Protein 1CJC (pdb70)

Foldseek 3Di:
DAEEEEEAQALLRLLLLVLQVVPPVDYAYEYEEQAQFGHPCLQQPDFLVPVVSSVVVVVSLVSQPDPRYKYFYNAAELPLHDPVNQQQFGLFYAYAHFFPFFDQLPAAACPFQQHEALSLVSNCQSQVQVSVPVPRDQAKAEAEEEAQELSLLSSVCLLAAQLVVSLATQGAPVVSVVSNPGNHFEYEYEYQAAPLPGHYFPVSVVCSCPGQLEHEDEALVRCPCVLVVCPPPDVRSSVNNVVSNCSNDPDDDPVVVVSNVRRRHYYYYHYNWRFHYFDADPVSNFTFWTKTFGWDWDDDDPPIDTDGPRDIDIGTIGHYHYHDFGAHDDRHPVFDADPVLRAGDDDLFHGPPDQSYGYAACNHPNPPDDSVVRSVSSSSNSVVNVVCVVVCVTDDDDRNHVVSVVVSSVVVVRDTQIVVLNVQQVVQQCVVSVVSNYNGNHDNDPVVSVVSSVD

Nearest PDB structures (foldseek):
  1e1n-assembly1_A  TM=9.981E-01  e=1.033E-91  Bos taurus
  1lqu-assembly2_B  TM=9.297E-01  e=1.640E-51  Mycobacterium tuberculosis
  2c7g-assembly1_A-2  TM=9.327E-01  e=2.194E-50  Mycobacterium tuberculosis
  1lqt-assembly1_A  TM=9.290E-01  e=4.916E-50  Mycobacterium tuberculosis
  1lqu-assembly1_A  TM=9.297E-01  e=8.748E-50  Mycobacterium tuberculosis

Sequence (455 aa):
TPQICVVGSGPAGFYTAQHLLKHHSRAHVDIYEKQLVPFGLVRFGVAPDHPEVKNVINTFTQTARSDRCAFYGNVEVGRDVTVQELQDAYHAVVLSYGAEDHQALDIPGEELPGVFSARAFVGWYNGLPENRELAPDLSCDTAVILGQGNVALDVARILLTPPDHLEKTDITEAALGALRQSRVKTVWIVGRRGPLQVAFTIKELREMIQLPGTRPMLDPADFLGLQDRIKEAARPRKRLMELLLRTATEKPGVEEAARRASASRAWGLRFFRSPQQVLPSPDGRRAAGIRLAVTRLEGIGEATRAVPTGDVEDLPCGLVLSSIGYKSRPIDPSVPFDPKLGVVPNMEGRVVDVPGLYCSGWVKRGPTGVITTTMTDSFLTGQILLQDLKAGHLPSGPRPGSAFIKALLDSRGVWPVSFSDWEKLDAEEVSRGQASGKPREKLLDPQEMLRLLGH

Organism: Bos taurus (NCBI:txid9913)

Structure (mmCIF, N/CA/C/O backbone):
data_1CJC
#
_entry.id   1CJC
#
_cell.length_a   60.810
_cell.length_b   62.530
_cell.length_c   78.370
_cell.angle_alpha   90.00
_cell.angle_beta   106.76
_cell.angle_gamma   90.00
#
_symmetry.space_group_name_H-M   'P 1 21 1'
#
loop_
_entity.id
_entity.type
_entity.pdbx_description
1 polymer 'PROTEIN (ADRENODOXIN REDUCTASE)'
2 non-polymer 'FLAVIN-ADENINE DINUCLEOTIDE'
3 water water
#
loop_
_atom_site.group_PDB
_atom_site.id
_atom_site.type_symbol
_atom_site.label_atom_id
_atom_site.label_alt_id
_atom_site.label_comp_id
_atom_site.label_asym_id
_atom_site.label_entity_id
_atom_site.label_seq_id
_atom_site.pdbx_PDB_ins_code
_atom_site.Cartn_x
_atom_site.Cartn_y
_atom_site.Cartn_z
_atom_site.occupancy
_atom_site.B_iso_or_equiv
_atom_site.auth_seq_id
_atom_site.auth_comp_id
_atom_site.auth_asym_id
_atom_site.auth_atom_id
_atom_site.pdbx_PDB_model_num
ATOM 1 N N . THR A 1 6 ? -0.684 14.408 -13.144 1.00 44.27 6 THR A N 1
ATOM 2 C CA . THR A 1 6 ? 0.645 14.236 -12.482 1.00 41.63 6 THR A CA 1
ATOM 3 C C . THR A 1 6 ? 0.498 14.137 -10.968 1.00 38.12 6 THR A C 1
ATOM 4 O O . THR A 1 6 ? 0.488 15.117 -10.219 1.00 37.72 6 THR A O 1
ATOM 8 N N . PRO A 1 7 ? 0.344 12.904 -10.520 1.00 34.72 7 PRO A N 1
ATOM 9 C CA . PRO A 1 7 ? 0.212 12.593 -9.110 1.00 31.89 7 PRO A CA 1
ATOM 10 C C . PRO A 1 7 ? 1.482 13.049 -8.368 1.00 28.05 7 PRO A C 1
ATOM 11 O O . PRO A 1 7 ? 2.593 12.828 -8.838 1.00 25.62 7 PRO A O 1
ATOM 15 N N . GLN A 1 8 ? 1.288 13.719 -7.240 1.00 26.60 8 GLN A N 1
ATOM 16 C CA . GLN A 1 8 ? 2.351 14.224 -6.386 1.00 23.10 8 GLN A CA 1
ATOM 17 C C . GLN A 1 8 ? 2.345 13.446 -5.058 1.00 23.20 8 GLN A C 1
ATOM 18 O O . GLN A 1 8 ? 1.397 13.500 -4.300 1.00 22.53 8 GLN A O 1
ATOM 24 N N . ILE A 1 9 ? 3.420 12.695 -4.840 1.00 20.24 9 ILE A N 1
ATOM 25 C CA . ILE A 1 9 ? 3.544 11.906 -3.641 1.00 20.91 9 ILE A CA 1
ATOM 26 C C . ILE A 1 9 ? 4.801 12.313 -2.871 1.00 18.45 9 ILE A C 1
ATOM 27 O O . ILE A 1 9 ? 5.863 12.603 -3.413 1.00 17.86 9 ILE A O 1
ATOM 32 N N . CYS A 1 10 ? 4.634 12.321 -1.566 1.00 19.14 10 CYS A N 1
ATOM 33 C CA . CYS A 1 10 ? 5.771 12.647 -0.705 1.00 20.75 10 CYS A CA 1
ATOM 34 C C . CYS A 1 10 ? 6.059 11.513 0.255 1.00 18.30 10 CYS A C 1
ATOM 35 O O . CYS A 1 10 ? 5.160 10.789 0.690 1.00 18.23 10 CYS A O 1
ATOM 38 N N . VAL A 1 11 ? 7.332 11.284 0.537 1.00 17.10 11 VAL A N 1
ATOM 39 C CA . VAL A 1 11 ? 7.805 10.258 1.448 1.00 18.44 11 VAL A CA 1
ATOM 40 C C . VAL A 1 11 ? 8.646 10.909 2.534 1.00 16.07 11 VAL A C 1
ATOM 41 O O . VAL A 1 11 ? 9.496 11.775 2.241 1.00 16.60 11 VAL A O 1
ATOM 45 N N . VAL A 1 12 ? 8.373 10.596 3.803 1.00 17.09 12 VAL A N 1
ATOM 46 C CA . VAL A 1 12 ? 9.058 11.173 4.954 1.00 17.81 12 VAL A CA 1
ATOM 47 C C . VAL A 1 12 ? 10.048 10.162 5.564 1.00 17.65 12 VAL A C 1
ATOM 48 O O . VAL A 1 12 ? 9.652 9.276 6.322 1.00 17.23 12 VAL A O 1
ATOM 52 N N . GLY A 1 13 ? 11.308 10.310 5.189 1.00 14.98 13 GLY A N 1
ATOM 53 C CA . GLY A 1 13 ? 12.392 9.424 5.638 1.00 15.27 13 GLY A CA 1
ATOM 54 C C . GLY A 1 13 ? 13.026 8.753 4.428 1.00 15.66 13 GLY A C 1
ATOM 55 O O . GLY A 1 13 ? 12.287 8.226 3.596 1.00 16.40 13 GLY A O 1
ATOM 56 N N . SER A 1 14 ? 14.351 8.755 4.302 1.00 15.48 14 SER A N 1
ATOM 57 C CA . SER A 1 14 ? 15.057 8.186 3.188 1.00 14.82 14 SER A CA 1
ATOM 58 C C . SER A 1 14 ? 15.806 6.901 3.498 1.00 16.00 14 SER A C 1
ATOM 59 O O . SER A 1 14 ? 16.846 6.601 2.902 1.00 14.32 14 SER A O 1
ATOM 62 N N . GLY A 1 15 ? 15.295 6.124 4.465 1.00 15.98 15 GLY A N 1
ATOM 63 C CA . GLY A 1 15 ? 15.865 4.811 4.793 1.00 14.55 15 GLY A CA 1
ATOM 64 C C . GLY A 1 15 ? 15.299 3.818 3.739 1.00 16.91 15 GLY A C 1
ATOM 65 O O . GLY A 1 15 ? 14.617 4.222 2.771 1.00 15.40 15 GLY A O 1
ATOM 66 N N . PRO A 1 16 ? 15.459 2.522 3.972 1.00 14.91 16 PRO A N 1
ATOM 67 C CA . PRO A 1 16 ? 14.932 1.511 3.084 1.00 14.35 16 PRO A CA 1
ATOM 68 C C . PRO A 1 16 ? 13.430 1.661 2.869 1.00 15.80 16 PRO A C 1
ATOM 69 O O . PRO A 1 16 ? 12.966 1.448 1.739 1.00 15.43 16 PRO A O 1
ATOM 73 N N . ALA A 1 17 ? 12.650 1.981 3.890 1.00 15.43 17 ALA A N 1
ATOM 74 C CA . ALA A 1 17 ? 11.207 2.085 3.722 1.00 17.18 17 ALA A CA 1
ATOM 75 C C . ALA A 1 17 ? 10.839 3.221 2.746 1.00 16.04 17 ALA A C 1
ATOM 76 O O . ALA A 1 17 ? 9.994 3.007 1.875 1.00 15.58 17 ALA A O 1
ATOM 78 N N . GLY A 1 18 ? 11.477 4.370 2.890 1.00 16.04 18 GLY A N 1
ATOM 79 C CA . GLY A 1 18 ? 11.173 5.499 1.998 1.00 15.83 18 GLY A CA 1
ATOM 80 C C . GLY A 1 18 ? 11.538 5.199 0.551 1.00 15.69 18 GLY A C 1
ATOM 81 O O . GLY A 1 18 ? 10.774 5.384 -0.410 1.00 16.86 18 GLY A O 1
ATOM 82 N N . PHE A 1 19 ? 12.762 4.679 0.381 1.00 15.76 19 PHE A N 1
ATOM 83 C CA . PHE A 1 19 ? 13.249 4.336 -0.948 1.00 16.03 19 PHE A CA 1
ATOM 84 C C . PHE A 1 19 ? 12.481 3.205 -1.612 1.00 14.59 19 PHE A C 1
ATOM 85 O O . PHE A 1 19 ? 12.247 3.311 -2.848 1.00 16.19 19 PHE A O 1
ATOM 93 N N . TYR A 1 20 ? 12.133 2.126 -0.915 1.00 15.29 20 TYR A N 1
ATOM 94 C CA . TYR A 1 20 ? 11.429 1.037 -1.546 1.00 17.46 20 TYR A CA 1
ATOM 95 C C . TYR A 1 20 ? 9.994 1.470 -1.854 1.00 17.76 20 TYR A C 1
ATOM 96 O O . TYR A 1 20 ? 9.453 1.074 -2.876 1.00 18.46 20 TYR A O 1
ATOM 105 N N . THR A 1 21 ? 9.443 2.317 -1.001 1.00 17.01 21 THR A N 1
ATOM 106 C CA . THR A 1 21 ? 8.079 2.841 -1.287 1.00 18.82 21 THR A CA 1
ATOM 107 C C . THR A 1 21 ? 8.171 3.715 -2.551 1.00 18.52 21 THR A C 1
ATOM 108 O O . THR A 1 21 ? 7.336 3.503 -3.461 1.00 20.19 21 THR A O 1
ATOM 112 N N . ALA A 1 22 ? 9.173 4.555 -2.644 1.00 18.19 22 ALA A N 1
ATOM 113 C CA . ALA A 1 22 ? 9.389 5.393 -3.847 1.00 19.19 22 ALA A CA 1
ATOM 114 C C . ALA A 1 22 ? 9.614 4.532 -5.081 1.00 19.71 22 ALA A C 1
ATOM 115 O O . ALA A 1 22 ? 9.025 4.750 -6.184 1.00 19.34 22 ALA A O 1
ATOM 117 N N . GLN A 1 23 ? 10.437 3.507 -4.957 1.00 18.85 23 GLN A N 1
ATOM 118 C CA . GLN A 1 23 ? 10.708 2.635 -6.108 1.00 20.77 23 GLN A CA 1
ATOM 119 C C . GLN A 1 23 ? 9.414 1.991 -6.579 1.00 19.48 23 GLN A C 1
ATOM 120 O O . GLN A 1 23 ? 9.193 1.892 -7.800 1.00 21.11 23 GLN A O 1
ATOM 126 N N . HIS A 1 24 ? 8.595 1.540 -5.651 1.00 19.61 24 HIS A N 1
ATOM 127 C CA . HIS A 1 24 ? 7.351 0.849 -6.076 1.00 21.52 24 HIS A CA 1
ATOM 128 C C . HIS A 1 24 ? 6.419 1.795 -6.818 1.00 22.74 24 HIS A C 1
ATOM 129 O O . HIS A 1 24 ? 5.939 1.533 -7.917 1.00 23.15 24 HIS A O 1
ATOM 136 N N . LEU A 1 25 ? 6.300 3.007 -6.259 1.00 21.81 25 LEU A N 1
ATOM 137 C CA . LEU A 1 25 ? 5.440 4.016 -6.877 1.00 24.08 25 LEU A CA 1
ATOM 138 C C . LEU A 1 25 ? 5.914 4.416 -8.253 1.00 23.19 25 LEU A C 1
ATOM 139 O O . LEU A 1 25 ? 5.078 4.554 -9.179 1.00 25.36 25 LEU A O 1
ATOM 144 N N . LEU A 1 26 ? 7.218 4.573 -8.447 1.00 22.58 26 LEU A N 1
ATOM 145 C CA . LEU A 1 26 ? 7.716 4.982 -9.765 1.00 24.56 26 LEU A CA 1
ATOM 146 C C . LEU A 1 26 ? 7.641 3.851 -10.762 1.00 26.20 26 LEU A C 1
ATOM 147 O O . LEU A 1 26 ? 7.460 4.078 -11.966 1.00 27.51 26 LEU A O 1
ATOM 152 N N . LYS A 1 27 ? 7.827 2.620 -10.284 1.00 26.14 27 LYS A N 1
ATOM 153 C CA . LYS A 1 27 ? 7.790 1.468 -11.193 1.00 26.96 27 LYS A CA 1
ATOM 154 C C . LYS A 1 27 ? 6.371 1.215 -11.710 1.00 28.30 27 LYS A C 1
ATOM 155 O O . LYS A 1 27 ? 6.216 0.881 -12.901 1.00 30.43 27 LYS A O 1
ATOM 161 N N . HIS A 1 28 ? 5.385 1.337 -10.852 1.00 28.26 28 HIS A N 1
ATOM 162 C CA . HIS A 1 28 ? 4.011 1.050 -11.175 1.00 31.38 28 HIS A CA 1
ATOM 163 C C . HIS A 1 28 ? 3.137 2.197 -11.606 1.00 31.78 28 HIS A C 1
ATOM 164 O O . HIS A 1 28 ? 1.972 1.969 -11.967 1.00 31.37 28 HIS A O 1
ATOM 171 N N . HIS A 1 29 ? 3.641 3.421 -11.523 1.00 31.01 29 HIS A N 1
ATOM 172 C CA . HIS A 1 29 ? 2.832 4.567 -11.973 1.00 31.03 29 HIS A CA 1
ATOM 173 C C . HIS A 1 29 ? 3.769 5.374 -12.874 1.00 31.74 29 HIS A C 1
ATOM 174 O O . HIS A 1 29 ? 4.813 5.870 -12.434 1.00 31.26 29 HIS A O 1
ATOM 181 N N . SER A 1 30 ? 3.435 5.451 -14.164 1.00 30.59 30 SER A N 1
ATOM 182 C CA . SER A 1 30 ? 4.283 6.098 -15.117 1.00 30.44 30 SER A CA 1
ATOM 183 C C . SER A 1 30 ? 4.391 7.617 -15.040 1.00 29.78 30 SER A C 1
ATOM 184 O O . SER A 1 30 ? 5.337 8.129 -15.644 1.00 30.42 30 SER A O 1
ATOM 187 N N . ARG A 1 31 ? 3.517 8.299 -14.353 1.00 30.36 31 ARG A N 1
ATOM 188 C CA . ARG A 1 31 ? 3.551 9.745 -14.267 1.00 32.52 31 ARG A CA 1
ATOM 189 C C . ARG A 1 31 ? 3.844 10.302 -12.876 1.00 30.28 31 ARG A C 1
ATOM 190 O O . ARG A 1 31 ? 4.290 11.445 -12.789 1.00 28.07 31 ARG A O 1
ATOM 198 N N . ALA A 1 32 ? 3.495 9.572 -11.842 1.00 26.75 32 ALA A N 1
ATOM 199 C CA . ALA A 1 32 ? 3.708 10.054 -10.478 1.00 25.90 32 ALA A CA 1
ATOM 200 C C . ALA A 1 32 ? 5.107 10.590 -10.238 1.00 24.46 32 ALA A C 1
ATOM 201 O O . ALA A 1 32 ? 6.128 10.092 -10.693 1.00 23.70 32 ALA A O 1
ATOM 203 N N . HIS A 1 33 ? 5.143 11.655 -9.419 1.00 23.56 33 HIS A N 1
ATOM 204 C CA . HIS A 1 33 ? 6.389 12.256 -9.002 1.00 22.96 33 HIS A CA 1
ATOM 205 C C . HIS A 1 33 ? 6.523 11.939 -7.488 1.00 20.67 33 HIS A C 1
ATOM 206 O O . HIS A 1 33 ? 5.528 11.933 -6.793 1.00 19.98 33 HIS A O 1
ATOM 213 N N . VAL A 1 34 ? 7.720 11.583 -7.072 1.00 19.49 34 VAL A N 1
ATOM 214 C CA . VAL A 1 34 ? 7.894 11.286 -5.647 1.00 18.54 34 VAL A CA 1
ATOM 215 C C . VAL A 1 34 ? 8.998 12.128 -5.082 1.00 16.02 34 VAL A C 1
ATOM 216 O O . VAL A 1 34 ? 10.151 12.130 -5.553 1.00 18.02 34 VAL A O 1
ATOM 220 N N . ASP A 1 35 ? 8.695 12.817 -3.973 1.00 18.66 35 ASP A N 1
ATOM 221 C CA . ASP A 1 35 ? 9.685 13.622 -3.275 1.00 17.65 35 ASP A CA 1
ATOM 222 C C . ASP A 1 35 ? 10.035 12.930 -1.943 1.00 17.04 35 ASP A C 1
ATOM 223 O O . ASP A 1 35 ? 9.093 12.603 -1.228 1.00 18.38 35 ASP A O 1
ATOM 228 N N . ILE A 1 36 ? 11.324 12.802 -1.671 1.00 17.76 36 ILE A N 1
ATOM 229 C CA . ILE A 1 36 ? 11.739 12.139 -0.417 1.00 16.90 36 ILE A CA 1
ATOM 230 C C . ILE A 1 36 ? 12.376 13.124 0.537 1.00 16.98 36 ILE A C 1
ATOM 231 O O . ILE A 1 36 ? 13.391 13.758 0.196 1.00 17.45 36 ILE A O 1
ATOM 236 N N . TYR A 1 37 ? 11.789 13.349 1.700 1.00 16.55 37 TYR A N 1
ATOM 237 C CA . TYR A 1 37 ? 12.271 14.283 2.708 1.00 15.81 37 TYR A CA 1
ATOM 238 C C . TYR A 1 37 ? 13.082 13.538 3.764 1.00 17.72 37 TYR A C 1
ATOM 239 O O . TYR A 1 37 ? 12.727 12.390 4.067 1.00 19.83 37 TYR A O 1
ATOM 248 N N . GLU A 1 38 ? 14.136 14.147 4.254 1.00 15.01 38 GLU A N 1
ATOM 249 C CA . GLU A 1 38 ? 15.002 13.478 5.214 1.00 13.51 38 GLU A CA 1
ATOM 250 C C . GLU A 1 38 ? 15.613 14.491 6.187 1.00 16.42 38 GLU A C 1
ATOM 251 O O . GLU A 1 38 ? 16.102 15.529 5.712 1.00 16.88 38 GLU A O 1
ATOM 257 N N . LYS A 1 39 ? 15.626 14.156 7.450 1.00 14.86 39 LYS A N 1
ATOM 258 C CA . LYS A 1 39 ? 16.132 15.089 8.449 1.00 17.18 39 LYS A CA 1
ATOM 259 C C . LYS A 1 39 ? 17.655 15.172 8.493 1.00 17.21 39 LYS A C 1
ATOM 260 O O . LYS A 1 39 ? 18.151 16.261 8.769 1.00 17.23 39 LYS A O 1
ATOM 266 N N . GLN A 1 40 ? 18.321 14.068 8.232 1.00 15.34 40 GLN A N 1
ATOM 267 C CA . GLN A 1 40 ? 19.782 14.048 8.230 1.00 17.10 40 GLN A CA 1
ATOM 268 C C . GLN A 1 40 ? 20.212 14.792 6.948 1.00 15.88 40 GLN A C 1
ATOM 269 O O . GLN A 1 40 ? 19.391 14.981 6.052 1.00 15.85 40 GLN A O 1
ATOM 275 N N . LEU A 1 41 ? 21.466 15.135 6.892 1.00 17.00 41 LEU A N 1
ATOM 276 C CA . LEU A 1 41 ? 22.004 15.797 5.706 1.00 18.58 41 LEU A CA 1
ATOM 277 C C . LEU A 1 41 ? 22.221 14.796 4.586 1.00 19.39 41 LEU A C 1
ATOM 278 O O . LEU A 1 41 ? 22.404 15.160 3.408 1.00 21.71 41 LEU A O 1
ATOM 283 N N . VAL A 1 42 ? 22.267 13.515 4.877 1.00 15.06 42 VAL A N 1
ATOM 284 C CA . VAL A 1 42 ? 22.529 12.457 3.931 1.00 15.91 42 VAL A CA 1
ATOM 285 C C . VAL A 1 42 ? 21.411 11.433 3.907 1.00 15.13 42 VAL A C 1
ATOM 286 O O . VAL A 1 42 ? 20.730 11.209 4.934 1.00 15.32 42 VAL A O 1
ATOM 290 N N . PRO A 1 43 ? 21.207 10.741 2.808 1.00 14.88 43 PRO A N 1
ATOM 291 C CA . PRO A 1 43 ? 20.181 9.729 2.674 1.00 13.95 43 PRO A CA 1
ATOM 292 C C . PRO A 1 43 ? 20.579 8.366 3.214 1.00 13.60 43 PRO A C 1
ATOM 293 O O . PRO A 1 43 ? 21.728 8.106 3.595 1.00 13.38 43 PRO A O 1
ATOM 297 N N . PHE A 1 44 ? 19.684 7.405 3.241 1.00 14.51 44 PHE A N 1
ATOM 298 C CA . PHE A 1 44 ? 19.849 5.994 3.458 1.00 13.56 44 PHE A CA 1
ATOM 299 C C . PHE A 1 44 ? 19.580 5.435 4.829 1.00 14.87 44 PHE A C 1
ATOM 300 O O . PHE A 1 44 ? 19.537 4.206 4.995 1.00 13.56 44 PHE A O 1
ATOM 308 N N . GLY A 1 45 ? 19.349 6.286 5.817 1.00 15.89 45 GLY A N 1
ATOM 309 C CA . GLY A 1 45 ? 19.021 5.789 7.136 1.00 16.38 45 GLY A CA 1
ATOM 310 C C . GLY A 1 45 ? 19.947 4.736 7.700 1.00 14.16 45 GLY A C 1
ATOM 311 O O . GLY A 1 45 ? 21.183 4.903 7.712 1.00 14.57 45 GLY A O 1
ATOM 312 N N . LEU A 1 46 ? 19.323 3.720 8.302 1.00 14.24 46 LEU A N 1
ATOM 313 C CA . LEU A 1 46 ? 20.073 2.653 8.944 1.00 14.87 46 LEU A CA 1
ATOM 314 C C . LEU A 1 46 ? 20.940 1.855 8.010 1.00 14.59 46 LEU A C 1
ATOM 315 O O . LEU A 1 46 ? 21.825 1.126 8.473 1.00 16.48 46 LEU A O 1
ATOM 320 N N . VAL A 1 47 ? 20.758 1.974 6.678 1.00 13.63 47 VAL A N 1
ATOM 321 C CA . VAL A 1 47 ? 21.703 1.257 5.806 1.00 14.45 47 VAL A CA 1
ATOM 322 C C . VAL A 1 47 ? 23.112 1.852 6.016 1.00 15.92 47 VAL A C 1
ATOM 323 O O . VAL A 1 47 ? 24.076 1.078 6.010 1.00 15.93 47 VAL A O 1
ATOM 327 N N . ARG A 1 48 ? 23.207 3.162 6.205 1.00 15.98 48 ARG A N 1
ATOM 328 C CA . ARG A 1 48 ? 24.461 3.851 6.439 1.00 15.57 48 ARG A CA 1
ATOM 329 C C . ARG A 1 48 ? 24.831 3.799 7.928 1.00 16.91 48 ARG A C 1
ATOM 330 O O . ARG A 1 48 ? 25.963 3.538 8.275 1.00 14.36 48 ARG A O 1
ATOM 338 N N . PHE A 1 49 ? 23.829 4.070 8.765 1.00 16.43 49 PHE A N 1
ATOM 339 C CA . PHE A 1 49 ? 24.136 4.244 10.204 1.00 13.65 49 PHE A CA 1
ATOM 340 C C . PHE A 1 49 ? 23.919 3.037 11.085 1.00 16.07 49 PHE A C 1
ATOM 341 O O . PHE A 1 49 ? 24.292 3.132 12.261 1.00 16.10 49 PHE A O 1
ATOM 349 N N . GLY A 1 50 ? 23.276 2.000 10.622 1.00 14.00 50 GLY A N 1
ATOM 350 C CA . GLY A 1 50 ? 22.979 0.811 11.389 1.00 14.58 50 GLY A CA 1
ATOM 351 C C . GLY A 1 50 ? 23.810 -0.386 10.984 1.00 14.88 50 GLY A C 1
ATOM 352 O O . GLY A 1 50 ? 24.538 -0.995 11.746 1.00 14.69 50 GLY A O 1
ATOM 353 N N . VAL A 1 51 ? 23.665 -0.787 9.700 1.00 13.36 51 VAL A N 1
ATOM 354 C CA . VAL A 1 51 ? 24.392 -1.949 9.170 1.00 14.43 51 VAL A CA 1
ATOM 355 C C . VAL A 1 51 ? 25.878 -1.822 9.448 1.00 13.55 51 VAL A C 1
ATOM 356 O O . VAL A 1 51 ? 26.506 -0.794 9.298 1.00 14.57 51 VAL A O 1
ATOM 360 N N . ALA A 1 52 ? 26.489 -2.876 9.982 1.00 15.25 52 ALA A N 1
ATOM 361 C CA . ALA A 1 52 ? 27.876 -2.870 10.347 1.00 15.46 52 ALA A CA 1
ATOM 362 C C . ALA A 1 52 ? 28.860 -2.638 9.191 1.00 14.59 52 ALA A C 1
ATOM 363 O O . ALA A 1 52 ? 28.578 -3.071 8.081 1.00 15.00 52 ALA A O 1
ATOM 365 N N . PRO A 1 53 ? 29.981 -2.033 9.501 1.00 16.14 53 PRO A N 1
ATOM 366 C CA . PRO A 1 53 ? 31.003 -1.737 8.492 1.00 15.01 53 PRO A CA 1
ATOM 367 C C . PRO A 1 53 ? 31.611 -2.965 7.868 1.00 18.31 53 PRO A C 1
ATOM 368 O O . PRO A 1 53 ? 32.080 -2.887 6.704 1.00 17.38 53 PRO A O 1
ATOM 372 N N . ASP A 1 54 ? 31.583 -4.080 8.573 1.00 16.65 54 ASP A N 1
ATOM 373 C CA . ASP A 1 54 ? 32.099 -5.353 8.105 1.00 19.97 54 ASP A CA 1
ATOM 374 C C . ASP A 1 54 ? 31.036 -6.190 7.415 1.00 19.16 54 ASP A C 1
ATOM 375 O O . ASP A 1 54 ? 31.205 -7.371 7.115 1.00 17.59 54 ASP A O 1
ATOM 380 N N . HIS A 1 55 ? 29.875 -5.568 7.147 1.00 17.06 55 HIS A N 1
ATOM 381 C CA . HIS A 1 55 ? 28.793 -6.163 6.388 1.00 17.21 55 HIS A CA 1
ATOM 382 C C . HIS A 1 55 ? 28.495 -5.275 5.168 1.00 17.62 55 HIS A C 1
ATOM 383 O O . HIS A 1 55 ? 27.359 -4.874 4.902 1.00 16.65 55 HIS A O 1
ATOM 390 N N . PRO A 1 56 ? 29.503 -4.926 4.392 1.00 18.49 56 PRO A N 1
ATOM 391 C CA . PRO A 1 56 ? 29.322 -4.052 3.244 1.00 15.55 56 PRO A CA 1
ATOM 392 C C . PRO A 1 56 ? 28.330 -4.573 2.230 1.00 16.23 56 PRO A C 1
ATOM 393 O O . PRO A 1 56 ? 27.653 -3.739 1.605 1.00 18.51 56 PRO A O 1
ATOM 397 N N . GLU A 1 57 ? 28.306 -5.874 2.098 1.00 16.97 57 GLU A N 1
ATOM 398 C CA . GLU A 1 57 ? 27.416 -6.541 1.163 1.00 19.80 57 GLU A CA 1
ATOM 399 C C . GLU A 1 57 ? 25.978 -6.104 1.438 1.00 20.02 57 GLU A C 1
ATOM 400 O O . GLU A 1 57 ? 25.196 -5.920 0.511 1.00 20.31 57 GLU A O 1
ATOM 406 N N . VAL A 1 58 ? 25.622 -5.969 2.707 1.00 16.89 58 VAL A N 1
ATOM 407 C CA . VAL A 1 58 ? 24.249 -5.618 3.069 1.00 17.26 58 VAL A CA 1
ATOM 408 C C . VAL A 1 58 ? 23.871 -4.254 2.586 1.00 18.62 58 VAL A C 1
ATOM 409 O O . VAL A 1 58 ? 22.721 -3.958 2.244 1.00 18.78 58 VAL A O 1
ATOM 413 N N . LYS A 1 59 ? 24.844 -3.339 2.539 1.00 17.31 59 LYS A N 1
ATOM 414 C CA . LYS A 1 59 ? 24.674 -1.958 2.130 1.00 17.92 59 LYS A CA 1
ATOM 415 C C . LYS A 1 59 ? 24.491 -1.795 0.627 1.00 18.27 59 LYS A C 1
ATOM 416 O O . LYS A 1 59 ? 24.179 -0.649 0.216 1.00 17.94 59 LYS A O 1
ATOM 422 N N . ASN A 1 60 ? 24.707 -2.850 -0.140 1.00 18.58 60 ASN A N 1
ATOM 423 C CA . ASN A 1 60 ? 24.577 -2.717 -1.602 1.00 21.30 60 ASN A CA 1
ATOM 424 C C . ASN A 1 60 ? 23.229 -2.280 -2.095 1.00 21.11 60 ASN A C 1
ATOM 425 O O . ASN A 1 60 ? 23.121 -1.784 -3.250 1.00 19.80 60 ASN A O 1
ATOM 430 N N . VAL A 1 61 ? 22.162 -2.319 -1.285 1.00 20.54 61 VAL A N 1
ATOM 431 C CA . VAL A 1 61 ? 20.854 -1.805 -1.687 1.00 18.74 61 VAL A CA 1
ATOM 432 C C . VAL A 1 61 ? 20.949 -0.317 -2.015 1.00 17.26 61 VAL A C 1
ATOM 433 O O . VAL A 1 61 ? 20.125 0.212 -2.782 1.00 18.45 61 VAL A O 1
ATOM 437 N N . ILE A 1 62 ? 21.991 0.370 -1.567 1.00 17.90 62 ILE A N 1
ATOM 438 C CA . ILE A 1 62 ? 22.204 1.791 -1.835 1.00 17.99 62 ILE A CA 1
ATOM 439 C C . ILE A 1 62 ? 22.356 2.004 -3.336 1.00 16.73 62 ILE A C 1
ATOM 440 O O . ILE A 1 62 ? 21.973 3.040 -3.865 1.00 18.27 62 ILE A O 1
ATOM 445 N N . ASN A 1 63 ? 22.890 1.014 -4.041 1.00 17.01 63 ASN A N 1
ATOM 446 C CA . ASN A 1 63 ? 22.997 1.222 -5.517 1.00 19.75 63 ASN A CA 1
ATOM 447 C C . ASN A 1 63 ? 21.644 1.338 -6.166 1.00 20.57 63 ASN A C 1
ATOM 448 O O . ASN A 1 63 ? 21.424 2.230 -7.046 1.00 20.63 63 ASN A O 1
ATOM 453 N N . THR A 1 64 ? 20.646 0.539 -5.802 1.00 19.92 64 THR A N 1
ATOM 454 C CA . THR A 1 64 ? 19.337 0.689 -6.437 1.00 21.01 64 THR A CA 1
ATOM 455 C C . THR A 1 64 ? 18.623 1.935 -5.952 1.00 20.03 64 THR A C 1
ATOM 456 O O . THR A 1 64 ? 17.927 2.635 -6.690 1.00 19.87 64 THR A O 1
ATOM 460 N N . PHE A 1 65 ? 18.836 2.292 -4.681 1.00 17.70 65 PHE A N 1
ATOM 461 C CA . PHE A 1 65 ? 18.295 3.526 -4.145 1.00 18.46 65 PHE A CA 1
ATOM 462 C C . PHE A 1 65 ? 18.821 4.746 -4.932 1.00 17.39 65 PHE A C 1
ATOM 463 O O . PHE A 1 65 ? 18.093 5.678 -5.212 1.00 19.08 65 PHE A O 1
ATOM 471 N N . THR A 1 66 ? 20.118 4.718 -5.247 1.00 18.27 66 THR A N 1
ATOM 472 C CA . THR A 1 66 ? 20.789 5.773 -5.983 1.00 19.18 66 THR A CA 1
ATOM 473 C C . THR A 1 66 ? 20.226 5.868 -7.403 1.00 19.82 66 THR A C 1
ATOM 474 O O . THR A 1 66 ? 19.979 6.997 -7.897 1.00 20.35 66 THR A O 1
ATOM 478 N N . GLN A 1 67 ? 19.865 4.745 -8.023 1.00 21.43 67 GLN A N 1
ATOM 479 C CA . GLN A 1 67 ? 19.257 4.814 -9.353 1.00 22.28 67 GLN A CA 1
ATOM 480 C C . GLN A 1 67 ? 17.883 5.483 -9.272 1.00 22.51 67 GLN A C 1
ATOM 481 O O . GLN A 1 67 ? 17.546 6.273 -10.136 1.00 22.83 67 GLN A O 1
ATOM 487 N N . THR A 1 68 ? 17.105 5.155 -8.249 1.00 21.95 68 THR A N 1
ATOM 488 C CA . THR A 1 68 ? 15.778 5.781 -8.085 1.00 22.52 68 THR A CA 1
ATOM 489 C C . THR A 1 68 ? 15.935 7.268 -7.864 1.00 22.03 68 THR A C 1
ATOM 490 O O . THR A 1 68 ? 15.243 8.130 -8.446 1.00 20.80 68 THR A O 1
ATOM 494 N N . ALA A 1 69 ? 16.901 7.644 -7.004 1.00 19.80 69 ALA A N 1
ATOM 495 C CA . ALA A 1 69 ? 17.094 9.052 -6.704 1.00 20.23 69 ALA A CA 1
ATOM 496 C C . ALA A 1 69 ? 17.548 9.871 -7.911 1.00 20.89 69 ALA A C 1
ATOM 497 O O . ALA A 1 69 ? 17.242 11.071 -7.940 1.00 20.60 69 ALA A O 1
ATOM 499 N N . ARG A 1 70 ? 18.237 9.274 -8.850 1.00 19.71 70 ARG A N 1
ATOM 500 C CA . ARG A 1 70 ? 18.740 9.992 -10.030 1.00 22.61 70 ARG A CA 1
ATOM 501 C C . ARG A 1 70 ? 17.703 10.074 -11.131 1.00 23.82 70 ARG A C 1
ATOM 502 O O . ARG A 1 70 ? 17.917 10.765 -12.153 1.00 23.15 70 ARG A O 1
ATOM 510 N N . SER A 1 71 ? 16.562 9.444 -10.913 1.00 22.66 71 SER A N 1
ATOM 511 C CA . SER A 1 71 ? 15.533 9.451 -11.944 1.00 24.53 71 SER A CA 1
ATOM 512 C C . SER A 1 71 ? 14.822 10.778 -12.053 1.00 23.96 71 SER A C 1
ATOM 513 O O . SER A 1 71 ? 14.774 11.586 -11.134 1.00 19.13 71 SER A O 1
ATOM 516 N N . ASP A 1 72 ? 14.253 11.035 -13.247 1.00 23.38 72 ASP A N 1
ATOM 517 C CA . ASP A 1 72 ? 13.568 12.257 -13.546 1.00 25.67 72 ASP A CA 1
ATOM 518 C C . ASP A 1 72 ? 12.372 12.555 -12.659 1.00 25.58 72 ASP A C 1
ATOM 519 O O . ASP A 1 72 ? 12.082 13.718 -12.394 1.00 25.93 72 ASP A O 1
ATOM 524 N N . ARG A 1 73 ? 11.697 11.509 -12.198 1.00 23.96 73 ARG A N 1
ATOM 525 C CA . ARG A 1 73 ? 10.538 11.649 -11.362 1.00 22.57 73 ARG A CA 1
ATOM 526 C C . ARG A 1 73 ? 10.735 11.547 -9.855 1.00 22.09 73 ARG A C 1
ATOM 527 O O . ARG A 1 73 ? 9.723 11.508 -9.182 1.00 20.20 73 ARG A O 1
ATOM 535 N N . CYS A 1 74 ? 11.958 11.609 -9.372 1.00 21.29 74 CYS A N 1
ATOM 536 C CA . CYS A 1 74 ? 12.223 11.528 -7.946 1.00 20.77 74 CYS A CA 1
ATOM 537 C C . CYS A 1 74 ? 13.096 12.688 -7.514 1.00 20.59 74 CYS A C 1
ATOM 538 O O . CYS A 1 74 ? 13.973 13.132 -8.270 1.00 23.83 74 CYS A O 1
ATOM 541 N N . ALA A 1 75 ? 12.872 13.190 -6.320 1.00 19.09 75 ALA A N 1
ATOM 542 C CA . ALA A 1 75 ? 13.701 14.281 -5.812 1.00 18.77 75 ALA A CA 1
ATOM 543 C C . ALA A 1 75 ? 13.967 14.006 -4.328 1.00 18.83 75 ALA A C 1
ATOM 544 O O . ALA A 1 75 ? 13.096 13.421 -3.699 1.00 19.36 75 ALA A O 1
ATOM 546 N N . PHE A 1 76 ? 15.136 14.381 -3.864 1.00 18.75 76 PHE A N 1
ATOM 547 C CA . PHE A 1 76 ? 15.511 14.230 -2.459 1.00 17.27 76 PHE A CA 1
ATOM 548 C C . PHE A 1 76 ? 15.668 15.596 -1.820 1.00 18.12 76 PHE A C 1
ATOM 549 O O . PHE A 1 76 ? 16.203 16.576 -2.375 1.00 17.96 76 PHE A O 1
ATOM 557 N N . TYR A 1 77 ? 15.191 15.721 -0.587 1.00 15.71 77 TYR A N 1
ATOM 558 C CA . TYR A 1 77 ? 15.250 16.911 0.217 1.00 16.14 77 TYR A CA 1
ATOM 559 C C . TYR A 1 77 ? 15.810 16.584 1.601 1.00 16.27 77 TYR A C 1
ATOM 560 O O . TYR A 1 77 ? 15.035 16.454 2.546 1.00 14.84 77 TYR A O 1
ATOM 569 N N . GLY A 1 78 ? 17.128 16.427 1.693 1.00 16.87 78 GLY A N 1
ATOM 570 C CA . GLY A 1 78 ? 17.785 16.227 2.986 1.00 16.06 78 GLY A CA 1
ATOM 571 C C . GLY A 1 78 ? 17.805 17.519 3.775 1.00 16.33 78 GLY A C 1
ATOM 572 O O . GLY A 1 78 ? 17.532 18.622 3.275 1.00 15.87 78 GLY A O 1
ATOM 573 N N . ASN A 1 79 ? 18.186 17.493 5.051 1.00 16.07 79 ASN A N 1
ATOM 574 C CA . ASN A 1 79 ? 18.235 18.609 5.944 1.00 16.84 79 ASN A CA 1
ATOM 575 C C . ASN A 1 79 ? 16.855 19.271 6.117 1.00 16.94 79 ASN A C 1
ATOM 576 O O . ASN A 1 79 ? 16.750 20.463 6.318 1.00 15.88 79 ASN A O 1
ATOM 581 N N . VAL A 1 80 ? 15.808 18.450 6.060 1.00 15.87 80 VAL A N 1
ATOM 582 C CA . VAL A 1 80 ? 14.446 18.916 6.271 1.00 16.79 80 VAL A CA 1
ATOM 583 C C . VAL A 1 80 ? 13.795 17.990 7.310 1.00 17.82 80 VAL A C 1
ATOM 584 O O . VAL A 1 80 ? 13.465 16.836 7.049 1.00 17.44 80 VAL A O 1
ATOM 588 N N . GLU A 1 81 ? 13.677 18.488 8.552 1.00 18.14 81 GLU A N 1
ATOM 589 C CA . GLU A 1 81 ? 13.079 17.740 9.616 1.00 18.65 81 GLU A CA 1
ATOM 590 C C . GLU A 1 81 ? 11.554 17.876 9.610 1.00 16.26 81 GLU A C 1
ATOM 591 O O . GLU A 1 81 ? 11.028 18.941 9.935 1.00 18.56 81 GLU A O 1
ATOM 597 N N . VAL A 1 82 ? 10.884 16.839 9.142 1.00 16.00 82 VAL A N 1
ATOM 598 C CA . VAL A 1 82 ? 9.395 16.904 9.114 1.00 16.81 82 VAL A CA 1
ATOM 599 C C . VAL A 1 82 ? 8.895 16.976 10.541 1.00 19.54 82 VAL A C 1
ATOM 600 O O . VAL A 1 82 ? 9.374 16.272 11.406 1.00 17.32 82 VAL A O 1
ATOM 604 N N . GLY A 1 83 ? 7.942 17.890 10.773 1.00 20.57 83 GLY A N 1
ATOM 605 C CA . GLY A 1 83 ? 7.404 18.119 12.096 1.00 21.68 83 GLY A CA 1
ATOM 606 C C . GLY A 1 83 ? 8.048 19.359 12.711 1.00 23.51 83 GLY A C 1
ATOM 607 O O . GLY A 1 83 ? 7.556 19.864 13.724 1.00 24.87 83 GLY A O 1
ATOM 608 N N . ARG A 1 84 ? 9.137 19.854 12.123 1.00 23.83 84 ARG A N 1
ATOM 609 C CA . ARG A 1 84 ? 9.827 21.028 12.601 1.00 24.02 84 ARG A CA 1
ATOM 610 C C . ARG A 1 84 ? 9.981 22.091 11.520 1.00 24.79 84 ARG A C 1
ATOM 611 O O . ARG A 1 84 ? 9.508 23.233 11.641 1.00 25.41 84 ARG A O 1
ATOM 619 N N . ASP A 1 85 ? 10.654 21.757 10.431 1.00 21.84 85 ASP A N 1
ATOM 620 C CA . ASP A 1 85 ? 10.903 22.681 9.331 1.00 19.35 85 ASP A CA 1
ATOM 621 C C . ASP A 1 85 ? 9.736 22.815 8.365 1.00 20.32 85 ASP A C 1
ATOM 622 O O . ASP A 1 85 ? 9.556 23.794 7.658 1.00 20.53 85 ASP A O 1
ATOM 627 N N . VAL A 1 86 ? 8.960 21.737 8.312 1.00 19.96 86 VAL A N 1
ATOM 628 C CA . VAL A 1 86 ? 7.755 21.651 7.477 1.00 19.16 86 VAL A CA 1
ATOM 629 C C . VAL A 1 86 ? 6.783 20.781 8.251 1.00 19.64 86 VAL A C 1
ATOM 630 O O . VAL A 1 86 ? 7.231 19.804 8.867 1.00 20.13 86 VAL A O 1
ATOM 634 N N . THR A 1 87 ? 5.484 21.115 8.309 1.00 19.73 87 THR A N 1
ATOM 635 C CA . THR A 1 87 ? 4.571 20.295 9.082 1.00 19.03 87 THR A CA 1
ATOM 636 C C . THR A 1 87 ? 3.920 19.245 8.182 1.00 18.04 87 THR A C 1
ATOM 637 O O . THR A 1 87 ? 3.913 19.348 6.959 1.00 17.87 87 THR A O 1
ATOM 641 N N . VAL A 1 88 ? 3.353 18.226 8.813 1.00 18.76 88 VAL A N 1
ATOM 642 C CA . VAL A 1 88 ? 2.660 17.161 8.108 1.00 18.70 88 VAL A CA 1
ATOM 643 C C . VAL A 1 88 ? 1.450 17.721 7.384 1.00 18.50 88 VAL A C 1
ATOM 644 O O . VAL A 1 88 ? 1.190 17.360 6.236 1.00 20.30 88 VAL A O 1
ATOM 648 N N . GLN A 1 89 ? 0.764 18.684 7.987 1.00 20.74 89 GLN A N 1
ATOM 649 C CA . GLN A 1 89 ? -0.408 19.277 7.304 1.00 22.26 89 GLN A CA 1
ATOM 650 C C . GLN A 1 89 ? 0.025 20.016 6.059 1.00 21.42 89 GLN A C 1
ATOM 651 O O . GLN A 1 89 ? -0.654 19.958 5.039 1.00 20.95 89 GLN A O 1
ATOM 657 N N . GLU A 1 90 ? 1.180 20.713 6.119 1.00 20.63 90 GLU A N 1
ATOM 658 C CA . GLU A 1 90 ? 1.686 21.378 4.933 1.00 19.97 90 GLU A CA 1
ATOM 659 C C . GLU A 1 90 ? 1.945 20.383 3.828 1.00 19.19 90 GLU A C 1
ATOM 660 O O . GLU A 1 90 ? 1.696 20.610 2.657 1.00 19.11 90 GLU A O 1
ATOM 666 N N . LEU A 1 91 ? 2.532 19.225 4.198 1.00 19.84 91 LEU A N 1
ATOM 667 C CA . LEU A 1 91 ? 2.777 18.206 3.179 1.00 20.28 91 LEU A CA 1
ATOM 668 C C . LEU A 1 91 ? 1.441 17.646 2.665 1.00 17.45 91 LEU A C 1
ATOM 669 O O . LEU A 1 91 ? 1.289 17.466 1.456 1.00 19.72 91 LEU A O 1
ATOM 674 N N . GLN A 1 92 ? 0.486 17.435 3.550 1.00 19.00 92 GLN A N 1
ATOM 675 C CA . GLN A 1 92 ? -0.823 16.922 3.131 1.00 23.43 92 GLN A CA 1
ATOM 676 C C . GLN A 1 92 ? -1.511 17.891 2.202 1.00 22.91 92 GLN A C 1
ATOM 677 O O . GLN A 1 92 ? -2.217 17.539 1.268 1.00 23.64 92 GLN A O 1
ATOM 683 N N . ASP A 1 93 ? -1.310 19.224 2.453 1.00 21.51 93 ASP A N 1
ATOM 684 C CA . ASP A 1 93 ? -1.932 20.197 1.564 1.00 21.86 93 ASP A CA 1
ATOM 685 C C . ASP A 1 93 ? -1.257 20.272 0.201 1.00 21.91 93 ASP A C 1
ATOM 686 O O . ASP A 1 93 ? -1.841 20.689 -0.821 1.00 20.79 93 ASP A O 1
ATOM 691 N N . ALA A 1 94 ? 0.028 19.960 0.113 1.00 19.87 94 ALA A N 1
ATOM 692 C CA . ALA A 1 94 ? 0.790 20.049 -1.088 1.00 20.74 94 ALA A CA 1
ATOM 693 C C . ALA A 1 94 ? 0.779 18.821 -2.000 1.00 19.65 94 ALA A C 1
ATOM 694 O O . ALA A 1 94 ? 0.978 18.975 -3.181 1.00 22.26 94 ALA A O 1
ATOM 696 N N . TYR A 1 95 ? 0.582 17.656 -1.401 1.00 20.15 95 TYR A N 1
ATOM 697 C CA . TYR A 1 95 ? 0.639 16.413 -2.151 1.00 20.96 95 TYR A CA 1
ATOM 698 C C . TYR A 1 95 ? -0.658 15.607 -2.147 1.00 22.01 95 TYR A C 1
ATOM 699 O O . TYR A 1 95 ? -1.466 15.764 -1.255 1.00 24.50 95 TYR A O 1
ATOM 708 N N . HIS A 1 96 ? -0.802 14.740 -3.149 1.00 24.41 96 HIS A N 1
ATOM 709 C CA . HIS A 1 96 ? -1.972 13.851 -3.208 1.00 24.77 96 HIS A CA 1
ATOM 710 C C . HIS A 1 96 ? -1.887 12.784 -2.129 1.00 24.94 96 HIS A C 1
ATOM 711 O O . HIS A 1 96 ? -2.897 12.317 -1.589 1.00 27.07 96 HIS A O 1
ATOM 718 N N . ALA A 1 97 ? -0.662 12.382 -1.781 1.00 23.25 97 ALA A N 1
ATOM 719 C CA . ALA A 1 97 ? -0.516 11.375 -0.711 1.00 23.89 97 ALA A CA 1
ATOM 720 C C . ALA A 1 97 ? 0.830 11.617 -0.001 1.00 20.13 97 ALA A C 1
ATOM 721 O O . ALA A 1 97 ? 1.778 12.062 -0.653 1.00 18.87 97 ALA A O 1
ATOM 723 N N . VAL A 1 98 ? 0.879 11.279 1.269 1.00 20.24 98 VAL A N 1
ATOM 724 C CA . VAL A 1 98 ? 2.080 11.446 2.085 1.00 19.18 98 VAL A CA 1
ATOM 725 C C . VAL A 1 98 ? 2.355 10.105 2.792 1.00 17.96 98 VAL A C 1
ATOM 726 O O . VAL A 1 98 ? 1.448 9.565 3.425 1.00 18.72 98 VAL A O 1
ATOM 730 N N . VAL A 1 99 ? 3.592 9.642 2.690 1.00 15.95 99 VAL A N 1
ATOM 731 C CA . VAL A 1 99 ? 3.904 8.347 3.338 1.00 18.26 99 VAL A CA 1
ATOM 732 C C . VAL A 1 99 ? 4.924 8.575 4.449 1.00 16.76 99 VAL A C 1
ATOM 733 O O . VAL A 1 99 ? 5.998 9.111 4.149 1.00 19.51 99 VAL A O 1
ATOM 737 N N . LEU A 1 100 ? 4.632 8.207 5.670 1.00 15.51 100 LEU A N 1
ATOM 738 C CA . LEU A 1 100 ? 5.489 8.344 6.810 1.00 15.76 100 LEU A CA 1
ATOM 739 C C . LEU A 1 100 ? 6.401 7.094 6.827 1.00 15.23 100 LEU A C 1
ATOM 740 O O . LEU A 1 100 ? 5.843 5.995 6.846 1.00 14.86 100 LEU A O 1
ATOM 745 N N . SER A 1 101 ? 7.698 7.330 6.706 1.00 15.19 101 SER A N 1
ATOM 746 C CA . SER A 1 101 ? 8.619 6.174 6.675 1.00 16.00 101 SER A CA 1
ATOM 747 C C . SER A 1 101 ? 9.856 6.554 7.479 1.00 16.62 101 SER A C 1
ATOM 748 O O . SER A 1 101 ? 10.978 6.359 7.003 1.00 15.81 101 SER A O 1
ATOM 751 N N . TYR A 1 102 ? 9.642 7.138 8.648 1.00 15.59 102 TYR A N 1
ATOM 752 C CA . TYR A 1 102 ? 10.709 7.716 9.416 1.00 15.64 102 TYR A CA 1
ATOM 753 C C . TYR A 1 102 ? 11.330 6.918 10.533 1.00 15.14 102 TYR A C 1
ATOM 754 O O . TYR A 1 102 ? 12.104 7.465 11.310 1.00 17.16 102 TYR A O 1
ATOM 763 N N . GLY A 1 103 ? 11.128 5.615 10.477 1.00 15.23 103 GLY A N 1
ATOM 764 C CA . GLY A 1 103 ? 11.726 4.645 11.344 1.00 15.22 103 GLY A CA 1
ATOM 765 C C . GLY A 1 103 ? 11.268 4.690 12.793 1.00 19.91 103 GLY A C 1
ATOM 766 O O . GLY A 1 103 ? 10.251 5.290 13.166 1.00 18.09 103 GLY A O 1
ATOM 767 N N . ALA A 1 104 ? 12.081 4.059 13.617 1.00 19.31 104 ALA A N 1
ATOM 768 C CA . ALA A 1 104 ? 11.866 3.938 15.057 1.00 21.79 104 ALA A CA 1
ATOM 769 C C . ALA A 1 104 ? 13.091 4.493 15.771 1.00 23.46 104 ALA A C 1
ATOM 770 O O . ALA A 1 104 ? 14.037 3.792 16.104 1.00 25.29 104 ALA A O 1
ATOM 772 N N . GLU A 1 105 ? 13.113 5.798 15.961 1.00 26.47 105 GLU A N 1
ATOM 773 C CA . GLU A 1 105 ? 14.275 6.484 16.458 1.00 31.67 105 GLU A CA 1
ATOM 774 C C . GLU A 1 105 ? 14.597 6.405 17.920 1.00 34.60 105 GLU A C 1
ATOM 775 O O . GLU A 1 105 ? 15.769 6.589 18.295 1.00 34.07 105 GLU A O 1
ATOM 781 N N . ASP A 1 106 ? 13.625 6.140 18.777 1.00 34.12 106 ASP A N 1
ATOM 782 C CA . ASP A 1 106 ? 13.903 6.074 20.218 1.00 36.09 106 ASP A CA 1
ATOM 783 C C . ASP A 1 106 ? 14.347 4.690 20.661 1.00 36.11 106 ASP A C 1
ATOM 784 O O . ASP A 1 106 ? 13.758 3.668 20.320 1.00 37.44 106 ASP A O 1
ATOM 78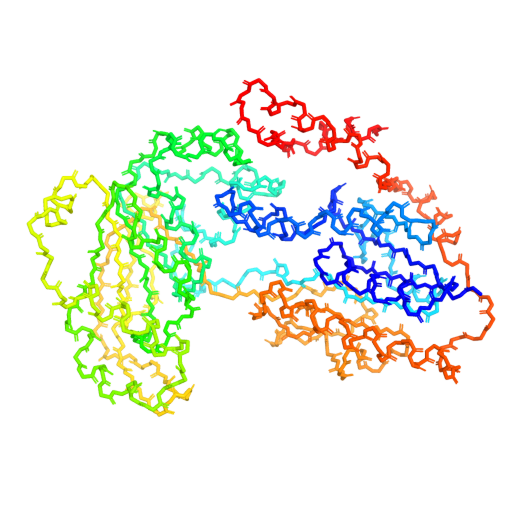9 N N . HIS A 1 107 ? 15.457 4.647 21.416 1.00 33.06 107 HIS A N 1
ATOM 790 C CA . HIS A 1 107 ? 15.965 3.373 21.920 1.00 31.27 107 HIS A CA 1
ATOM 791 C C . HIS A 1 107 ? 15.325 3.096 23.290 1.00 32.20 107 HIS A C 1
ATOM 792 O O . HIS A 1 107 ? 15.271 4.023 24.101 1.00 31.08 107 HIS A O 1
ATOM 799 N N . GLN A 1 108 ? 14.829 1.908 23.544 1.00 34.09 108 GLN A N 1
ATOM 800 C CA . GLN A 1 108 ? 14.194 1.639 24.839 1.00 36.29 108 GLN A CA 1
ATOM 801 C C . GLN A 1 108 ? 15.206 1.595 25.964 1.00 35.10 108 GLN A C 1
ATOM 802 O O . GLN A 1 108 ? 16.227 0.909 25.882 1.00 34.60 108 GLN A O 1
ATOM 808 N N . ALA A 1 109 ? 14.978 2.344 27.041 1.00 33.93 109 ALA A N 1
ATOM 809 C CA . ALA A 1 109 ? 15.909 2.364 28.166 1.00 32.89 109 ALA A CA 1
ATOM 810 C C . ALA A 1 109 ? 15.761 1.129 29.047 1.00 30.27 109 ALA A C 1
ATOM 811 O O . ALA A 1 109 ? 14.747 0.450 29.048 1.00 30.47 109 ALA A O 1
ATOM 813 N N . LEU A 1 110 ? 16.855 0.773 29.729 1.00 28.65 110 LEU A N 1
ATOM 814 C CA . LEU A 1 110 ? 16.804 -0.398 30.623 1.00 28.67 110 LEU A CA 1
ATOM 815 C C . LEU A 1 110 ? 15.836 -0.126 31.774 1.00 29.69 110 LEU A C 1
ATOM 816 O O . LEU A 1 110 ? 15.158 -1.039 32.256 1.00 31.39 110 LEU A O 1
ATOM 821 N N . ASP A 1 111 ? 15.778 1.124 32.207 1.00 29.97 111 ASP A N 1
ATOM 822 C CA . ASP A 1 111 ? 14.890 1.479 33.340 1.00 31.20 111 ASP A CA 1
ATOM 823 C C . ASP A 1 111 ? 15.322 0.713 34.587 1.00 30.19 111 ASP A C 1
ATOM 824 O O . ASP A 1 111 ? 14.514 0.086 35.282 1.00 31.01 111 ASP A O 1
ATOM 829 N N . ILE A 1 112 ? 16.628 0.701 34.842 1.00 26.33 112 ILE A N 1
ATOM 830 C CA . ILE A 1 112 ? 17.156 0.018 36.012 1.00 25.83 112 ILE A CA 1
ATOM 831 C C . ILE A 1 112 ? 18.137 0.948 36.721 1.00 25.20 112 ILE A C 1
ATOM 832 O O . ILE A 1 112 ? 18.704 1.837 36.076 1.00 23.35 112 IL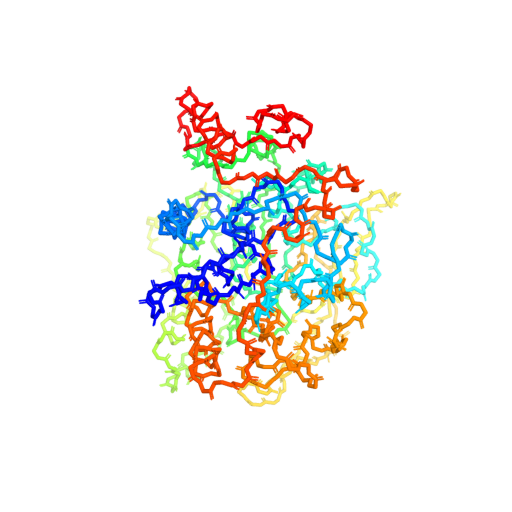E A O 1
ATOM 837 N N . PRO A 1 113 ? 18.315 0.744 38.011 1.00 26.11 113 PRO A N 1
ATOM 838 C CA . PRO A 1 113 ? 19.247 1.582 38.745 1.00 25.65 113 PRO A CA 1
ATOM 839 C C . PRO A 1 113 ? 20.664 1.410 38.239 1.00 25.84 113 PRO A C 1
ATOM 840 O O . PRO A 1 113 ? 21.075 0.294 37.920 1.00 24.36 113 PRO A O 1
ATOM 844 N N . GLY A 1 114 ? 21.424 2.527 38.169 1.00 24.21 114 GLY A N 1
ATOM 845 C CA . GLY A 1 114 ? 22.797 2.431 37.705 1.00 23.40 114 GLY A CA 1
ATOM 846 C C . GLY A 1 114 ? 22.917 2.691 36.211 1.00 21.65 114 GLY A C 1
ATOM 847 O O . GLY A 1 114 ? 24.032 2.775 35.690 1.00 23.85 114 GLY A O 1
ATOM 848 N N . GLU A 1 115 ? 21.788 2.788 35.514 1.00 22.26 115 GLU A N 1
ATOM 849 C CA . GLU A 1 115 ? 21.824 2.995 34.058 1.00 22.96 115 GLU A CA 1
ATOM 850 C C . GLU A 1 115 ? 22.529 4.273 33.692 1.00 24.04 115 GLU A C 1
ATOM 851 O O . GLU A 1 115 ? 23.005 4.441 32.561 1.00 25.38 115 GLU A O 1
ATOM 857 N N . GLU A 1 116 ? 22.617 5.221 34.646 1.00 22.47 116 GLU A N 1
ATOM 858 C CA . GLU A 1 116 ? 23.277 6.475 34.441 1.00 24.09 116 GLU A CA 1
ATOM 859 C C . GLU A 1 116 ? 24.798 6.405 34.530 1.00 23.03 116 GLU A C 1
ATOM 860 O O . GLU A 1 116 ? 25.442 7.382 34.188 1.00 23.41 116 GLU A O 1
ATOM 866 N N . LEU A 1 117 ? 25.401 5.321 34.992 1.00 21.80 117 LEU A N 1
ATOM 867 C CA . LEU A 1 117 ? 26.835 5.234 35.138 1.00 23.09 117 LEU A CA 1
ATOM 868 C C . LEU A 1 117 ? 27.587 5.260 33.821 1.00 24.95 117 LEU A C 1
ATOM 869 O O . LEU A 1 117 ? 27.144 4.538 32.895 1.00 24.76 117 LEU A O 1
ATOM 874 N N . PRO A 1 118 ? 28.618 6.049 33.718 1.00 24.14 118 PRO A N 1
ATOM 875 C CA . PRO A 1 118 ? 29.471 6.072 32.523 1.00 22.86 118 PRO A CA 1
ATOM 876 C C . PRO A 1 118 ? 29.865 4.629 32.205 1.00 22.30 118 PRO A C 1
ATOM 877 O O . PRO A 1 118 ? 30.341 3.861 33.044 1.00 22.44 118 PRO A O 1
ATOM 881 N N . GLY A 1 119 ? 29.699 4.232 30.936 1.00 22.89 119 GLY A N 1
ATOM 882 C CA . GLY A 1 119 ? 30.017 2.819 30.659 1.00 20.67 119 GLY A CA 1
ATOM 883 C C . GLY A 1 119 ? 28.752 2.106 30.231 1.00 20.51 119 GLY A C 1
ATOM 884 O O . GLY A 1 119 ? 28.795 1.006 29.665 1.00 21.88 119 GLY A O 1
ATOM 885 N N . VAL A 1 120 ? 27.593 2.685 30.473 1.00 18.76 120 VAL A N 1
ATOM 886 C CA . VAL A 1 120 ? 26.313 2.171 30.076 1.00 18.63 120 VAL A CA 1
ATOM 887 C C . VAL A 1 120 ? 25.833 2.903 28.815 1.00 20.93 120 VAL A C 1
ATOM 888 O O . VAL A 1 120 ? 25.757 4.145 28.821 1.00 20.90 120 VAL A O 1
ATOM 892 N N . PHE A 1 121 ? 25.443 2.139 27.796 1.00 19.58 121 PHE A N 1
ATOM 893 C CA . PHE A 1 121 ? 24.990 2.711 26.540 1.00 19.78 121 PHE A CA 1
ATOM 894 C C . PHE A 1 121 ? 23.981 1.815 25.831 1.00 19.82 121 PHE A C 1
ATOM 895 O O . PHE A 1 121 ? 23.878 0.622 26.115 1.00 19.04 121 PHE A O 1
ATOM 903 N N . SER A 1 122 ? 23.212 2.424 24.895 1.00 20.22 122 SER A N 1
ATOM 904 C CA . SER A 1 122 ? 22.358 1.558 24.106 1.00 20.29 122 SER A CA 1
ATOM 905 C C . SER A 1 122 ? 23.321 1.000 22.998 1.00 17.78 122 SER A C 1
ATOM 906 O O . SER A 1 122 ? 24.223 1.747 22.605 1.00 18.57 122 SER A O 1
ATOM 909 N N . ALA A 1 123 ? 23.016 -0.188 22.592 1.00 16.30 123 ALA A N 1
ATOM 910 C CA . ALA A 1 123 ? 23.856 -0.824 21.543 1.00 18.80 123 ALA A CA 1
ATOM 911 C C . ALA A 1 123 ? 23.747 0.001 20.269 1.00 18.22 123 ALA A C 1
ATOM 912 O O . ALA A 1 123 ? 24.736 0.245 19.578 1.00 18.04 123 ALA A O 1
ATOM 914 N N . ARG A 1 124 ? 22.536 0.462 19.986 1.00 18.57 124 ARG A N 1
ATOM 915 C CA . ARG A 1 124 ? 22.375 1.276 18.759 1.00 18.38 124 ARG A CA 1
ATOM 916 C C . ARG A 1 124 ? 23.178 2.538 18.799 1.00 18.91 124 ARG A C 1
ATOM 917 O O . ARG A 1 124 ? 23.649 3.024 17.733 1.00 18.76 124 ARG A O 1
ATOM 925 N N . ALA A 1 125 ? 23.358 3.240 19.931 1.00 17.47 125 ALA A N 1
ATOM 926 C CA . ALA A 1 125 ? 24.183 4.407 20.016 1.00 18.91 125 ALA A CA 1
ATOM 927 C C . ALA A 1 125 ? 25.669 4.055 19.770 1.00 17.60 125 ALA A C 1
ATOM 928 O O . ALA A 1 125 ? 26.414 4.830 19.184 1.00 19.04 125 ALA A O 1
ATOM 930 N N . PHE A 1 126 ? 26.094 2.891 20.260 1.00 17.86 126 PHE A N 1
ATOM 931 C CA . PHE A 1 126 ? 27.488 2.470 20.061 1.00 17.13 126 PHE A CA 1
ATOM 932 C C . PHE A 1 126 ? 27.697 2.220 18.557 1.00 17.82 126 PHE A C 1
ATOM 933 O O . PHE A 1 126 ? 28.705 2.620 17.980 1.00 16.48 126 PHE A O 1
ATOM 941 N N . VAL A 1 127 ? 26.675 1.649 17.933 1.00 18.21 127 VAL A N 1
ATOM 942 C CA . VAL A 1 127 ? 26.721 1.387 16.497 1.00 16.19 127 VAL A CA 1
ATOM 943 C C . VAL A 1 127 ? 26.775 2.721 15.746 1.00 17.44 127 VAL A C 1
ATOM 944 O O . VAL A 1 127 ? 27.546 2.901 14.812 1.00 16.92 127 VAL A O 1
ATOM 948 N N . GLY A 1 128 ? 25.923 3.685 16.134 1.00 16.34 128 GLY A N 1
ATOM 949 C CA . GLY A 1 128 ? 25.883 4.982 15.501 1.00 17.51 128 GLY A CA 1
ATOM 950 C C . GLY A 1 128 ? 27.258 5.660 15.600 1.00 18.58 128 GLY A C 1
ATOM 951 O O . GLY A 1 128 ? 27.648 6.421 14.712 1.00 18.94 128 GLY A O 1
ATOM 952 N N . TRP A 1 129 ? 27.947 5.420 16.697 1.00 18.02 129 TRP A N 1
ATOM 953 C CA . TRP A 1 129 ? 29.278 5.976 16.919 1.00 19.73 129 TRP A CA 1
ATOM 954 C C . TRP A 1 129 ? 30.242 5.447 15.848 1.00 18.64 129 TRP A C 1
ATOM 955 O O . TRP A 1 129 ? 30.830 6.260 15.119 1.00 18.45 129 TRP A O 1
ATOM 966 N N . TYR A 1 130 ? 30.348 4.128 15.738 1.00 19.04 130 TYR A N 1
ATOM 967 C CA . TYR A 1 130 ? 31.259 3.545 14.751 1.00 17.76 130 TYR A CA 1
ATOM 968 C C . TYR A 1 130 ? 30.773 3.714 13.305 1.00 17.84 130 TYR A C 1
ATOM 969 O O . TYR A 1 130 ? 31.635 3.614 12.416 1.00 17.44 130 TYR A O 1
ATOM 978 N N . ASN A 1 131 ? 29.532 4.020 13.070 1.00 16.38 131 ASN A N 1
ATOM 979 C CA . ASN A 1 131 ? 28.935 4.219 11.765 1.00 17.36 131 ASN A CA 1
ATOM 980 C C . ASN A 1 131 ? 28.795 5.680 11.380 1.00 15.86 131 ASN A C 1
ATOM 981 O O . ASN A 1 131 ? 28.232 5.994 10.297 1.00 17.96 131 ASN A O 1
ATOM 986 N N . GLY A 1 132 ? 29.337 6.591 12.153 1.00 16.90 132 GLY A N 1
ATOM 987 C CA . GLY A 1 132 ? 29.332 7.989 11.769 1.00 19.36 132 GLY A CA 1
ATOM 988 C C . GLY A 1 132 ? 28.044 8.752 11.920 1.00 19.43 132 GLY A C 1
ATOM 989 O O . GLY A 1 132 ? 27.861 9.815 11.289 1.00 20.07 132 GLY A O 1
ATOM 990 N N . LEU A 1 133 ? 27.089 8.293 12.730 1.00 20.53 133 LEU A N 1
ATOM 991 C CA . LEU A 1 133 ? 25.838 9.046 12.916 1.00 20.83 133 LEU A CA 1
ATOM 992 C C . LEU A 1 133 ? 26.223 10.306 13.710 1.00 23.26 133 LEU A C 1
ATOM 993 O O . LEU A 1 133 ? 26.817 10.193 14.758 1.00 21.21 133 LEU A O 1
ATOM 998 N N . PRO A 1 134 ? 25.983 11.483 13.159 1.00 24.51 134 PRO A N 1
ATOM 999 C CA . PRO A 1 134 ? 26.443 12.712 13.795 1.00 25.70 134 PRO A CA 1
ATOM 1000 C C . PRO A 1 134 ? 26.149 12.826 15.261 1.00 25.10 134 PRO A C 1
ATOM 1001 O O . PRO A 1 134 ? 27.052 13.227 16.022 1.00 26.23 134 PRO A O 1
ATOM 1005 N N . GLU A 1 135 ? 24.965 12.487 15.717 1.00 25.98 135 GLU A N 1
ATOM 1006 C CA . GLU A 1 135 ? 24.573 12.574 17.109 1.00 29.32 135 GLU A CA 1
ATOM 1007 C C . GLU A 1 135 ? 25.370 11.676 18.049 1.00 28.30 135 GLU A C 1
ATOM 1008 O O . GLU A 1 135 ? 25.389 11.918 19.261 1.00 27.20 135 GLU A O 1
ATOM 1014 N N . ASN A 1 136 ? 25.993 10.618 17.529 1.00 25.81 136 ASN A N 1
ATOM 1015 C CA . ASN A 1 136 ? 26.782 9.749 18.418 1.00 24.58 136 ASN A CA 1
ATOM 1016 C C . ASN A 1 136 ? 28.270 9.981 18.222 1.00 23.75 136 ASN A C 1
ATOM 1017 O O . ASN A 1 136 ? 29.093 9.221 18.769 1.00 20.47 136 ASN A O 1
ATOM 1022 N N . ARG A 1 137 ? 28.664 11.019 17.476 1.00 24.38 137 ARG A N 1
ATOM 1023 C CA . ARG A 1 137 ? 30.082 11.213 17.229 1.00 25.31 137 ARG A CA 1
ATOM 1024 C C . ARG A 1 137 ? 30.911 11.355 18.486 1.00 26.92 137 ARG A C 1
ATOM 1025 O O . ARG A 1 137 ? 32.080 10.933 18.514 1.00 26.54 137 ARG A O 1
ATOM 1033 N N . GLU A 1 138 ? 30.372 11.981 19.517 1.00 26.39 138 GLU A N 1
ATOM 1034 C CA . GLU A 1 138 ? 31.140 12.196 20.744 1.00 28.82 138 GLU A CA 1
ATOM 1035 C C . GLU A 1 138 ? 30.771 11.199 21.818 1.00 26.49 138 GLU A C 1
ATOM 1036 O O . GLU A 1 138 ? 30.880 11.438 23.031 1.00 23.12 138 GLU A O 1
ATOM 1042 N N . LEU A 1 139 ? 30.275 10.022 21.410 1.00 24.30 139 LEU A N 1
ATOM 1043 C CA . LEU A 1 139 ? 29.907 9.019 22.414 1.00 23.44 139 LEU A CA 1
ATOM 1044 C C . LEU A 1 139 ? 31.091 8.681 23.321 1.00 24.10 139 LEU A C 1
ATOM 1045 O O . LEU A 1 139 ? 30.904 8.351 24.508 1.00 24.82 139 LEU A O 1
ATOM 1050 N N . ALA A 1 140 ? 32.282 8.644 22.769 1.00 24.68 140 ALA A N 1
ATOM 1051 C CA . ALA A 1 140 ? 33.504 8.370 23.522 1.00 25.40 140 ALA A CA 1
ATOM 1052 C C . ALA A 1 140 ? 33.389 7.231 24.505 1.00 26.13 140 ALA A C 1
ATOM 1053 O O . ALA A 1 140 ? 33.517 7.427 25.733 1.00 25.69 140 ALA A O 1
ATOM 1055 N N . PRO A 1 141 ? 33.101 6.029 24.029 1.00 23.03 141 PRO A N 1
ATOM 1056 C CA . PRO A 1 141 ? 32.977 4.890 24.920 1.00 23.52 141 PRO A CA 1
ATOM 1057 C C . PRO A 1 141 ? 34.347 4.593 25.522 1.00 24.89 141 PRO A C 1
ATOM 1058 O O . PRO A 1 141 ? 35.346 4.667 24.817 1.00 24.97 141 PRO A O 1
ATOM 1062 N N . ASP A 1 142 ? 34.390 4.308 26.819 1.00 24.09 142 ASP A N 1
ATOM 1063 C CA . ASP A 1 142 ? 35.647 3.997 27.488 1.00 25.88 142 ASP A CA 1
ATOM 1064 C C . ASP A 1 142 ? 35.953 2.509 27.338 1.00 23.85 142 ASP A C 1
ATOM 1065 O O . ASP A 1 142 ? 35.377 1.675 28.008 1.00 24.02 142 ASP A O 1
ATOM 1070 N N . LEU A 1 143 ? 36.853 2.176 26.424 1.00 24.25 143 LEU A N 1
ATOM 1071 C CA . LEU A 1 143 ? 37.186 0.762 26.182 1.00 24.42 143 LEU A CA 1
ATOM 1072 C C . LEU A 1 143 ? 38.403 0.296 26.957 1.00 26.38 143 LEU A C 1
ATOM 1073 O O . LEU A 1 143 ? 39.090 -0.662 26.552 1.00 25.90 143 LEU A O 1
ATOM 1078 N N . SER A 1 144 ? 38.659 0.945 28.093 1.00 27.05 144 SER A N 1
ATOM 1079 C CA . SER A 1 144 ? 39.817 0.555 28.920 1.00 28.12 144 SER A CA 1
ATOM 1080 C C . SER A 1 144 ? 39.511 -0.607 29.835 1.00 28.18 144 SER A C 1
ATOM 1081 O O . SER A 1 144 ? 40.415 -1.158 30.494 1.00 29.39 144 SER A O 1
ATOM 1084 N N . CYS A 1 145 ? 38.263 -1.061 29.898 1.00 27.06 145 CYS A N 1
ATOM 1085 C CA . CYS A 1 145 ? 37.871 -2.196 30.707 1.00 26.08 145 CYS A CA 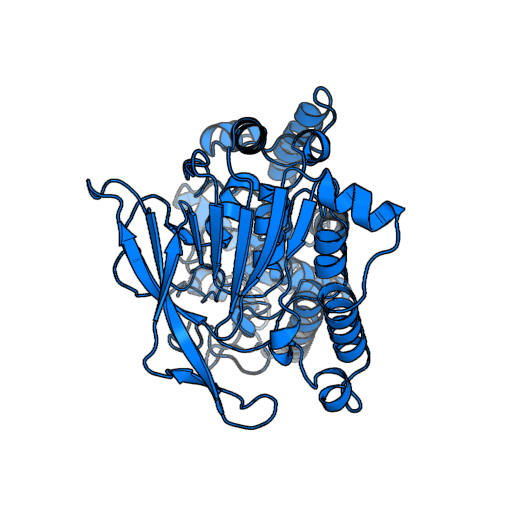1
ATOM 1086 C C . CYS A 1 145 ? 38.132 -3.499 29.946 1.00 26.49 145 CYS A C 1
ATOM 1087 O O . CYS A 1 145 ? 38.312 -3.517 28.736 1.00 25.06 145 CYS A O 1
ATOM 1090 N N . ASP A 1 146 ? 38.204 -4.616 30.673 1.00 26.16 146 ASP A N 1
ATOM 1091 C CA . ASP A 1 146 ? 38.505 -5.843 29.910 1.00 28.42 146 ASP A CA 1
ATOM 1092 C C . ASP A 1 146 ? 37.284 -6.621 29.501 1.00 25.87 146 ASP A C 1
ATOM 1093 O O . ASP A 1 146 ? 37.409 -7.543 28.683 1.00 25.05 146 ASP A O 1
ATOM 1098 N N . THR A 1 147 ? 36.113 -6.307 30.027 1.00 24.70 147 THR A N 1
ATOM 1099 C CA . THR A 1 147 ? 34.914 -7.070 29.718 1.00 22.86 147 THR A CA 1
ATOM 1100 C C . THR A 1 147 ? 33.692 -6.219 29.444 1.00 23.13 147 THR A C 1
ATOM 1101 O O . THR A 1 147 ? 33.444 -5.224 30.136 1.00 22.08 147 THR A O 1
ATOM 1105 N N . ALA A 1 148 ? 32.967 -6.593 28.399 1.00 20.37 148 ALA A N 1
ATOM 1106 C CA . ALA A 1 148 ? 31.737 -5.936 28.022 1.00 18.65 148 ALA A CA 1
ATOM 1107 C C . ALA A 1 148 ? 30.576 -6.926 28.132 1.00 18.79 148 ALA A C 1
ATOM 1108 O O . ALA A 1 148 ? 30.708 -8.139 27.892 1.00 19.52 148 ALA A O 1
ATOM 1110 N N . VAL A 1 149 ? 29.420 -6.434 28.540 1.00 18.52 149 VAL A N 1
ATOM 1111 C CA . VAL A 1 149 ? 28.206 -7.154 28.668 1.00 19.02 149 VAL A CA 1
ATOM 1112 C C . VAL A 1 149 ? 27.140 -6.488 27.789 1.00 19.20 149 VAL A C 1
ATOM 1113 O O . VAL A 1 149 ? 26.919 -5.278 27.825 1.00 19.10 149 VAL A O 1
ATOM 1117 N N . ILE A 1 150 ? 26.538 -7.304 26.931 1.00 18.02 150 ILE A N 1
ATOM 1118 C CA . ILE A 1 150 ? 25.462 -6.862 26.080 1.00 17.74 150 ILE A CA 1
ATOM 1119 C C . ILE A 1 150 ? 24.168 -7.540 26.493 1.00 17.53 150 ILE A C 1
ATOM 1120 O O . ILE A 1 150 ? 24.178 -8.781 26.672 1.00 17.78 150 ILE A O 1
ATOM 1125 N N . LEU A 1 151 ? 23.106 -6.799 26.693 1.00 16.33 151 LEU A N 1
ATOM 1126 C CA . LEU A 1 151 ? 21.824 -7.350 27.096 1.00 17.33 151 LEU A CA 1
ATOM 1127 C C . LEU A 1 151 ? 20.930 -7.502 25.876 1.00 20.12 151 LEU A C 1
ATOM 1128 O O . LEU A 1 151 ? 20.641 -6.530 25.152 1.00 21.70 151 LEU A O 1
ATOM 1133 N N . GLY A 1 152 ? 20.558 -8.732 25.571 1.00 16.39 152 GLY A N 1
ATOM 1134 C CA . GLY A 1 152 ? 19.638 -9.003 24.442 1.00 18.69 152 GLY A CA 1
ATOM 1135 C C . GLY A 1 152 ? 20.404 -9.886 23.449 1.00 20.25 152 GLY A C 1
ATOM 1136 O O . GLY A 1 152 ? 21.502 -9.478 23.076 1.00 25.18 152 GLY A O 1
ATOM 1137 N N . GLN A 1 153 ? 19.819 -10.981 23.031 1.00 19.40 153 GLN A N 1
ATOM 1138 C CA . GLN A 1 153 ? 20.498 -11.894 22.113 1.00 17.84 153 GLN A CA 1
ATOM 1139 C C . GLN A 1 153 ? 19.952 -11.851 20.701 1.00 18.62 153 GLN A C 1
ATOM 1140 O O . GLN A 1 153 ? 19.333 -12.786 20.194 1.00 18.44 153 GLN A O 1
ATOM 1146 N N . GLY A 1 154 ? 20.202 -10.735 20.059 1.00 16.05 154 GLY A N 1
ATOM 1147 C CA . GLY A 1 154 ? 19.780 -10.548 18.652 1.00 15.57 154 GLY A CA 1
ATOM 1148 C C . GLY A 1 154 ? 20.998 -10.198 17.834 1.00 14.84 154 GLY A C 1
ATOM 1149 O O . GLY A 1 154 ? 22.156 -10.181 18.233 1.00 14.91 154 GLY A O 1
ATOM 1150 N N . ASN A 1 155 ? 20.752 -9.944 16.523 1.00 15.35 155 ASN A N 1
ATOM 1151 C CA . ASN A 1 155 ? 21.872 -9.622 15.626 1.00 15.16 155 ASN A CA 1
ATOM 1152 C C . ASN A 1 155 ? 22.601 -8.320 15.912 1.00 14.85 155 ASN A C 1
ATOM 1153 O O . ASN A 1 155 ? 23.808 -8.232 15.636 1.00 14.22 155 ASN A O 1
ATOM 1158 N N . VAL A 1 156 ? 21.927 -7.310 16.473 1.00 13.19 156 VAL A N 1
ATOM 1159 C CA . VAL A 1 156 ? 22.592 -6.084 16.833 1.00 13.73 156 VAL A CA 1
ATOM 1160 C C . VAL A 1 156 ? 23.648 -6.400 17.902 1.00 14.59 156 VAL A C 1
ATOM 1161 O O . VAL A 1 156 ? 24.765 -5.884 17.871 1.00 15.74 156 VAL A O 1
ATOM 1165 N N . ALA A 1 157 ? 23.268 -7.238 18.853 1.00 15.33 157 ALA A N 1
ATOM 1166 C CA . ALA A 1 157 ? 24.201 -7.676 19.908 1.00 15.34 157 ALA A CA 1
ATOM 1167 C C . ALA A 1 157 ? 25.413 -8.325 19.286 1.00 16.13 157 ALA A C 1
ATOM 1168 O O . ALA A 1 157 ? 26.576 -8.056 19.583 1.00 16.12 157 ALA A O 1
ATOM 1170 N N . LEU A 1 158 ? 25.181 -9.206 18.290 1.00 16.57 158 LEU A N 1
ATOM 1171 C CA . LEU A 1 158 ? 26.318 -9.826 17.626 1.00 17.24 158 LEU A CA 1
ATOM 1172 C C . LEU A 1 158 ? 27.178 -8.833 16.911 1.00 14.19 158 LEU A C 1
ATOM 1173 O O . LEU A 1 158 ? 28.429 -8.971 16.897 1.00 15.66 158 LEU A O 1
ATOM 1178 N N . ASP A 1 159 ? 26.634 -7.803 16.263 1.00 16.72 159 ASP A N 1
ATOM 1179 C CA . ASP A 1 159 ? 27.390 -6.808 15.563 1.00 17.69 159 ASP A CA 1
ATOM 1180 C C . ASP A 1 159 ? 28.319 -6.069 16.545 1.00 16.86 159 ASP A C 1
ATOM 1181 O O . ASP A 1 159 ? 29.474 -5.859 16.289 1.00 17.30 159 ASP A O 1
ATOM 1186 N N . VAL A 1 160 ? 27.727 -5.672 17.699 1.00 16.54 160 VAL A N 1
ATOM 1187 C CA . VAL A 1 160 ? 28.602 -4.981 18.650 1.00 16.56 160 VAL A CA 1
ATOM 1188 C C . VAL A 1 160 ? 29.709 -5.882 19.181 1.00 16.57 160 VAL A C 1
ATOM 1189 O O . VAL A 1 160 ? 30.847 -5.396 19.301 1.00 17.50 160 VAL A O 1
ATOM 1193 N N . ALA A 1 161 ? 29.409 -7.101 19.527 1.00 16.41 161 ALA A N 1
ATOM 1194 C CA . ALA A 1 161 ? 30.380 -8.066 20.027 1.00 16.81 161 ALA A CA 1
ATOM 1195 C C . ALA A 1 161 ? 31.490 -8.295 19.013 1.00 18.51 161 ALA A C 1
ATOM 1196 O O . ALA A 1 161 ? 32.675 -8.273 19.336 1.00 18.64 161 ALA A O 1
ATOM 1198 N N . ARG A 1 162 ? 31.068 -8.456 17.750 1.00 18.12 162 ARG A N 1
ATOM 1199 C CA . ARG A 1 162 ? 31.998 -8.678 16.654 1.00 19.19 162 ARG A CA 1
ATOM 1200 C C . ARG A 1 162 ? 32.924 -7.524 16.466 1.00 18.65 162 ARG A C 1
ATOM 1201 O O . ARG A 1 162 ? 34.181 -7.613 16.370 1.00 19.37 162 ARG A O 1
ATOM 1209 N N . ILE A 1 163 ? 32.377 -6.289 16.467 1.00 18.93 163 ILE A N 1
ATOM 1210 C CA . ILE A 1 163 ? 33.220 -5.107 16.314 1.00 19.87 163 ILE A CA 1
ATOM 1211 C C . ILE A 1 163 ? 34.191 -4.949 17.475 1.00 19.34 163 ILE A C 1
ATOM 1212 O O . ILE A 1 163 ? 35.363 -4.588 17.318 1.00 20.90 163 ILE A O 1
ATOM 1217 N N . LEU A 1 164 ? 33.719 -5.211 18.698 1.00 19.91 164 LEU A N 1
ATOM 1218 C CA . LEU A 1 164 ? 34.605 -5.120 19.860 1.00 20.27 164 LEU A CA 1
ATOM 1219 C C . LEU A 1 164 ? 35.692 -6.203 19.863 1.00 21.20 164 LEU A C 1
ATOM 1220 O O . LEU A 1 164 ? 36.745 -5.957 20.454 1.00 23.73 164 LEU A O 1
ATOM 1225 N N . LEU A 1 165 ? 35.507 -7.362 19.261 1.00 19.42 165 LEU A N 1
ATOM 1226 C CA . LEU A 1 165 ? 36.496 -8.429 19.345 1.00 20.74 165 LEU A CA 1
ATOM 1227 C C . LEU A 1 165 ? 37.253 -8.699 18.073 1.00 20.72 165 LEU A C 1
ATOM 1228 O O . LEU A 1 165 ? 38.223 -9.484 18.058 1.00 21.76 165 LEU A O 1
ATOM 1233 N N . THR A 1 166 ? 36.860 -8.070 16.985 1.00 21.25 166 THR A N 1
ATOM 1234 C CA . THR A 1 166 ? 37.584 -8.299 15.725 1.00 21.67 166 THR A CA 1
ATOM 1235 C C . THR A 1 166 ? 38.978 -7.715 15.826 1.00 22.95 166 THR A C 1
ATOM 1236 O O . THR A 1 166 ? 39.195 -6.623 16.318 1.00 22.64 166 THR A O 1
ATOM 1240 N N . PRO A 1 167 ? 39.993 -8.440 15.349 1.00 26.04 167 PRO A N 1
ATOM 1241 C CA . PRO A 1 167 ? 41.348 -7.887 15.362 1.00 27.75 167 PRO A CA 1
ATOM 1242 C C . PRO A 1 167 ? 41.249 -6.589 14.541 1.00 26.38 167 PRO A C 1
ATOM 1243 O O . PRO A 1 167 ? 40.760 -6.642 13.423 1.00 24.24 167 PRO A O 1
ATOM 1247 N N . PRO A 1 168 ? 41.654 -5.479 15.087 1.00 26.85 168 PRO A N 1
ATOM 1248 C CA . PRO A 1 168 ? 41.502 -4.188 14.446 1.00 26.68 168 PRO A CA 1
ATOM 1249 C C . PRO A 1 168 ? 42.022 -4.118 13.037 1.00 26.77 168 PRO A C 1
ATOM 1250 O O . PRO A 1 168 ? 41.461 -3.420 12.198 1.00 25.21 168 PRO A O 1
ATOM 1254 N N . ASP A 1 169 ? 43.123 -4.839 12.742 1.00 28.69 169 ASP A N 1
ATOM 1255 C CA . ASP A 1 169 ? 43.643 -4.800 11.378 1.00 30.16 169 ASP A CA 1
ATOM 1256 C C . ASP A 1 169 ? 42.606 -5.326 10.391 1.00 28.77 169 ASP A C 1
ATOM 1257 O O . ASP A 1 169 ? 42.615 -4.925 9.215 1.00 27.67 169 ASP A O 1
ATOM 1262 N N . HIS A 1 170 ? 41.750 -6.226 10.852 1.00 25.66 170 HIS A N 1
ATOM 1263 C CA . HIS A 1 170 ? 40.731 -6.805 9.981 1.00 26.73 170 HIS A CA 1
ATOM 1264 C C . HIS A 1 170 ? 39.620 -5.806 9.638 1.00 25.25 170 HIS A C 1
ATOM 1265 O O . HIS A 1 170 ? 38.844 -6.088 8.723 1.00 27.07 170 HIS A O 1
ATOM 1272 N N . LEU A 1 171 ? 39.589 -4.654 10.257 1.00 23.44 171 LEU A N 1
ATOM 1273 C CA . LEU A 1 171 ? 38.551 -3.648 9.955 1.00 22.45 171 LEU A CA 1
ATOM 1274 C C . LEU A 1 171 ? 39.117 -2.488 9.144 1.00 22.38 171 LEU A C 1
ATOM 1275 O O . LEU A 1 171 ? 38.377 -1.547 8.793 1.00 20.23 171 LEU A O 1
ATOM 1280 N N . GLU A 1 172 ? 40.424 -2.498 8.877 1.00 23.27 172 GLU A N 1
ATOM 1281 C CA . GLU A 1 172 ? 41.080 -1.424 8.180 1.00 24.08 172 GLU A CA 1
ATOM 1282 C C . GLU A 1 172 ? 40.525 -1.056 6.813 1.00 21.84 172 GLU A C 1
ATOM 1283 O O . GLU A 1 172 ? 40.699 0.123 6.432 1.00 23.97 172 GLU A O 1
ATOM 1289 N N . LYS A 1 173 ? 40.037 -2.008 6.069 1.00 21.11 173 LYS A N 1
ATOM 1290 C CA . LYS A 1 173 ? 39.510 -1.758 4.742 1.00 21.26 173 LYS A CA 1
ATOM 1291 C C . LYS A 1 173 ? 37.975 -1.652 4.690 1.00 21.76 173 LYS A C 1
ATOM 1292 O O . LYS A 1 173 ? 37.353 -1.743 3.624 1.00 20.46 173 LYS A O 1
ATOM 1298 N N . THR A 1 174 ? 37.384 -1.495 5.868 1.00 21.77 174 THR A N 1
ATOM 1299 C CA . THR A 1 174 ? 35.944 -1.264 5.939 1.00 20.04 174 THR A CA 1
ATOM 1300 C C . THR A 1 174 ? 35.716 0.243 6.021 1.00 19.75 174 THR A C 1
ATOM 1301 O O . THR A 1 174 ? 36.634 1.042 6.150 1.00 19.54 174 THR A O 1
ATOM 1305 N N . ASP A 1 175 ? 34.443 0.669 6.005 1.00 16.98 175 ASP A N 1
ATOM 1306 C CA . ASP A 1 175 ? 34.137 2.086 6.089 1.00 17.89 175 ASP A CA 1
ATOM 1307 C C . ASP A 1 175 ? 33.897 2.557 7.519 1.00 19.04 175 ASP A C 1
ATOM 1308 O O . ASP A 1 175 ? 33.392 3.669 7.770 1.00 17.56 175 ASP A O 1
ATOM 1313 N N . ILE A 1 176 ? 34.352 1.739 8.454 1.00 18.92 176 ILE A N 1
ATOM 1314 C CA . ILE A 1 176 ? 34.277 2.133 9.869 1.00 20.83 176 ILE A CA 1
ATOM 1315 C C . ILE A 1 176 ? 34.913 3.494 10.037 1.00 21.07 176 ILE A C 1
ATOM 1316 O O . ILE A 1 176 ? 35.877 3.844 9.292 1.00 18.02 176 ILE A O 1
ATOM 1321 N N . THR A 1 177 ? 34.471 4.334 10.980 1.00 18.49 177 THR A N 1
ATOM 1322 C CA . THR A 1 177 ? 35.131 5.650 11.076 1.00 19.70 177 THR A CA 1
ATOM 1323 C C . THR A 1 177 ? 36.572 5.519 11.566 1.00 20.80 177 THR A C 1
ATOM 1324 O O . THR A 1 177 ? 36.858 4.676 12.413 1.00 22.10 177 THR A O 1
ATOM 1328 N N . GLU A 1 178 ? 37.435 6.406 11.084 1.00 21.98 178 GLU A N 1
ATOM 1329 C CA . GLU A 1 178 ? 38.830 6.407 11.520 1.00 24.55 178 GLU A CA 1
ATOM 1330 C C . GLU A 1 178 ? 38.860 6.654 13.016 1.00 24.16 178 GLU A C 1
ATOM 1331 O O . GLU A 1 178 ? 39.633 6.035 13.738 1.00 24.46 178 GLU A O 1
ATOM 1337 N N . ALA A 1 179 ? 37.945 7.488 13.505 1.00 24.23 179 ALA A N 1
ATOM 1338 C CA . ALA A 1 179 ? 37.894 7.772 14.939 1.00 25.08 179 ALA A CA 1
ATOM 1339 C C . ALA A 1 179 ? 37.554 6.530 15.746 1.00 25.11 179 ALA A C 1
ATOM 1340 O O . ALA A 1 179 ? 38.191 6.276 16.767 1.00 24.19 179 ALA A O 1
ATOM 1342 N N . ALA A 1 180 ? 36.567 5.733 15.301 1.00 23.25 180 ALA A N 1
ATOM 1343 C CA . ALA A 1 180 ? 36.240 4.528 16.081 1.00 23.21 180 ALA A CA 1
ATOM 1344 C C . ALA A 1 180 ? 37.342 3.485 15.954 1.00 24.59 180 ALA A C 1
ATOM 1345 O O . ALA A 1 180 ? 37.658 2.840 16.963 1.00 24.35 180 ALA A O 1
ATOM 1347 N N . LEU A 1 181 ? 37.893 3.311 14.762 1.00 22.50 181 LEU A N 1
ATOM 1348 C CA . LEU A 1 181 ? 38.957 2.338 14.564 1.00 24.97 181 LEU A CA 1
ATOM 1349 C C . LEU A 1 181 ? 40.131 2.700 15.471 1.00 26.16 181 LEU A C 1
ATOM 1350 O O . LEU A 1 181 ? 40.630 1.827 16.182 1.00 26.26 181 LEU A O 1
ATOM 1355 N N . GLY A 1 182 ? 40.474 3.986 15.530 1.00 25.87 182 GLY A N 1
ATOM 1356 C CA . GLY A 1 182 ? 41.538 4.455 16.418 1.00 27.89 182 GLY A CA 1
ATOM 1357 C C . GLY A 1 182 ? 41.281 4.009 17.855 1.00 27.68 182 GLY A C 1
ATOM 1358 O O . GLY A 1 182 ? 42.164 3.430 18.503 1.00 28.38 182 GLY A O 1
ATOM 1359 N N . ALA A 1 183 ? 40.073 4.248 18.352 1.00 27.76 183 ALA A N 1
ATOM 1360 C CA . ALA A 1 183 ? 39.674 3.837 19.685 1.00 27.38 183 ALA A CA 1
ATOM 1361 C C . ALA A 1 183 ? 39.725 2.330 19.842 1.00 27.67 183 ALA A C 1
ATOM 1362 O O . ALA A 1 183 ? 40.106 1.786 20.904 1.00 28.52 183 ALA A O 1
ATOM 1364 N N . LEU A 1 184 ? 39.329 1.588 18.808 1.00 23.79 184 LEU A N 1
ATOM 1365 C CA . LEU A 1 184 ? 39.354 0.137 18.887 1.00 25.85 184 LEU A CA 1
ATOM 1366 C C . LEU A 1 184 ? 40.778 -0.405 18.992 1.00 26.67 184 LEU A C 1
ATOM 1367 O O . LEU A 1 184 ? 41.047 -1.386 19.706 1.00 26.10 184 LEU A O 1
ATOM 1372 N N . ARG A 1 185 ? 41.708 0.242 18.294 1.00 28.85 185 ARG A N 1
ATOM 1373 C CA . ARG A 1 185 ? 43.094 -0.248 18.376 1.00 32.19 185 ARG A CA 1
ATOM 1374 C C . ARG A 1 185 ? 43.645 -0.191 19.794 1.00 32.98 185 ARG A C 1
ATOM 1375 O O . ARG A 1 185 ? 44.541 -0.990 20.104 1.00 33.85 185 ARG A O 1
ATOM 1383 N N . GLN A 1 186 ? 43.159 0.731 20.610 1.00 32.32 186 GLN A N 1
ATOM 1384 C CA . GLN A 1 186 ? 43.615 0.884 21.984 1.00 33.07 186 GLN A CA 1
ATOM 1385 C C . GLN A 1 186 ? 42.731 0.188 23.006 1.00 31.47 186 GLN A C 1
ATOM 1386 O O . GLN A 1 186 ? 42.992 0.219 24.217 1.00 29.58 186 GLN A O 1
ATOM 1392 N N . SER A 1 187 ? 41.655 -0.443 22.550 1.00 26.56 187 SER A N 1
ATOM 1393 C CA . SER A 1 187 ? 40.747 -1.106 23.474 1.00 26.22 187 SER A CA 1
ATOM 1394 C C . SER A 1 187 ? 41.402 -2.257 24.247 1.00 26.18 187 SER A C 1
ATOM 1395 O O . SER A 1 187 ? 42.203 -2.989 23.659 1.00 26.23 187 SER A O 1
ATOM 1398 N N . ARG A 1 188 ? 41.018 -2.429 25.481 1.00 26.05 188 ARG A N 1
ATOM 1399 C CA . ARG A 1 188 ? 41.492 -3.489 26.355 1.00 26.75 188 ARG A CA 1
ATOM 1400 C C . ARG A 1 188 ? 40.425 -4.550 26.533 1.00 25.65 188 ARG A C 1
ATOM 1401 O O . ARG A 1 188 ? 40.562 -5.533 27.261 1.00 23.34 188 ARG A O 1
ATOM 1409 N N . VAL A 1 189 ? 39.302 -4.371 25.810 1.00 23.34 189 VAL A N 1
ATOM 1410 C CA . VAL A 1 189 ? 38.216 -5.325 25.901 1.00 21.97 189 VAL A CA 1
ATOM 1411 C C . VAL A 1 189 ? 38.649 -6.660 25.286 1.00 22.26 189 VAL A C 1
ATOM 1412 O O . VAL A 1 189 ? 39.041 -6.737 24.121 1.00 23.38 189 VAL A O 1
ATOM 1416 N N . LYS A 1 190 ? 38.582 -7.710 26.086 1.00 22.16 190 LYS A N 1
ATOM 1417 C CA . LYS A 1 190 ? 38.994 -9.043 25.608 1.00 24.81 190 LYS A CA 1
ATOM 1418 C C . LYS A 1 190 ? 37.911 -10.063 25.758 1.00 22.84 190 LYS A C 1
ATOM 1419 O O . LYS A 1 190 ? 37.962 -11.176 25.233 1.00 24.03 190 LYS A O 1
ATOM 1425 N N . THR A 1 191 ? 36.856 -9.687 26.491 1.00 23.19 191 THR A N 1
ATOM 1426 C CA . THR A 1 191 ? 35.733 -10.586 26.715 1.00 22.83 191 THR A CA 1
ATOM 1427 C C . THR A 1 191 ? 34.380 -9.947 26.510 1.00 22.93 191 THR A C 1
ATOM 1428 O O . THR A 1 191 ? 34.113 -8.840 26.991 1.00 21.48 191 THR A O 1
ATOM 1432 N N . VAL A 1 192 ? 33.498 -10.638 25.762 1.00 21.20 192 VAL A N 1
ATOM 1433 C CA . VAL A 1 192 ? 32.159 -10.084 25.572 1.00 20.83 192 VAL A CA 1
ATOM 1434 C C . VAL A 1 192 ? 31.107 -11.139 25.886 1.00 20.81 192 VAL A C 1
ATOM 1435 O O . VAL A 1 192 ? 31.051 -12.242 25.307 1.00 20.13 192 VAL A O 1
ATOM 1439 N N . TRP A 1 193 ? 30.221 -10.819 26.838 1.00 18.94 193 TRP A N 1
ATOM 1440 C CA . TRP A 1 193 ? 29.125 -11.691 27.213 1.00 18.93 193 TRP A CA 1
ATOM 1441 C C . TRP A 1 193 ? 27.817 -11.175 26.630 1.00 19.60 193 TRP A C 1
ATOM 1442 O O . TRP A 1 193 ? 27.480 -9.973 26.814 1.00 19.76 193 TRP A O 1
ATOM 1453 N N . ILE A 1 194 ? 27.011 -11.967 25.960 1.00 17.18 194 ILE A N 1
ATOM 1454 C CA . ILE A 1 194 ? 25.712 -11.600 25.431 1.00 15.36 194 ILE A CA 1
ATOM 1455 C C . ILE A 1 194 ? 24.674 -12.357 26.232 1.00 17.68 194 ILE A C 1
ATOM 1456 O O . ILE A 1 194 ? 24.529 -13.587 26.219 1.00 16.88 194 ILE A O 1
ATOM 1461 N N . VAL A 1 195 ? 23.978 -11.594 27.053 1.00 17.31 195 VAL A N 1
ATOM 1462 C CA . VAL A 1 195 ? 23.022 -12.113 28.010 1.00 16.92 195 VAL A CA 1
ATOM 1463 C C . VAL A 1 195 ? 21.563 -11.981 27.718 1.00 16.82 195 VAL A C 1
ATOM 1464 O O . VAL A 1 195 ? 21.021 -10.902 27.409 1.00 19.93 195 VAL A O 1
ATOM 1468 N N . GLY A 1 196 ? 20.842 -13.102 27.824 1.00 17.02 196 GLY A N 1
ATOM 1469 C CA . GLY A 1 196 ? 19.418 -13.084 27.597 1.00 17.86 196 GLY A CA 1
ATOM 1470 C C . GLY A 1 196 ? 18.614 -13.558 28.817 1.00 22.26 196 GLY A C 1
ATOM 1471 O O . GLY A 1 196 ? 19.106 -14.384 29.573 1.00 21.26 196 GLY A O 1
ATOM 1472 N N . ARG A 1 197 ? 17.403 -13.040 28.940 1.00 23.42 197 ARG A N 1
ATOM 1473 C CA . ARG A 1 197 ? 16.588 -13.485 30.090 1.00 25.19 197 ARG A CA 1
ATOM 1474 C C . ARG A 1 197 ? 15.949 -14.835 29.836 1.00 25.02 197 ARG A C 1
ATOM 1475 O O . ARG A 1 197 ? 15.446 -15.433 30.804 1.00 22.68 197 ARG A O 1
ATOM 1483 N N . ARG A 1 198 ? 15.882 -15.308 28.598 1.00 21.48 198 ARG A N 1
ATOM 1484 C CA . ARG A 1 198 ? 15.283 -16.611 28.308 1.00 20.82 198 ARG A CA 1
ATOM 1485 C C . ARG A 1 198 ? 16.357 -17.599 27.971 1.00 19.54 198 ARG A C 1
ATOM 1486 O O . ARG A 1 198 ? 17.536 -17.395 28.384 1.00 20.30 198 ARG A O 1
ATOM 1494 N N . GLY A 1 199 ? 16.093 -18.670 27.229 1.00 19.11 199 GLY A N 1
ATOM 1495 C CA . GLY A 1 199 ? 17.086 -19.665 26.913 1.00 20.78 199 GLY A CA 1
ATOM 1496 C C . GLY A 1 199 ? 17.509 -19.726 25.452 1.00 22.74 199 GLY A C 1
ATOM 1497 O O . GLY A 1 199 ? 17.182 -18.859 24.644 1.00 22.48 199 GLY A O 1
ATOM 1498 N N . PRO A 1 200 ? 18.278 -20.745 25.130 1.00 22.92 200 PRO A N 1
ATOM 1499 C CA . PRO A 1 200 ? 18.807 -20.932 23.777 1.00 23.49 200 PRO A CA 1
ATOM 1500 C C . PRO A 1 200 ? 17.752 -20.904 22.714 1.00 23.93 200 PRO A C 1
ATOM 1501 O O . PRO A 1 200 ? 17.922 -20.304 21.638 1.00 23.52 200 PRO A O 1
ATOM 1505 N N . LEU A 1 201 ? 16.587 -21.513 22.970 1.00 24.36 201 LEU A N 1
ATOM 1506 C CA . LEU A 1 201 ? 15.520 -21.532 21.989 1.00 25.66 201 LEU A CA 1
ATOM 1507 C C . LEU A 1 201 ? 14.871 -20.195 21.715 1.00 25.44 201 LEU A C 1
ATOM 1508 O O . LEU A 1 201 ? 14.085 -20.108 20.761 1.00 28.31 201 LEU A O 1
ATOM 1513 N N . GLN A 1 202 ? 15.125 -19.177 22.508 1.00 22.17 202 GLN A N 1
ATOM 1514 C CA . GLN A 1 202 ? 14.553 -17.868 22.376 1.00 22.73 202 GLN A CA 1
ATOM 1515 C C . GLN A 1 202 ? 15.503 -16.840 21.764 1.00 21.75 202 GLN A C 1
ATOM 1516 O O . GLN A 1 202 ? 15.180 -15.662 21.672 1.00 22.52 202 GLN A O 1
ATOM 1522 N N . VAL A 1 203 ? 16.703 -17.299 21.340 1.00 21.13 203 VAL A N 1
ATOM 1523 C CA . VAL A 1 203 ? 17.624 -16.308 20.761 1.00 19.59 203 VAL A CA 1
ATOM 1524 C C . VAL A 1 203 ? 16.976 -15.718 19.487 1.00 19.94 203 VAL A C 1
ATOM 1525 O O . VAL A 1 203 ? 16.202 -16.416 18.812 1.00 18.79 203 VAL A O 1
ATOM 1529 N N . ALA A 1 204 ? 17.373 -14.495 19.187 1.00 17.71 204 ALA A N 1
ATOM 1530 C CA . ALA A 1 204 ? 16.822 -13.793 18.011 1.00 19.64 204 ALA A CA 1
ATOM 1531 C C . ALA A 1 204 ? 17.876 -13.669 16.917 1.00 18.98 204 ALA A C 1
ATOM 1532 O O . ALA A 1 204 ? 17.592 -13.118 15.846 1.00 20.64 204 ALA A O 1
ATOM 1534 N N . PHE A 1 205 ? 19.075 -14.133 17.141 1.00 18.74 205 PHE A N 1
ATOM 1535 C CA . PHE A 1 205 ? 20.075 -14.052 16.081 1.00 21.88 205 PHE A CA 1
ATOM 1536 C C . PHE A 1 205 ? 19.756 -15.003 14.928 1.00 20.55 205 PHE A C 1
ATOM 1537 O O . PHE A 1 205 ? 18.997 -15.951 15.069 1.00 19.15 205 PHE A O 1
ATOM 1545 N N . THR A 1 206 ? 20.369 -14.686 13.789 1.00 17.79 206 THR A N 1
ATOM 1546 C CA . THR A 1 206 ? 20.237 -15.525 12.570 1.00 19.04 206 THR A CA 1
ATOM 1547 C C . THR A 1 206 ? 21.578 -16.154 12.308 1.00 17.77 206 THR A C 1
ATOM 1548 O O . THR A 1 206 ? 22.618 -15.789 12.881 1.00 16.78 206 THR A O 1
ATOM 1552 N N . ILE A 1 207 ? 21.604 -17.208 11.490 1.00 18.82 207 ILE A N 1
ATOM 1553 C CA . ILE A 1 207 ? 22.766 -18.037 11.297 1.00 17.51 207 ILE A CA 1
ATOM 1554 C C . ILE A 1 207 ? 23.950 -17.414 10.657 1.00 18.57 207 ILE A C 1
ATOM 1555 O O . ILE A 1 207 ? 25.082 -17.714 11.019 1.00 20.51 207 ILE A O 1
ATOM 1560 N N . LYS A 1 208 ? 23.753 -16.504 9.679 1.00 20.36 208 LYS A N 1
ATOM 1561 C CA . LYS A 1 208 ? 24.956 -15.906 9.073 1.00 22.21 208 LYS A CA 1
ATOM 1562 C C . LYS A 1 208 ? 25.785 -15.222 10.136 1.00 20.98 208 LYS A C 1
ATOM 1563 O O . LYS A 1 208 ? 27.000 -15.393 10.243 1.00 19.30 208 LYS A O 1
ATOM 1569 N N . GLU A 1 209 ? 25.095 -14.399 10.933 1.00 18.57 209 GLU A N 1
ATOM 1570 C CA . GLU A 1 209 ? 25.719 -13.618 11.976 1.00 19.23 209 GLU A CA 1
ATOM 1571 C C . GLU A 1 209 ? 26.268 -14.482 13.081 1.00 18.27 209 GLU A C 1
ATOM 1572 O O . GLU A 1 209 ? 27.377 -14.255 13.590 1.00 19.36 209 GLU A O 1
ATOM 1578 N N . LEU A 1 210 ? 25.534 -15.527 13.432 1.00 17.73 210 LEU A N 1
ATOM 1579 C CA . LEU A 1 210 ? 26.028 -16.417 14.492 1.00 19.60 210 LEU A CA 1
ATOM 1580 C C . LEU A 1 210 ? 27.298 -17.106 14.038 1.00 18.85 210 LEU A C 1
ATOM 1581 O O . LEU A 1 210 ? 28.272 -17.214 14.746 1.00 18.50 210 LEU A O 1
ATOM 1586 N N . ARG A 1 211 ? 27.303 -17.618 12.784 1.00 19.04 211 ARG A N 1
ATOM 1587 C CA . ARG A 1 211 ? 28.499 -18.282 12.317 1.00 18.70 211 ARG A CA 1
ATOM 1588 C C . ARG A 1 211 ? 29.675 -17.331 12.241 1.00 19.67 211 ARG A C 1
ATOM 1589 O O . ARG A 1 211 ? 30.792 -17.675 12.574 1.00 19.08 211 ARG A O 1
ATOM 1597 N N . GLU A 1 212 ? 29.468 -16.076 11.815 1.00 18.58 212 GLU A N 1
ATOM 1598 C CA . GLU A 1 212 ? 30.548 -15.111 11.786 1.00 19.49 212 GLU A CA 1
ATOM 1599 C C . GLU A 1 212 ? 31.211 -14.962 13.142 1.00 20.51 212 GLU A C 1
ATOM 1600 O O . GLU A 1 212 ? 32.412 -14.787 13.251 1.00 22.03 212 GLU A O 1
ATOM 1606 N N . MET A 1 213 ? 30.345 -14.981 14.172 1.00 19.88 213 MET A N 1
ATOM 1607 C CA . MET A 1 213 ? 30.847 -14.831 15.521 1.00 20.40 213 MET A CA 1
ATOM 1608 C C . MET A 1 213 ? 31.660 -16.059 15.918 1.00 20.47 213 MET A C 1
ATOM 1609 O O . MET A 1 213 ? 32.763 -15.943 16.422 1.00 21.61 213 MET A O 1
ATOM 1614 N N . ILE A 1 214 ? 31.081 -17.242 15.689 1.00 20.05 214 ILE A N 1
ATOM 1615 C CA . ILE A 1 214 ? 31.760 -18.470 16.050 1.00 20.70 214 ILE A CA 1
ATOM 1616 C C . ILE A 1 214 ? 33.106 -18.552 15.364 1.00 21.20 214 ILE A C 1
ATOM 1617 O O . ILE A 1 214 ? 34.119 -18.943 15.906 1.00 22.88 214 ILE A O 1
ATOM 1622 N N . GLN A 1 215 ? 33.125 -18.186 14.068 1.00 20.77 215 GLN A N 1
ATOM 1623 C CA . GLN A 1 215 ? 34.368 -18.277 13.322 1.00 23.48 215 GLN A CA 1
ATOM 1624 C C . GLN A 1 215 ? 35.274 -17.094 13.350 1.00 23.16 215 GLN A C 1
ATOM 1625 O O . GLN A 1 215 ? 36.224 -17.006 12.553 1.00 23.51 215 GLN A O 1
ATOM 1631 N N . LEU A 1 216 ? 35.027 -16.088 14.211 1.00 19.10 216 LEU A N 1
ATOM 1632 C CA . LEU A 1 216 ? 35.831 -14.891 14.230 1.00 20.90 216 LEU A CA 1
ATOM 1633 C C . LEU A 1 216 ? 37.277 -15.105 14.626 1.00 21.34 216 LEU A C 1
ATOM 1634 O O . LEU A 1 216 ? 37.529 -15.558 15.735 1.00 21.37 216 LEU A O 1
ATOM 1639 N N . PRO A 1 217 ? 38.197 -14.805 13.730 1.00 21.45 217 PRO A N 1
ATOM 1640 C CA . PRO A 1 217 ? 39.622 -14.986 13.976 1.00 23.46 217 PRO A CA 1
ATOM 1641 C C . PRO A 1 217 ? 40.087 -14.293 15.230 1.00 24.70 217 PRO A C 1
ATOM 1642 O O . PRO A 1 217 ? 39.682 -13.157 15.501 1.00 24.09 217 PRO A O 1
ATOM 1646 N N . GLY A 1 218 ? 40.884 -14.980 16.035 1.00 23.80 218 GLY A N 1
ATOM 1647 C CA . GLY A 1 218 ? 41.427 -14.446 17.262 1.00 25.24 218 GLY A CA 1
ATOM 1648 C C . GLY A 1 218 ? 40.516 -14.623 18.470 1.00 24.86 218 GLY A C 1
ATOM 1649 O O . GLY A 1 218 ? 40.860 -14.212 19.578 1.00 27.17 218 GLY A O 1
ATOM 1650 N N . THR A 1 219 ? 39.364 -15.248 18.297 1.00 23.27 219 THR A N 1
ATOM 1651 C CA . THR A 1 219 ? 38.437 -15.467 19.394 1.00 23.09 219 THR A CA 1
ATOM 1652 C C . THR A 1 219 ? 38.075 -16.918 19.606 1.00 24.45 219 THR A C 1
ATOM 1653 O O . THR A 1 219 ? 38.283 -17.791 18.748 1.00 25.97 219 THR A O 1
ATOM 1657 N N . ARG A 1 220 ? 37.491 -17.218 20.749 1.00 25.41 220 ARG A N 1
ATOM 1658 C CA . ARG A 1 220 ? 36.990 -18.514 21.113 1.00 25.13 220 ARG A CA 1
ATOM 1659 C C . ARG A 1 220 ? 35.577 -18.319 21.687 1.00 24.46 220 ARG A C 1
ATOM 1660 O O . ARG A 1 220 ? 35.369 -17.291 22.342 1.00 24.49 220 ARG A O 1
ATOM 1668 N N . PRO A 1 221 ? 34.681 -19.237 21.439 1.00 24.84 221 PRO A N 1
ATOM 1669 C CA . PRO A 1 221 ? 33.318 -19.159 21.934 1.00 23.99 221 PRO A CA 1
ATOM 1670 C C . PRO A 1 221 ? 33.175 -19.805 23.315 1.00 24.91 221 PRO A C 1
ATOM 1671 O O . PRO A 1 221 ? 33.785 -20.844 23.595 1.00 24.41 221 PRO A O 1
ATOM 1675 N N . MET A 1 222 ? 32.365 -19.223 24.169 1.00 24.80 222 MET A N 1
ATOM 1676 C CA . MET A 1 222 ? 32.138 -19.762 25.513 1.00 24.72 222 MET A CA 1
ATOM 1677 C C . MET A 1 222 ? 30.650 -20.002 25.709 1.00 25.03 222 MET A C 1
ATOM 1678 O O . MET A 1 222 ? 29.869 -19.090 26.010 1.00 24.67 222 MET A O 1
ATOM 1683 N N . LEU A 1 223 ? 30.259 -21.241 25.527 1.00 24.03 223 LEU A N 1
ATOM 1684 C CA . LEU A 1 223 ? 28.909 -21.716 25.667 1.00 25.21 223 LEU A CA 1
ATOM 1685 C C . LEU A 1 223 ? 28.891 -22.812 26.749 1.00 27.10 223 LEU A C 1
ATOM 1686 O O . LEU A 1 223 ? 29.767 -23.667 26.719 1.00 29.56 223 LEU A O 1
ATOM 1691 N N . ASP A 1 224 ? 27.932 -22.718 27.643 1.00 25.10 224 ASP A N 1
ATOM 1692 C CA . ASP A 1 224 ? 27.816 -23.726 28.718 1.00 25.83 224 ASP A CA 1
ATOM 1693 C C . ASP A 1 224 ? 26.886 -24.843 28.268 1.00 25.18 224 ASP A C 1
ATOM 1694 O O . ASP A 1 224 ? 25.681 -24.641 28.082 1.00 25.32 224 ASP A O 1
ATOM 1699 N N . PRO A 1 225 ? 27.429 -26.045 28.128 1.00 27.15 225 PRO A N 1
ATOM 1700 C CA . PRO A 1 225 ? 26.684 -27.212 27.697 1.00 27.27 225 PRO A CA 1
ATOM 1701 C C . PRO A 1 225 ? 25.421 -27.425 28.480 1.00 27.58 225 PRO A C 1
ATOM 1702 O O . PRO A 1 225 ? 24.408 -27.899 27.971 1.00 26.21 225 PRO A O 1
ATOM 1706 N N . ALA A 1 226 ? 25.457 -27.051 29.779 1.00 26.54 226 ALA A N 1
ATOM 1707 C CA . ALA A 1 226 ? 24.285 -27.209 30.611 1.00 26.32 226 ALA A CA 1
ATOM 1708 C C . ALA A 1 226 ? 23.085 -26.454 30.110 1.00 26.45 226 ALA A C 1
ATOM 1709 O O . ALA A 1 226 ? 21.944 -26.877 30.343 1.00 28.26 226 ALA A O 1
ATOM 1711 N N . ASP A 1 227 ? 23.313 -25.332 29.403 1.00 25.11 227 ASP A N 1
ATOM 1712 C CA . ASP A 1 227 ? 22.190 -24.570 28.907 1.00 26.80 227 ASP A CA 1
ATOM 1713 C C . ASP A 1 227 ? 21.506 -25.238 27.722 1.00 28.20 227 ASP A C 1
ATOM 1714 O O . ASP A 1 227 ? 20.389 -24.849 27.361 1.00 27.90 227 ASP A O 1
ATOM 1719 N N . PHE A 1 228 ? 22.149 -26.241 27.156 1.00 29.15 228 PHE A N 1
ATOM 1720 C CA . PHE A 1 228 ? 21.646 -26.906 25.971 1.00 30.40 228 PHE A CA 1
ATOM 1721 C C . PHE A 1 228 ? 21.114 -28.301 26.208 1.00 33.57 228 PHE A C 1
ATOM 1722 O O . PHE A 1 228 ? 20.710 -29.015 25.287 1.00 31.98 228 PHE A O 1
ATOM 1730 N N . LEU A 1 229 ? 21.038 -28.695 27.484 1.00 35.93 229 LEU A N 1
ATOM 1731 C CA . LEU A 1 229 ? 20.526 -30.023 27.779 1.00 39.19 229 LEU A CA 1
ATOM 1732 C C . LEU A 1 229 ? 19.132 -30.233 27.201 1.00 39.71 229 LEU A C 1
ATOM 1733 O O . LEU A 1 229 ? 18.233 -29.437 27.456 1.00 39.93 229 LEU A O 1
ATOM 1738 N N . GLY A 1 230 ? 18.972 -31.322 26.454 1.00 41.67 230 GLY A N 1
ATOM 1739 C CA . GLY A 1 230 ? 17.709 -31.686 25.862 1.00 44.68 230 GLY A CA 1
ATOM 1740 C C . GLY A 1 230 ? 17.244 -30.851 24.692 1.00 46.15 230 GLY A C 1
ATOM 1741 O O . GLY A 1 230 ? 16.085 -30.963 24.274 1.00 46.01 230 GLY A O 1
ATOM 1742 N N . LEU A 1 231 ? 18.128 -30.043 24.124 1.00 47.48 231 LEU A N 1
ATOM 1743 C CA . LEU A 1 231 ? 17.756 -29.180 23.004 1.00 48.56 231 LEU A CA 1
ATOM 1744 C C . LEU A 1 231 ? 17.446 -29.941 21.728 1.00 48.26 231 LEU A C 1
ATOM 1745 O O . LEU A 1 231 ? 16.392 -29.674 21.125 1.00 46.22 231 LEU A O 1
ATOM 1750 N N . GLN A 1 232 ? 18.297 -30.857 21.280 1.00 50.01 232 GLN A N 1
ATOM 1751 C CA . GLN A 1 232 ? 18.044 -31.601 20.038 1.00 52.31 232 GLN A CA 1
ATOM 1752 C C . GLN A 1 232 ? 16.621 -32.154 20.016 1.00 53.50 232 GLN A C 1
ATOM 1753 O O . GLN A 1 232 ? 15.938 -32.203 18.997 1.00 52.02 232 GLN A O 1
ATOM 1759 N N . ASP A 1 233 ? 16.166 -32.574 21.197 1.00 55.32 233 ASP A N 1
ATOM 1760 C CA . ASP A 1 233 ? 14.828 -33.093 21.350 1.00 58.41 233 ASP A CA 1
ATOM 1761 C C . ASP A 1 233 ? 13.743 -32.066 21.111 1.00 59.20 233 ASP A C 1
ATOM 1762 O O . ASP A 1 233 ? 12.727 -32.392 20.483 1.00 58.79 233 ASP A O 1
ATOM 1767 N N . ARG A 1 234 ? 13.929 -30.834 21.588 1.00 60.39 234 ARG A N 1
ATOM 1768 C CA . ARG A 1 234 ? 12.896 -29.818 21.416 1.00 61.55 234 ARG A CA 1
ATOM 1769 C C . ARG A 1 234 ? 12.970 -29.130 20.064 1.00 60.72 234 ARG A C 1
ATOM 1770 O O . ARG A 1 234 ? 12.121 -28.282 19.770 1.00 61.48 234 ARG A O 1
ATOM 1778 N N . ILE A 1 235 ? 13.958 -29.465 19.239 1.00 59.69 235 ILE A N 1
ATOM 1779 C CA . ILE A 1 235 ? 14.053 -28.819 17.932 1.00 58.72 235 ILE A CA 1
ATOM 1780 C C . ILE A 1 235 ? 13.732 -29.767 16.788 1.00 59.18 235 ILE A C 1
ATOM 1781 O O . ILE A 1 235 ? 13.885 -29.395 15.627 1.00 58.60 235 ILE A O 1
ATOM 1786 N N . LYS A 1 236 ? 13.268 -30.975 17.095 1.00 60.01 236 LYS A N 1
ATOM 1787 C CA . LYS A 1 236 ? 12.966 -31.927 16.019 1.00 60.71 236 LYS A CA 1
ATOM 1788 C C . LYS A 1 236 ? 11.732 -31.530 15.237 1.00 59.78 236 LYS A C 1
ATOM 1789 O O . LYS A 1 236 ? 11.542 -32.003 14.107 1.00 60.60 236 LYS A O 1
ATOM 1795 N N . GLU A 1 237 ? 10.899 -30.648 15.782 1.00 58.45 237 GLU A N 1
ATOM 1796 C CA . GLU A 1 237 ? 9.703 -30.223 15.048 1.00 57.38 237 GLU A CA 1
ATOM 1797 C C . GLU A 1 237 ? 9.816 -28.747 14.694 1.00 53.86 237 GLU A C 1
ATOM 1798 O O . GLU A 1 237 ? 8.861 -28.068 14.328 1.00 54.17 237 GLU A O 1
ATOM 1804 N N . ALA A 1 238 ? 11.052 -28.260 14.797 1.00 48.84 238 ALA A N 1
ATOM 1805 C CA . ALA A 1 238 ? 11.355 -26.868 14.505 1.00 43.73 238 ALA A CA 1
ATOM 1806 C C . ALA A 1 238 ? 11.504 -26.632 13.003 1.00 41.04 238 ALA A C 1
ATOM 1807 O O . ALA A 1 238 ? 11.819 -27.549 12.238 1.00 39.59 238 ALA A O 1
ATOM 1809 N N . ALA A 1 239 ? 11.243 -25.401 12.596 1.00 37.80 239 ALA A N 1
ATOM 1810 C CA . ALA A 1 239 ? 11.370 -25.007 11.194 1.00 35.62 239 ALA A CA 1
ATOM 1811 C C . ALA A 1 239 ? 12.844 -25.139 10.817 1.00 34.31 239 ALA A C 1
ATOM 1812 O O . ALA A 1 239 ? 13.692 -24.935 11.682 1.00 33.61 239 ALA A O 1
ATOM 1814 N N . ARG A 1 240 ? 13.122 -25.504 9.569 1.00 32.71 240 ARG A N 1
ATOM 1815 C CA . ARG A 1 240 ? 14.470 -25.725 9.105 1.00 33.13 240 ARG A CA 1
ATOM 1816 C C . ARG A 1 240 ? 15.507 -24.694 9.495 1.00 30.95 240 ARG A C 1
ATOM 1817 O O . ARG A 1 240 ? 16.540 -25.047 10.080 1.00 27.46 240 ARG A O 1
ATOM 1825 N N . PRO A 1 241 ? 15.283 -23.433 9.184 1.00 30.77 241 PRO A N 1
ATOM 1826 C CA . PRO A 1 241 ? 16.243 -22.376 9.501 1.00 30.57 241 PRO A CA 1
ATOM 1827 C C . PRO A 1 241 ? 16.516 -22.366 11.001 1.00 28.71 241 PRO A C 1
ATOM 1828 O O . PRO A 1 241 ? 17.651 -22.380 11.473 1.00 27.52 241 PRO A O 1
ATOM 1832 N N . ARG A 1 242 ? 15.434 -22.377 11.764 1.00 29.02 242 ARG A N 1
ATOM 1833 C CA . ARG A 1 242 ? 15.528 -22.395 13.214 1.00 30.68 242 ARG A CA 1
ATOM 1834 C C . ARG A 1 242 ? 16.314 -23.597 13.722 1.00 28.94 242 ARG A C 1
ATOM 1835 O O . ARG A 1 242 ? 17.154 -23.514 14.611 1.00 25.70 242 ARG A O 1
ATOM 1843 N N . LYS A 1 243 ? 15.970 -24.773 13.182 1.00 27.06 243 LYS A N 1
ATOM 1844 C CA . LYS A 1 243 ? 16.660 -25.991 13.613 1.00 26.57 243 LYS A CA 1
ATOM 1845 C C . LYS A 1 243 ? 18.133 -25.952 13.276 1.00 25.25 243 LYS A C 1
ATOM 1846 O O . LYS A 1 243 ? 18.990 -26.380 14.059 1.00 24.78 243 LYS A O 1
ATOM 1852 N N . ARG A 1 244 ? 18.481 -25.428 12.109 1.00 23.11 244 ARG A N 1
ATOM 1853 C CA . ARG A 1 244 ? 19.868 -25.326 11.679 1.00 23.81 244 ARG A CA 1
ATOM 1854 C C . ARG A 1 244 ? 20.660 -24.429 12.643 1.00 23.47 244 ARG A C 1
ATOM 1855 O O . ARG A 1 244 ? 21.795 -24.687 13.012 1.00 22.67 244 ARG A O 1
ATOM 1863 N N . LEU A 1 245 ? 20.006 -23.335 13.017 1.00 23.74 245 LEU A N 1
ATOM 1864 C CA . LEU A 1 245 ? 20.618 -22.364 13.958 1.00 21.07 245 LEU A CA 1
ATOM 1865 C C . LEU A 1 245 ? 20.827 -23.027 15.303 1.00 21.82 245 LEU A C 1
ATOM 1866 O O . LEU A 1 245 ? 21.901 -22.977 15.904 1.00 21.88 245 LEU A O 1
ATOM 1871 N N . MET A 1 246 ? 19.798 -23.717 15.799 1.00 23.11 246 MET A N 1
ATOM 1872 C CA . MET A 1 246 ? 19.958 -24.419 17.085 1.00 24.35 246 MET A CA 1
ATOM 1873 C C . MET A 1 246 ? 21.002 -25.491 17.003 1.00 24.93 246 MET A C 1
ATOM 1874 O O . MET A 1 246 ? 21.796 -25.688 17.931 1.00 25.19 246 MET A O 1
ATOM 1879 N N . GLU A 1 247 ? 21.110 -26.239 15.861 1.00 22.48 247 GLU A N 1
ATOM 1880 C CA . GLU A 1 247 ? 22.126 -27.267 15.744 1.00 24.25 247 GLU A CA 1
ATOM 1881 C C . GLU A 1 247 ? 23.526 -26.690 15.724 1.00 23.33 247 GLU A C 1
ATOM 1882 O O . GLU A 1 247 ? 24.477 -27.280 16.251 1.00 23.30 247 GLU A O 1
ATOM 1888 N N . LEU A 1 248 ? 23.699 -25.475 15.187 1.00 21.10 248 LEU A N 1
ATOM 1889 C CA . LEU A 1 248 ? 25.019 -24.857 15.147 1.00 21.84 248 LEU A CA 1
ATOM 1890 C C . LEU A 1 248 ? 25.424 -24.467 16.571 1.00 23.80 248 LEU A C 1
ATOM 1891 O O . LEU A 1 248 ? 26.538 -24.698 17.021 1.00 23.99 248 LEU A O 1
ATOM 1896 N N . LEU A 1 249 ? 24.453 -23.906 17.292 1.00 24.94 249 LEU A N 1
ATOM 1897 C CA . LEU A 1 249 ? 24.721 -23.549 18.693 1.00 26.48 249 LEU A CA 1
ATOM 1898 C C . LEU A 1 249 ? 25.062 -24.798 19.513 1.00 27.36 249 LEU A C 1
ATOM 1899 O O . LEU A 1 249 ? 26.008 -24.835 20.285 1.00 27.36 249 LEU A O 1
ATOM 1904 N N . LEU A 1 250 ? 24.238 -25.814 19.300 1.00 29.40 250 LEU A N 1
ATOM 1905 C CA . LEU A 1 250 ? 24.367 -27.079 20.013 1.00 30.57 250 LEU A CA 1
ATOM 1906 C C . LEU A 1 250 ? 25.734 -27.683 19.752 1.00 31.24 250 LEU A C 1
ATOM 1907 O O . LEU A 1 250 ? 26.427 -28.087 20.706 1.00 30.77 250 LEU A O 1
ATOM 1912 N N . ARG A 1 251 ? 26.170 -27.767 18.487 1.00 29.24 251 ARG A N 1
ATOM 1913 C CA . ARG A 1 251 ? 27.477 -28.302 18.176 1.00 28.78 251 ARG A CA 1
ATOM 1914 C C . ARG A 1 251 ? 28.580 -27.477 18.872 1.00 29.83 251 ARG A C 1
ATOM 1915 O O . ARG A 1 251 ? 29.594 -28.006 19.327 1.00 28.50 251 ARG A O 1
ATOM 1923 N N . THR A 1 252 ? 28.433 -26.145 18.802 1.00 27.84 252 THR A N 1
ATOM 1924 C CA . THR A 1 252 ? 29.472 -25.288 19.355 1.00 26.65 252 THR A CA 1
ATOM 1925 C C . THR A 1 252 ? 29.587 -25.499 20.868 1.00 26.92 252 THR A C 1
ATOM 1926 O O . THR A 1 252 ? 30.716 -25.538 21.373 1.00 27.91 252 THR A O 1
ATOM 1930 N N . ALA A 1 253 ? 28.476 -25.656 21.541 1.00 26.57 253 ALA A N 1
ATOM 1931 C CA . ALA A 1 253 ? 28.423 -25.828 22.974 1.00 28.66 253 ALA A CA 1
ATOM 1932 C C . ALA A 1 253 ? 28.860 -27.198 23.450 1.00 30.15 253 ALA A C 1
ATOM 1933 O O . ALA A 1 253 ? 29.414 -27.322 24.553 1.00 30.51 253 ALA A O 1
ATOM 1935 N N . THR A 1 254 ? 28.536 -28.227 22.682 1.00 30.86 254 THR A N 1
ATOM 1936 C CA . THR A 1 254 ? 28.768 -29.584 23.132 1.00 34.44 254 THR A CA 1
ATOM 1937 C C . THR A 1 254 ? 29.821 -30.407 22.441 1.00 37.50 254 THR A C 1
ATOM 1938 O O . THR A 1 254 ? 30.360 -31.328 23.084 1.00 39.03 254 THR A O 1
ATOM 1942 N N . GLU A 1 255 ? 30.116 -30.170 21.182 1.00 39.66 255 GLU A N 1
ATOM 1943 C CA . GLU A 1 255 ? 31.076 -30.965 20.431 1.00 42.99 255 GLU A CA 1
ATOM 1944 C C . GLU A 1 255 ? 32.506 -30.677 20.843 1.00 43.32 255 GLU A C 1
ATOM 1945 O O . GLU A 1 255 ? 32.931 -29.521 20.882 1.00 44.09 255 GLU A O 1
ATOM 1951 N N . LYS A 1 256 ? 33.261 -31.719 21.174 1.00 43.06 256 LYS A N 1
ATOM 1952 C CA . LYS A 1 256 ? 34.676 -31.533 21.549 1.00 43.86 256 LYS A CA 1
ATOM 1953 C C . LYS A 1 256 ? 35.443 -31.262 20.258 1.00 43.30 256 LYS A C 1
ATOM 1954 O O . LYS A 1 256 ? 35.365 -32.051 19.310 1.00 43.28 256 LYS A O 1
ATOM 1960 N N . PRO A 1 257 ? 36.149 -30.146 20.215 1.00 42.15 257 PRO A N 1
ATOM 1961 C CA . PRO A 1 257 ? 36.899 -29.759 19.040 1.00 41.37 257 PRO A CA 1
ATOM 1962 C C . PRO A 1 257 ? 38.075 -30.667 18.754 1.00 39.53 257 PRO A C 1
ATOM 1963 O O . PRO A 1 257 ? 38.685 -31.239 19.654 1.00 37.62 257 PRO A O 1
ATOM 1967 N N . GLY A 1 258 ? 38.399 -30.767 17.465 1.00 38.64 258 GLY A N 1
ATOM 1968 C CA . GLY A 1 258 ? 39.541 -31.567 17.021 1.00 38.23 258 GLY A CA 1
ATOM 1969 C C . GLY A 1 258 ? 40.813 -30.875 17.499 1.00 37.17 258 GLY A C 1
ATOM 1970 O O . GLY A 1 258 ? 40.742 -29.756 18.035 1.00 37.35 258 GLY A O 1
ATOM 1971 N N . VAL A 1 259 ? 41.952 -31.493 17.309 1.00 36.54 259 VAL A N 1
ATOM 1972 C CA . VAL A 1 259 ? 43.238 -30.973 17.736 1.00 36.90 259 VAL A CA 1
ATOM 1973 C C . VAL A 1 259 ? 43.527 -29.555 17.275 1.00 36.33 259 VAL A C 1
ATOM 1974 O O . VAL A 1 259 ? 43.940 -28.689 18.051 1.00 34.74 259 VAL A O 1
ATOM 1978 N N . GLU A 1 260 ? 43.377 -29.302 15.980 1.00 35.37 260 GLU A N 1
ATOM 1979 C CA . GLU A 1 260 ? 43.656 -27.993 15.414 1.00 34.50 260 GLU A CA 1
ATOM 1980 C C . GLU A 1 260 ? 42.747 -26.908 15.974 1.00 32.78 260 GLU A C 1
ATOM 1981 O O . GLU A 1 260 ? 43.270 -25.832 16.310 1.00 31.32 260 GLU A O 1
ATOM 1987 N N . GLU A 1 261 ? 41.447 -27.167 16.037 1.00 31.79 261 GLU A N 1
ATOM 1988 C CA . GLU A 1 261 ? 40.509 -26.160 16.547 1.00 30.47 261 GLU A CA 1
ATOM 1989 C C . GLU A 1 261 ? 40.737 -25.955 18.044 1.00 31.46 261 GLU A C 1
ATOM 1990 O O . GLU A 1 261 ? 40.631 -24.832 18.541 1.00 30.55 261 GLU A O 1
ATOM 1996 N N . ALA A 1 262 ? 41.054 -27.048 18.744 1.00 30.52 262 ALA A N 1
ATOM 1997 C CA . ALA A 1 262 ? 41.306 -26.913 20.185 1.00 32.07 262 ALA A CA 1
ATOM 1998 C C . ALA A 1 262 ? 42.509 -26.011 20.393 1.00 31.42 262 ALA A C 1
ATOM 1999 O O . ALA A 1 262 ? 42.547 -25.172 21.289 1.00 30.40 262 ALA A O 1
ATOM 2001 N N . ALA A 1 263 ? 43.508 -26.142 19.519 1.00 31.15 263 ALA A N 1
ATOM 2002 C CA . ALA A 1 263 ? 44.699 -25.316 19.628 1.00 30.40 263 ALA A CA 1
ATOM 2003 C C . ALA A 1 263 ? 44.399 -23.865 19.291 1.00 30.28 263 ALA A C 1
ATOM 2004 O O . ALA A 1 263 ? 44.874 -22.927 19.946 1.00 29.46 263 ALA A O 1
ATOM 2006 N N . ARG A 1 264 ? 43.615 -23.673 18.218 1.00 28.46 264 ARG A N 1
ATOM 2007 C CA . ARG A 1 264 ? 43.274 -22.310 17.802 1.00 27.28 264 ARG A CA 1
ATOM 2008 C C . ARG A 1 264 ? 42.546 -21.594 18.946 1.00 27.27 264 ARG A C 1
ATOM 2009 O O . ARG A 1 264 ? 42.812 -20.427 19.222 1.00 28.00 264 ARG A O 1
ATOM 2017 N N . ARG A 1 265 ? 41.659 -22.301 19.620 1.00 27.95 265 ARG A N 1
ATOM 2018 C CA . ARG A 1 265 ? 40.901 -21.733 20.734 1.00 28.79 265 ARG A CA 1
ATOM 2019 C C . ARG A 1 265 ? 41.806 -21.399 21.901 1.00 30.91 265 ARG A C 1
ATOM 2020 O O . ARG A 1 265 ? 41.630 -20.356 22.534 1.00 30.63 265 ARG A O 1
ATOM 2028 N N . ALA A 1 266 ? 42.769 -22.281 22.176 1.00 32.08 266 ALA A N 1
ATOM 2029 C CA . ALA A 1 266 ? 43.691 -22.027 23.285 1.00 33.31 266 ALA A CA 1
ATOM 2030 C C . ALA A 1 266 ? 44.569 -20.822 23.061 1.00 32.66 266 ALA A C 1
ATOM 2031 O O . ALA A 1 266 ? 44.963 -20.152 24.042 1.00 34.95 266 ALA A O 1
ATOM 2033 N N . SER A 1 267 ? 44.925 -20.491 21.821 1.00 31.69 267 SER A N 1
ATOM 2034 C CA . SER A 1 267 ? 45.790 -19.368 21.536 1.00 30.88 267 SER A CA 1
ATOM 2035 C C . SER A 1 267 ? 45.048 -18.056 21.281 1.00 30.36 267 SER A C 1
ATOM 2036 O O . SER A 1 267 ? 45.670 -17.002 21.056 1.00 31.87 267 SER A O 1
ATOM 2039 N N . ALA A 1 268 ? 43.719 -18.115 21.325 1.00 30.57 268 ALA A N 1
ATOM 2040 C CA . ALA A 1 268 ? 42.897 -16.925 21.118 1.00 30.14 268 ALA A CA 1
ATOM 2041 C C . ALA A 1 268 ? 43.036 -15.961 22.302 1.00 30.77 268 ALA A C 1
ATOM 2042 O O . ALA A 1 268 ? 42.886 -16.405 23.437 1.00 33.15 268 ALA A O 1
ATOM 2044 N N . SER A 1 269 ? 43.291 -14.689 22.031 1.00 31.91 269 SER A N 1
ATOM 2045 C CA . SER A 1 269 ? 43.425 -13.703 23.094 1.00 32.87 269 SER A CA 1
ATOM 2046 C C . SER A 1 269 ? 42.075 -13.098 23.490 1.00 32.06 269 SER A C 1
ATOM 2047 O O . SER A 1 269 ? 41.969 -12.473 24.554 1.00 31.89 269 SER A O 1
ATOM 2050 N N . ARG A 1 270 ? 41.050 -13.294 22.670 1.00 28.41 270 ARG A N 1
ATOM 2051 C CA . ARG A 1 270 ? 39.734 -12.732 22.957 1.00 27.28 270 ARG A CA 1
ATOM 2052 C C . ARG A 1 270 ? 38.691 -13.827 23.003 1.00 25.81 270 ARG A C 1
ATOM 2053 O O . ARG A 1 270 ? 38.846 -14.907 22.446 1.00 25.17 270 ARG A O 1
ATOM 2061 N N . ALA A 1 271 ? 37.593 -13.598 23.705 1.00 23.72 271 ALA A N 1
ATOM 2062 C CA . ALA A 1 271 ? 36.524 -14.541 23.833 1.00 23.05 271 ALA A CA 1
ATOM 2063 C C . ALA A 1 271 ? 35.148 -13.910 23.955 1.00 23.03 271 ALA A C 1
ATOM 2064 O O . ALA A 1 271 ? 34.968 -12.803 24.462 1.00 20.92 271 ALA A O 1
ATOM 2066 N N . TRP A 1 272 ? 34.144 -14.626 23.494 1.00 22.25 272 TRP A N 1
ATOM 2067 C CA . TRP A 1 272 ? 32.772 -14.167 23.612 1.00 20.85 272 TRP A CA 1
ATOM 2068 C C . TRP A 1 272 ? 31.942 -15.343 24.085 1.00 20.45 272 TRP A C 1
ATOM 2069 O O . TRP A 1 272 ? 32.277 -16.531 23.887 1.00 19.54 272 TRP A O 1
ATOM 2080 N N . GLY A 1 273 ? 30.824 -15.073 24.756 1.00 18.36 273 GLY A N 1
ATOM 2081 C CA . GLY A 1 273 ? 29.981 -16.149 25.214 1.00 18.62 273 GLY A CA 1
ATOM 2082 C C . GLY A 1 273 ? 28.535 -15.748 25.291 1.00 18.40 273 GLY A C 1
ATOM 2083 O O . GLY A 1 273 ? 28.201 -14.545 25.233 1.00 19.69 273 GLY A O 1
ATOM 2084 N N . LEU A 1 274 ? 27.675 -16.726 25.501 1.00 17.50 274 LEU A N 1
ATOM 2085 C CA . LEU A 1 274 ? 26.256 -16.562 25.688 1.00 16.75 274 LEU A CA 1
ATOM 2086 C C . LEU A 1 274 ? 25.871 -16.926 27.141 1.00 19.59 274 LEU A C 1
ATOM 2087 O O . LEU A 1 274 ? 26.261 -17.993 27.619 1.00 20.92 274 LEU A O 1
ATOM 2092 N N . ARG A 1 275 ? 25.151 -16.050 27.782 1.00 18.58 275 ARG A N 1
ATOM 2093 C CA . ARG A 1 275 ? 24.648 -16.286 29.142 1.00 21.06 275 ARG A CA 1
ATOM 2094 C C . ARG A 1 275 ? 23.130 -16.267 29.042 1.00 20.46 275 ARG A C 1
ATOM 2095 O O . ARG A 1 275 ? 22.540 -15.343 28.432 1.00 21.58 275 ARG A O 1
ATOM 2103 N N . PHE A 1 276 ? 22.402 -17.238 29.571 1.00 17.94 276 PHE A N 1
ATOM 2104 C CA . PHE A 1 276 ? 20.987 -17.362 29.515 1.00 17.56 276 PHE A CA 1
ATOM 2105 C C . PHE A 1 276 ? 20.249 -17.243 30.853 1.00 19.03 276 PHE A C 1
ATOM 2106 O O . PHE A 1 276 ? 20.931 -17.376 31.891 1.00 21.07 276 PHE A O 1
ATOM 2114 N N . PHE A 1 277 ? 18.961 -17.065 30.823 1.00 18.77 277 PHE A N 1
ATOM 2115 C CA . PHE A 1 277 ? 18.163 -17.009 32.066 1.00 19.86 277 PHE A CA 1
ATOM 2116 C C . PHE A 1 277 ? 18.666 -15.974 33.043 1.00 22.67 277 PHE A C 1
ATOM 2117 O O . PHE A 1 277 ? 18.772 -16.244 34.272 1.00 21.99 277 PHE A O 1
ATOM 2125 N N . ARG A 1 278 ? 18.977 -14.786 32.552 1.00 20.95 278 ARG A N 1
ATOM 2126 C CA . ARG A 1 278 ? 19.470 -13.708 33.434 1.00 21.14 278 ARG A CA 1
ATOM 2127 C C . ARG A 1 278 ? 18.823 -12.417 32.970 1.00 23.22 278 ARG A C 1
ATOM 2128 O O . ARG A 1 278 ? 18.896 -12.051 31.783 1.00 21.35 278 ARG A O 1
ATOM 2136 N N . SER A 1 279 ? 18.189 -11.656 33.863 1.00 22.02 279 SER A N 1
ATOM 2137 C CA . SER A 1 279 ? 17.560 -10.380 33.511 1.00 22.76 279 SER A CA 1
ATOM 2138 C C . SER A 1 279 ? 18.276 -9.256 34.227 1.00 23.52 279 SER A C 1
ATOM 2139 O O . SER A 1 279 ? 18.772 -9.462 35.349 1.00 22.21 279 SER A O 1
ATOM 2142 N N . PRO A 1 280 ? 18.475 -8.117 33.593 1.00 22.82 280 PRO A N 1
ATOM 2143 C CA . PRO A 1 280 ? 19.204 -7.018 34.184 1.00 22.71 280 PRO A CA 1
ATOM 2144 C C . PRO A 1 280 ? 18.428 -6.394 35.339 1.00 22.79 280 PRO A C 1
ATOM 2145 O O . PRO A 1 280 ? 17.262 -6.041 35.203 1.00 23.03 280 PRO A O 1
ATOM 2149 N N . GLN A 1 281 ? 19.085 -6.383 36.492 1.00 22.61 281 GLN A N 1
ATOM 2150 C CA . GLN A 1 281 ? 18.480 -5.797 37.694 1.00 22.97 281 GLN A CA 1
ATOM 2151 C C . GLN A 1 281 ? 19.076 -4.459 38.062 1.00 20.62 281 GLN A C 1
ATOM 2152 O O . GLN A 1 281 ? 18.322 -3.521 38.386 1.00 22.10 281 GLN A O 1
ATOM 2158 N N . GLN A 1 282 ? 20.387 -4.309 38.034 1.00 21.77 282 GLN A N 1
ATOM 2159 C CA . GLN A 1 282 ? 21.033 -3.051 38.374 1.00 25.25 282 GLN A CA 1
ATOM 2160 C C . GLN A 1 282 ? 22.458 -2.962 37.888 1.00 22.99 282 GLN A C 1
ATOM 2161 O O . GLN A 1 282 ? 23.176 -3.975 37.925 1.00 22.54 282 GLN A O 1
ATOM 2167 N N . VAL A 1 283 ? 22.903 -1.785 37.457 1.00 23.42 283 VAL A N 1
ATOM 2168 C CA . VAL A 1 283 ? 24.297 -1.640 37.033 1.00 24.24 283 VAL A CA 1
ATOM 2169 C C . VAL A 1 283 ? 25.080 -1.249 38.291 1.00 25.36 283 VAL A C 1
ATOM 2170 O O . VAL A 1 283 ? 24.617 -0.306 38.968 1.00 25.56 283 VAL A O 1
ATOM 2174 N N . LEU A 1 284 ? 26.132 -1.951 38.625 1.00 24.62 284 LEU A N 1
ATOM 2175 C CA . LEU A 1 284 ? 26.928 -1.653 39.808 1.00 26.73 284 LEU A CA 1
ATOM 2176 C C . LEU A 1 284 ? 28.050 -0.680 39.534 1.00 26.67 284 LEU A C 1
ATOM 2177 O O . LEU A 1 284 ? 28.825 -0.781 38.578 1.00 25.28 284 LEU A O 1
ATOM 2182 N N . PRO A 1 285 ? 28.234 0.289 40.445 1.00 25.66 285 PRO A N 1
ATOM 2183 C CA . PRO A 1 285 ? 29.274 1.268 40.297 1.00 25.40 285 PRO A CA 1
ATOM 2184 C C . PRO A 1 285 ? 30.641 0.828 40.776 1.00 24.82 285 PRO A C 1
ATOM 2185 O O . PRO A 1 285 ? 30.759 -0.085 41.605 1.00 25.87 285 PRO A O 1
ATOM 2189 N N . SER A 1 286 ? 31.666 1.494 40.307 1.00 25.03 286 SER A N 1
ATOM 2190 C CA . SER A 1 286 ? 33.038 1.300 40.789 1.00 27.76 286 SER A CA 1
ATOM 2191 C C . SER A 1 286 ? 33.011 1.928 42.212 1.00 30.42 286 SER A C 1
ATOM 2192 O O . SER A 1 286 ? 32.048 2.619 42.547 1.00 28.89 286 SER A O 1
ATOM 2195 N N . PRO A 1 287 ? 34.009 1.687 43.018 1.00 32.83 287 PRO A N 1
ATOM 2196 C CA . PRO A 1 287 ? 34.030 2.221 44.370 1.00 34.55 287 PRO A CA 1
ATOM 2197 C C . PRO A 1 287 ? 33.791 3.714 44.446 1.00 35.23 287 PRO A C 1
ATOM 2198 O O . PRO A 1 287 ? 33.048 4.136 45.345 1.00 36.84 287 PRO A O 1
ATOM 2202 N N . ASP A 1 288 ? 34.323 4.534 43.557 1.00 34.23 288 ASP A N 1
ATOM 2203 C CA . ASP A 1 288 ? 34.134 5.977 43.583 1.00 34.83 288 ASP A CA 1
ATOM 2204 C C . ASP A 1 288 ? 32.940 6.478 42.784 1.00 34.27 288 ASP A C 1
ATOM 2205 O O . ASP A 1 288 ? 32.693 7.690 42.662 1.00 31.64 288 ASP A O 1
ATOM 2210 N N . GLY A 1 289 ? 32.147 5.558 42.224 1.00 31.12 289 GLY A N 1
ATOM 2211 C CA . GLY A 1 289 ? 30.959 5.900 41.473 1.00 29.79 289 GLY A CA 1
ATOM 2212 C C . GLY A 1 289 ? 31.223 6.542 40.125 1.00 27.40 289 GLY A C 1
ATOM 2213 O O . GLY A 1 289 ? 30.269 7.027 39.493 1.00 27.79 289 GLY A O 1
ATOM 2214 N N . ARG A 1 290 ? 32.451 6.579 39.644 1.00 27.05 290 ARG A N 1
ATOM 2215 C CA . ARG A 1 290 ? 32.765 7.221 38.375 1.00 26.49 290 ARG A CA 1
ATOM 2216 C C . ARG A 1 290 ? 32.430 6.378 37.147 1.00 27.00 290 ARG A C 1
ATOM 2217 O O . ARG A 1 290 ? 32.287 6.955 36.056 1.00 27.45 290 ARG A O 1
ATOM 2225 N N . ARG A 1 291 ? 32.250 5.113 37.315 1.00 26.37 291 ARG A N 1
ATOM 2226 C CA . ARG A 1 291 ? 31.950 4.245 36.157 1.00 26.95 291 ARG A CA 1
ATOM 2227 C C . ARG A 1 291 ? 31.296 2.964 36.562 1.00 28.02 291 ARG A C 1
ATOM 2228 O O . ARG A 1 291 ? 31.300 2.561 37.726 1.00 27.04 291 ARG A O 1
ATOM 2236 N N . ALA A 1 292 ? 30.781 2.230 35.567 1.00 24.24 292 ALA A N 1
ATOM 2237 C CA . ALA A 1 292 ? 30.135 0.962 35.767 1.00 24.81 292 ALA A CA 1
ATOM 2238 C C . ALA A 1 292 ? 31.227 -0.063 36.093 1.00 25.14 292 ALA A C 1
ATOM 2239 O O . ALA A 1 292 ? 32.291 -0.048 35.468 1.00 24.92 292 ALA A O 1
ATOM 2241 N N . ALA A 1 293 ? 30.986 -0.923 37.069 1.00 24.30 293 ALA A N 1
ATOM 2242 C CA . ALA A 1 293 ? 31.954 -1.936 37.441 1.00 26.11 293 ALA A CA 1
ATOM 2243 C C . ALA A 1 293 ? 31.373 -3.338 37.308 1.00 24.78 293 ALA A C 1
ATOM 2244 O O . ALA A 1 293 ? 32.108 -4.316 37.408 1.00 24.83 293 ALA A O 1
ATOM 2246 N N . GLY A 1 294 ? 30.073 -3.427 37.134 1.00 23.68 294 GLY A N 1
ATOM 2247 C CA . GLY A 1 294 ? 29.429 -4.703 37.004 1.00 23.46 294 GLY A CA 1
ATOM 2248 C C . GLY A 1 294 ? 27.938 -4.576 36.753 1.00 22.01 294 GLY A C 1
ATOM 2249 O O . GLY A 1 294 ? 27.355 -3.500 36.740 1.00 22.59 294 GLY A O 1
ATOM 2250 N N . ILE A 1 295 ? 27.309 -5.714 36.541 1.00 21.44 295 ILE A N 1
ATOM 2251 C CA . ILE A 1 295 ? 25.881 -5.797 36.361 1.00 22.97 295 ILE A CA 1
ATOM 2252 C C . ILE A 1 295 ? 25.305 -6.888 37.258 1.00 23.93 295 ILE A C 1
ATOM 2253 O O . ILE A 1 295 ? 25.808 -8.011 37.278 1.00 23.44 295 ILE A O 1
ATOM 2258 N N . ARG A 1 296 ? 24.278 -6.507 38.020 1.00 22.28 296 ARG A N 1
ATOM 2259 C CA . ARG A 1 296 ? 23.582 -7.425 38.897 1.00 22.61 296 ARG A CA 1
ATOM 2260 C C . ARG A 1 296 ? 22.402 -7.959 38.087 1.00 22.31 296 ARG A C 1
ATOM 2261 O O . ARG A 1 296 ? 21.634 -7.189 37.498 1.00 23.42 296 ARG A O 1
ATOM 2269 N N . LEU A 1 297 ? 22.404 -9.283 37.926 1.00 20.72 297 LEU A N 1
ATOM 2270 C CA . LEU A 1 297 ? 21.374 -9.960 37.171 1.00 22.04 297 LEU A CA 1
ATOM 2271 C C . LEU A 1 297 ? 20.462 -10.855 38.000 1.00 22.19 297 LEU A C 1
ATOM 2272 O O . LEU A 1 297 ? 20.979 -11.632 38.816 1.00 25.16 297 LEU A O 1
ATOM 2277 N N . ALA A 1 298 ? 19.185 -10.858 37.700 1.00 23.03 298 ALA A N 1
ATOM 2278 C CA . ALA A 1 298 ? 18.259 -11.736 38.397 1.00 24.43 298 ALA A CA 1
ATOM 2279 C C . ALA A 1 298 ? 18.211 -13.081 37.654 1.00 26.40 298 ALA A C 1
ATOM 2280 O O . ALA A 1 298 ? 18.080 -13.096 36.430 1.00 26.84 298 ALA A O 1
ATOM 2282 N N . VAL A 1 299 ? 18.391 -14.156 38.402 1.00 25.70 299 VAL A N 1
ATOM 2283 C CA . VAL A 1 299 ? 18.268 -15.489 37.799 1.00 25.89 299 VAL A CA 1
ATOM 2284 C C . VAL A 1 299 ? 16.806 -15.730 37.443 1.00 24.39 299 VAL A C 1
ATOM 2285 O O . VAL A 1 299 ? 15.848 -15.432 38.176 1.00 26.10 299 VAL A O 1
ATOM 2289 N N . THR A 1 300 ? 16.599 -16.327 36.254 1.00 23.20 300 THR A N 1
ATOM 2290 C CA . THR A 1 300 ? 15.243 -16.603 35.818 1.00 21.67 300 THR A CA 1
ATOM 2291 C C . THR A 1 300 ? 15.135 -18.088 35.448 1.00 20.80 300 THR A C 1
ATOM 2292 O O . THR A 1 300 ? 16.114 -18.810 35.321 1.00 20.34 300 THR A O 1
ATOM 2296 N N . ARG A 1 301 ? 13.885 -18.492 35.319 1.00 21.26 301 ARG A N 1
ATOM 2297 C CA . ARG A 1 301 ? 13.524 -19.804 34.903 1.00 23.46 301 ARG A CA 1
ATOM 2298 C C . ARG A 1 301 ? 12.345 -19.659 33.945 1.00 22.88 301 ARG A C 1
ATOM 2299 O O . ARG A 1 301 ? 11.610 -18.680 34.043 1.00 25.16 301 ARG A O 1
ATOM 2307 N N . LEU A 1 302 ? 12.179 -20.590 33.011 1.00 24.12 302 LEU A N 1
ATOM 2308 C CA . LEU A 1 302 ? 11.102 -20.397 32.050 1.00 27.57 302 LEU A CA 1
ATOM 2309 C C . LEU A 1 302 ? 9.785 -21.050 32.373 1.00 28.76 302 LEU A C 1
ATOM 2310 O O . LEU A 1 302 ? 9.732 -22.178 32.872 1.00 27.26 302 LEU A O 1
ATOM 2315 N N . GLU A 1 303 ? 8.702 -20.370 32.022 1.00 30.44 303 GLU A N 1
ATOM 2316 C CA . GLU A 1 303 ? 7.359 -20.897 32.168 1.00 34.92 303 GLU A CA 1
ATOM 2317 C C . GLU A 1 303 ? 6.605 -20.689 30.845 1.00 39.38 303 GLU A C 1
ATOM 2318 O O . GLU A 1 303 ? 7.007 -19.819 30.066 1.00 39.49 303 GLU A O 1
ATOM 2324 N N . GLY A 1 304 ? 5.538 -21.432 30.622 1.00 42.10 304 GLY A N 1
ATOM 2325 C CA . GLY A 1 304 ? 4.770 -21.276 29.382 1.00 46.59 304 GLY A CA 1
ATOM 2326 C C . GLY A 1 304 ? 5.311 -22.225 28.316 1.00 49.90 304 GLY A C 1
ATOM 2327 O O . GLY A 1 304 ? 6.340 -22.872 28.527 1.00 50.16 304 GLY A O 1
ATOM 2328 N N . ILE A 1 305 ? 4.647 -22.271 27.163 1.00 53.31 305 ILE A N 1
ATOM 2329 C CA . ILE A 1 305 ? 5.050 -23.155 26.078 1.00 56.72 305 ILE A CA 1
ATOM 2330 C C . ILE A 1 305 ? 5.176 -22.462 24.728 1.00 58.18 305 ILE A C 1
ATOM 2331 O O . ILE A 1 305 ? 4.279 -21.754 24.280 1.00 58.66 305 ILE A O 1
ATOM 2336 N N . GLY A 1 306 ? 6.297 -22.684 24.053 1.00 59.56 306 GLY A N 1
ATOM 2337 C CA . GLY A 1 306 ? 6.618 -22.167 22.760 1.00 59.99 306 GLY A CA 1
ATOM 2338 C C . GLY A 1 306 ? 6.999 -20.711 22.662 1.00 60.35 306 GLY A C 1
ATOM 2339 O O . GLY A 1 306 ? 8.066 -20.268 23.104 1.00 61.34 306 GLY A O 1
ATOM 2340 N N . GLU A 1 307 ? 6.128 -19.929 22.014 1.00 59.45 307 GLU A N 1
ATOM 2341 C CA . GLU A 1 307 ? 6.378 -18.497 21.840 1.00 57.75 307 GLU A CA 1
ATOM 2342 C C . GLU A 1 307 ? 5.815 -17.711 23.017 1.00 56.03 307 GLU A C 1
ATOM 2343 O O . GLU A 1 307 ? 6.078 -16.522 23.208 1.00 56.43 307 GLU A O 1
ATOM 2349 N N . ALA A 1 308 ? 5.013 -18.402 23.828 1.00 53.32 308 ALA A N 1
ATOM 2350 C CA . ALA A 1 308 ? 4.407 -17.782 25.001 1.00 51.09 308 ALA A CA 1
ATOM 2351 C C . ALA A 1 308 ? 5.294 -17.986 26.227 1.00 48.12 308 ALA A C 1
ATOM 2352 O O . ALA A 1 308 ? 4.883 -17.694 27.347 1.00 48.73 308 ALA A O 1
ATOM 2354 N N . THR A 1 309 ? 6.516 -18.484 25.998 1.00 45.15 309 THR A N 1
ATOM 2355 C CA . THR A 1 309 ? 7.410 -18.707 27.133 1.00 41.89 309 THR A CA 1
ATOM 2356 C C . THR A 1 309 ? 7.819 -17.383 27.752 1.00 40.35 309 THR A C 1
ATOM 2357 O O . THR A 1 309 ? 8.134 -16.403 27.087 1.00 37.86 309 THR A O 1
ATOM 2361 N N . ARG A 1 310 ? 7.808 -17.356 29.080 1.00 37.34 310 ARG A N 1
ATOM 2362 C CA . ARG A 1 310 ? 8.175 -16.171 29.827 1.00 37.23 310 ARG A CA 1
ATOM 2363 C C . ARG A 1 310 ? 9.272 -16.505 30.840 1.00 33.98 310 ARG A C 1
ATOM 2364 O O . ARG A 1 310 ? 9.343 -17.654 31.300 1.00 32.57 310 ARG A O 1
ATOM 2372 N N . ALA A 1 311 ? 10.104 -15.533 31.136 1.00 30.15 311 ALA A N 1
ATOM 2373 C CA . ALA A 1 311 ? 11.141 -15.666 32.137 1.00 28.35 311 ALA A CA 1
ATOM 2374 C C . ALA A 1 311 ? 10.591 -15.184 33.487 1.00 27.97 311 ALA A C 1
ATOM 2375 O O . ALA A 1 311 ? 10.078 -14.066 33.545 1.00 29.81 311 ALA A O 1
ATOM 2377 N N . VAL A 1 312 ? 10.681 -16.014 34.516 1.00 26.03 312 VAL A N 1
ATOM 2378 C CA . VAL A 1 312 ? 10.206 -15.550 35.838 1.00 27.67 312 VAL A CA 1
ATOM 2379 C C . VAL A 1 312 ? 11.400 -15.708 36.787 1.00 27.75 312 VAL A C 1
ATOM 2380 O O . VAL A 1 312 ? 12.234 -16.591 36.631 1.00 26.68 312 VAL A O 1
ATOM 2384 N N . PRO A 1 313 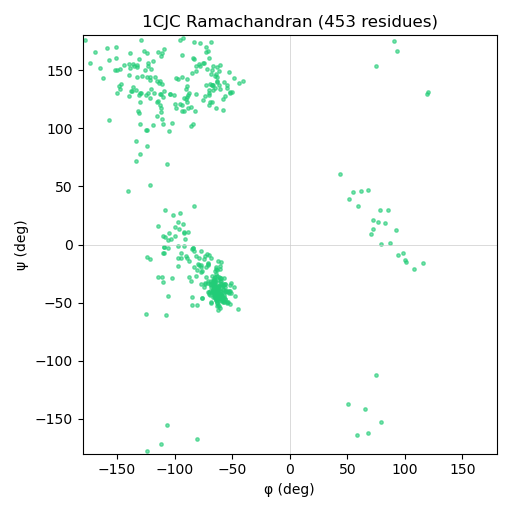? 11.536 -14.784 37.734 1.00 28.10 313 PRO A N 1
ATOM 2385 C CA . PRO A 1 313 ? 12.639 -14.775 38.660 1.00 28.79 313 PRO A CA 1
ATOM 2386 C C . PRO A 1 313 ? 12.694 -15.956 39.616 1.00 29.65 313 PRO A C 1
ATOM 2387 O O . PRO A 1 313 ? 11.641 -16.473 40.028 1.00 30.26 313 PRO A O 1
ATOM 2391 N N . THR A 1 314 ? 13.890 -16.416 39.961 1.00 29.50 314 THR A N 1
ATOM 2392 C CA . THR A 1 314 ? 13.973 -17.540 40.895 1.00 32.57 314 THR A CA 1
ATOM 2393 C C . THR A 1 314 ? 14.223 -16.991 42.307 1.00 34.70 314 THR A C 1
ATOM 2394 O O . THR A 1 314 ? 14.008 -17.704 43.295 1.00 35.64 314 THR A O 1
ATOM 2398 N N . GLY A 1 315 ? 14.683 -15.755 42.361 1.00 34.76 315 GLY A N 1
ATOM 2399 C CA . GLY A 1 315 ? 15.024 -15.104 43.625 1.00 34.67 315 GLY A CA 1
ATOM 2400 C C . GLY A 1 315 ? 16.536 -14.986 43.742 1.00 33.90 315 GLY A C 1
ATOM 2401 O O . GLY A 1 315 ? 17.062 -14.133 44.479 1.00 37.31 315 GLY A O 1
ATOM 2402 N N . ASP A 1 316 ? 17.265 -15.813 43.006 1.00 32.43 316 ASP A N 1
ATOM 2403 C CA . ASP A 1 316 ? 18.713 -15.776 43.016 1.00 32.58 316 ASP A CA 1
ATOM 2404 C C . ASP A 1 316 ? 19.174 -14.600 42.130 1.00 32.58 316 ASP A C 1
ATOM 2405 O O . ASP A 1 316 ? 18.438 -14.125 41.270 1.00 31.95 316 ASP A O 1
ATOM 2410 N N . VAL A 1 317 ? 20.357 -14.111 42.408 1.00 31.16 317 VAL A N 1
ATOM 2411 C CA . VAL A 1 317 ? 20.992 -13.036 41.685 1.00 31.63 317 VAL A CA 1
ATOM 2412 C C . VAL A 1 317 ? 22.455 -13.411 41.462 1.00 30.83 317 VAL A C 1
ATOM 2413 O O . VAL A 1 317 ? 23.026 -14.221 42.199 1.00 33.01 317 VAL A O 1
ATOM 2417 N N . GLU A 1 318 ? 23.042 -12.833 40.433 1.00 28.79 318 GLU A N 1
ATOM 2418 C CA . GLU A 1 318 ? 24.409 -13.036 40.059 1.00 27.53 318 GLU A CA 1
ATOM 2419 C C . GLU A 1 318 ? 25.019 -11.670 39.700 1.00 28.44 318 GLU A C 1
ATOM 2420 O O . GLU A 1 318 ? 24.369 -10.962 38.929 1.00 26.09 318 GLU A O 1
ATOM 2426 N N . ASP A 1 319 ? 26.178 -11.383 40.223 1.00 28.15 319 ASP A N 1
ATOM 2427 C CA . ASP A 1 319 ? 26.951 -10.216 39.897 1.00 27.76 319 ASP A CA 1
ATOM 2428 C C . ASP A 1 319 ? 28.046 -10.602 38.896 1.00 28.34 319 ASP A C 1
ATOM 2429 O O . ASP A 1 319 ? 28.913 -11.456 39.100 1.00 26.96 319 ASP A O 1
ATOM 2434 N N . LEU A 1 320 ? 27.976 -9.927 37.747 1.00 26.51 320 LEU A N 1
ATOM 2435 C CA . LEU A 1 320 ? 28.921 -10.136 36.660 1.00 24.93 320 LEU A CA 1
ATOM 2436 C C . LEU A 1 320 ? 29.748 -8.889 36.395 1.00 25.82 320 LEU A C 1
ATOM 2437 O O . LEU A 1 320 ? 29.243 -7.867 35.920 1.00 22.69 320 LEU A O 1
ATOM 2442 N N . PRO A 1 321 ? 31.031 -8.941 36.719 1.00 25.59 321 PRO A N 1
ATOM 2443 C CA . PRO A 1 321 ? 31.949 -7.845 36.547 1.00 26.57 321 PRO A CA 1
ATOM 2444 C C . PRO A 1 321 ? 32.097 -7.428 35.091 1.00 25.65 321 PRO A C 1
ATOM 2445 O O . PRO A 1 321 ? 32.192 -8.327 34.241 1.00 24.66 321 PRO A O 1
ATOM 2449 N N . CYS A 1 322 ? 32.112 -6.163 34.802 1.00 24.80 322 CYS A N 1
ATOM 2450 C CA . CYS A 1 322 ? 32.247 -5.602 33.478 1.00 25.13 322 CYS A CA 1
ATOM 2451 C C . CYS A 1 322 ? 32.393 -4.075 33.536 1.00 26.20 322 CYS A C 1
ATOM 2452 O O . CYS A 1 322 ? 31.916 -3.483 34.498 1.00 23.85 322 CYS A O 1
ATOM 2455 N N . GLY A 1 323 ? 32.986 -3.468 32.524 1.00 24.03 323 GLY A N 1
ATOM 2456 C CA . GLY A 1 323 ? 33.205 -2.052 32.405 1.00 23.61 323 GLY A CA 1
ATOM 2457 C C . GLY A 1 323 ? 32.349 -1.381 31.337 1.00 24.08 323 GLY A C 1
ATOM 2458 O O . GLY A 1 323 ? 32.305 -0.163 31.214 1.00 26.16 323 GLY A O 1
ATOM 2459 N N . LEU A 1 324 ? 31.640 -2.189 30.565 1.00 22.10 324 LEU A N 1
ATOM 2460 C CA . LEU A 1 324 ? 30.754 -1.713 29.511 1.00 23.78 324 LEU A CA 1
ATOM 2461 C C . LEU A 1 324 ? 29.461 -2.504 29.529 1.00 22.51 324 LEU A C 1
ATOM 2462 O O . LEU A 1 324 ? 29.447 -3.737 29.620 1.00 22.72 324 LEU A O 1
ATOM 2467 N N . VAL A 1 325 ? 28.348 -1.805 29.474 1.00 20.28 325 VAL A N 1
ATOM 2468 C CA . VAL A 1 325 ? 27.039 -2.418 29.507 1.00 20.34 325 VAL A CA 1
ATOM 2469 C C . VAL A 1 325 ? 26.245 -1.818 28.351 1.00 22.33 325 VAL A C 1
ATOM 2470 O O . VAL A 1 325 ? 25.991 -0.620 28.351 1.00 21.96 325 VAL A O 1
ATOM 2474 N N . LEU A 1 326 ? 25.936 -2.669 27.378 1.00 19.87 326 LEU A N 1
ATOM 2475 C CA . LEU A 1 326 ? 25.204 -2.223 26.215 1.00 20.46 326 LEU A CA 1
ATOM 2476 C C . LEU A 1 326 ? 23.832 -2.873 26.147 1.00 20.16 326 LEU A C 1
ATOM 2477 O O . LEU A 1 326 ? 23.632 -4.096 26.134 1.00 20.54 326 LEU A O 1
ATOM 2482 N N . SER A 1 327 ? 22.830 -2.033 26.101 1.00 19.09 327 SER A N 1
ATOM 2483 C CA . SER A 1 327 ? 21.455 -2.505 26.019 1.00 21.78 327 SER A CA 1
ATOM 2484 C C . SER A 1 327 ? 21.083 -2.650 24.535 1.00 22.93 327 SER A C 1
ATOM 2485 O O . SER A 1 327 ? 21.093 -1.670 23.784 1.00 22.48 327 SER A O 1
ATOM 2488 N N . SER A 1 328 ? 20.636 -3.854 24.216 1.00 25.08 328 SER A N 1
ATOM 2489 C CA . SER A 1 328 ? 20.266 -4.073 22.813 1.00 30.94 328 SER A CA 1
ATOM 2490 C C . SER A 1 328 ? 18.910 -4.773 22.833 1.00 34.40 328 SER A C 1
ATOM 2491 O O . SER A 1 328 ? 18.817 -5.983 22.588 1.00 35.12 328 SER A O 1
ATOM 2494 N N . ILE A 1 329 ? 17.897 -4.011 23.195 1.00 34.64 329 ILE A N 1
ATOM 2495 C CA . ILE A 1 329 ? 16.561 -4.540 23.216 1.00 40.77 329 ILE A CA 1
ATOM 2496 C C . ILE A 1 329 ? 15.549 -3.394 23.090 1.00 39.62 329 ILE A C 1
ATOM 2497 O O . ILE A 1 329 ? 15.332 -2.556 23.950 1.00 43.07 329 ILE A O 1
ATOM 2502 N N . GLY A 1 330 ? 14.963 -3.327 21.934 1.00 39.35 330 GLY A N 1
ATOM 2503 C CA . GLY A 1 330 ? 13.939 -2.521 21.455 1.00 36.68 330 GLY A CA 1
ATOM 2504 C C . GLY A 1 330 ? 14.129 -1.073 21.105 1.00 35.52 330 GLY A C 1
ATOM 2505 O O . GLY A 1 330 ? 14.972 -0.349 21.622 1.00 34.96 330 GLY A O 1
ATOM 2506 N N . TYR A 1 331 ? 13.272 -0.627 20.188 1.00 33.01 331 TYR A N 1
ATOM 2507 C CA . TYR A 1 331 ? 13.223 0.733 19.719 1.00 30.99 331 TYR A CA 1
ATOM 2508 C C . TYR A 1 331 ? 11.745 1.153 19.560 1.00 28.21 331 TYR A C 1
ATOM 2509 O O . TYR A 1 331 ? 10.915 0.287 19.345 1.00 31.63 331 TYR A O 1
ATOM 2518 N N . LYS A 1 332 ? 11.451 2.428 19.629 1.00 30.51 332 LYS A N 1
ATOM 2519 C CA . LYS A 1 332 ? 10.082 2.901 19.399 1.00 30.17 332 LYS A CA 1
ATOM 2520 C C . LYS A 1 332 ? 10.077 4.084 18.451 1.00 27.07 332 LYS A C 1
ATOM 2521 O O . LYS A 1 332 ? 11.067 4.827 18.479 1.00 26.37 332 LYS A O 1
ATOM 2527 N N . SER A 1 333 ? 8.998 4.318 17.694 1.00 23.78 333 SER A N 1
ATOM 2528 C CA . SER A 1 333 ? 8.976 5.514 16.870 1.00 24.71 333 SER A CA 1
ATOM 2529 C C . SER A 1 333 ? 8.713 6.719 17.789 1.00 26.24 333 SER A C 1
ATOM 2530 O O . SER A 1 333 ? 8.222 6.550 18.900 1.00 27.14 333 SER A O 1
ATOM 2533 N N . ARG A 1 334 ? 9.144 7.856 17.310 1.00 27.92 334 ARG A N 1
ATOM 2534 C CA . ARG A 1 334 ? 8.980 9.118 18.054 1.00 30.49 334 ARG A CA 1
ATOM 2535 C C . ARG A 1 334 ? 7.760 9.792 17.462 1.00 28.95 334 ARG A C 1
ATOM 2536 O O . ARG A 1 334 ? 7.474 9.672 16.275 1.00 26.78 334 ARG A O 1
ATOM 2544 N N . PRO A 1 335 ? 6.961 10.463 18.282 1.00 28.78 335 PRO A N 1
ATOM 2545 C CA . PRO A 1 335 ? 5.819 11.199 17.740 1.00 28.71 335 PRO A CA 1
ATOM 2546 C C . PRO A 1 335 ? 6.429 12.275 16.836 1.00 30.35 335 PRO A C 1
ATOM 2547 O O . PRO A 1 335 ? 7.519 12.780 17.158 1.00 31.99 335 PRO A O 1
ATOM 2551 N N . ILE A 1 336 ? 5.859 12.559 15.686 1.00 26.95 336 ILE A N 1
ATOM 2552 C CA . ILE A 1 336 ? 6.524 13.517 14.792 1.00 27.79 336 ILE A CA 1
ATOM 2553 C C . ILE A 1 336 ? 5.807 14.835 14.663 1.00 26.95 336 ILE A C 1
ATOM 2554 O O . ILE A 1 336 ? 6.436 15.900 14.499 1.00 27.58 336 ILE A O 1
ATOM 2559 N N . ASP A 1 337 ? 4.498 14.803 14.752 1.00 27.39 337 ASP A N 1
ATOM 2560 C CA . ASP A 1 337 ? 3.706 16.039 14.529 1.00 27.33 337 ASP A CA 1
ATOM 2561 C C . ASP A 1 337 ? 2.285 15.854 15.032 1.00 29.62 337 ASP A C 1
ATOM 2562 O O . ASP A 1 337 ? 1.761 14.743 15.028 1.00 27.14 337 ASP A O 1
ATOM 2567 N N . PRO A 1 338 ? 1.632 16.930 15.447 1.00 31.54 338 PRO A N 1
ATOM 2568 C CA . PRO A 1 338 ? 0.280 16.905 15.951 1.00 32.52 338 PRO A CA 1
ATOM 2569 C C . PRO A 1 338 ? -0.780 16.339 15.049 1.00 32.72 338 PRO A C 1
ATOM 2570 O O . PRO A 1 338 ? -1.784 15.820 15.595 1.00 34.00 338 PRO A O 1
ATOM 2574 N N . SER A 1 339 ? -0.650 16.409 13.747 1.00 33.44 339 SER A N 1
ATOM 2575 C CA . SER A 1 339 ? -1.574 15.892 12.763 1.00 34.18 339 SER A CA 1
ATOM 2576 C C . SER A 1 339 ? -1.476 14.380 12.593 1.00 34.57 339 SER A C 1
ATOM 2577 O O . SER A 1 339 ? -2.234 13.751 11.838 1.00 35.97 339 SER A O 1
ATOM 2580 N N . VAL A 1 340 ? -0.491 13.790 13.276 1.00 31.70 340 VAL A N 1
ATOM 2581 C CA . VAL A 1 340 ? -0.268 12.355 13.118 1.00 30.52 340 VAL A CA 1
ATOM 2582 C C . VAL A 1 340 ? -0.598 11.628 14.410 1.00 29.21 340 VAL A C 1
ATOM 2583 O O . VAL A 1 340 ? 0.057 11.859 15.410 1.00 28.52 340 VAL A O 1
ATOM 2587 N N . PRO A 1 341 ? -1.561 10.713 14.345 1.00 28.73 341 PRO A N 1
ATOM 2588 C CA . PRO A 1 341 ? -1.903 9.912 15.504 1.00 29.54 341 PRO A CA 1
ATOM 2589 C C . PRO A 1 341 ? -0.705 9.094 15.943 1.00 28.68 341 PRO A C 1
ATOM 2590 O O . PRO A 1 341 ? 0.205 8.774 15.154 1.00 24.36 341 PRO A O 1
ATOM 2594 N N . PHE A 1 342 ? -0.652 8.734 17.210 1.00 31.19 342 PHE A N 1
ATOM 2595 C CA . PHE A 1 342 ? 0.483 7.979 17.719 1.00 34.01 342 PHE A CA 1
ATOM 2596 C C . PHE A 1 342 ? 0.117 7.014 18.836 1.00 36.12 342 PHE A C 1
ATOM 2597 O O . PHE A 1 342 ? -0.600 7.391 19.769 1.00 35.50 342 PHE A O 1
ATOM 2605 N N . ASP A 1 343 ? 0.609 5.793 18.736 1.00 36.53 343 ASP A N 1
ATOM 2606 C CA . ASP A 1 343 ? 0.353 4.773 19.766 1.00 39.61 343 ASP A CA 1
ATOM 2607 C C . ASP A 1 343 ? 1.625 4.683 20.622 1.00 41.67 343 ASP A C 1
ATOM 2608 O O . ASP A 1 343 ? 2.637 4.127 20.197 1.00 40.15 343 ASP A O 1
ATOM 2613 N N . PRO A 1 344 ? 1.561 5.250 21.813 1.00 43.18 344 PRO A N 1
ATOM 2614 C CA . PRO A 1 344 ? 2.662 5.282 22.742 1.00 45.15 344 PRO A CA 1
ATOM 2615 C C . PRO A 1 344 ? 3.085 3.923 23.264 1.00 45.41 344 PRO A C 1
ATOM 2616 O O . PRO A 1 344 ? 4.218 3.759 23.724 1.00 46.09 344 PRO A O 1
ATOM 2620 N N . LYS A 1 345 ? 2.174 2.950 23.218 1.00 46.23 345 LYS A N 1
ATOM 2621 C CA . LYS A 1 345 ? 2.501 1.620 23.721 1.00 46.56 345 LYS A CA 1
ATOM 2622 C C . LYS A 1 345 ? 3.296 0.828 22.694 1.00 45.20 345 LYS A C 1
ATOM 2623 O O . LYS A 1 345 ? 4.343 0.260 23.018 1.00 45.35 345 LYS A O 1
ATOM 2629 N N . LEU A 1 346 ? 2.777 0.752 21.471 1.00 42.21 346 LEU A N 1
ATOM 2630 C CA . LEU A 1 346 ? 3.501 0.016 20.433 1.00 40.93 346 LEU A CA 1
ATOM 2631 C C . LEU A 1 346 ? 4.616 0.876 19.837 1.00 38.81 346 LEU A C 1
ATOM 2632 O O . LEU A 1 346 ? 5.574 0.335 19.278 1.00 37.97 346 LEU A O 1
ATOM 2637 N N . GLY A 1 347 ? 4.466 2.183 19.978 1.00 36.35 347 GLY A N 1
ATOM 2638 C CA . GLY A 1 347 ? 5.448 3.134 19.470 1.00 35.11 347 GLY A CA 1
ATOM 2639 C C . GLY A 1 347 ? 5.451 3.130 17.947 1.00 33.51 347 GLY A C 1
ATOM 2640 O O . GLY A 1 347 ? 6.494 3.080 17.308 1.00 33.41 347 GLY A O 1
ATOM 2641 N N . VAL A 1 348 ? 4.250 3.194 17.397 1.00 31.67 348 VAL A N 1
ATOM 2642 C CA . VAL A 1 348 ? 3.987 3.208 15.980 1.00 31.57 348 VAL A CA 1
ATOM 2643 C C . VAL A 1 348 ? 2.875 4.227 15.684 1.00 29.45 348 VAL A C 1
ATOM 2644 O O . VAL A 1 348 ? 2.159 4.686 16.571 1.00 28.90 348 VAL A O 1
ATOM 2648 N N . VAL A 1 349 ? 2.765 4.548 14.409 1.00 27.81 349 VAL A N 1
ATOM 2649 C CA . VAL A 1 349 ? 1.646 5.420 13.989 1.00 24.78 349 VAL A CA 1
ATOM 2650 C C . VAL A 1 349 ? 0.515 4.423 13.693 1.00 25.70 349 VAL A C 1
ATOM 2651 O O . VAL A 1 349 ? 0.653 3.553 12.830 1.00 24.44 349 VAL A O 1
ATOM 2655 N N . PRO A 1 350 ? -0.576 4.496 14.432 1.00 24.39 350 PRO A N 1
ATOM 2656 C CA . PRO A 1 350 ? -1.692 3.584 14.204 1.00 23.73 350 PRO A CA 1
ATOM 2657 C C . PRO A 1 350 ? -2.107 3.576 12.757 1.00 22.40 350 PRO A C 1
ATOM 2658 O O . PRO A 1 350 ? -2.357 4.594 12.100 1.00 21.37 350 PRO A O 1
ATOM 2662 N N . ASN A 1 351 ? -2.224 2.352 12.222 1.00 20.98 351 ASN A N 1
ATOM 2663 C CA . ASN A 1 351 ? -2.583 2.222 10.817 1.00 21.00 351 ASN A CA 1
ATOM 2664 C C . ASN A 1 351 ? -3.213 0.856 10.491 1.00 21.69 351 ASN A C 1
ATOM 2665 O O . ASN A 1 351 ? -2.987 -0.104 11.191 1.00 23.63 351 ASN A O 1
ATOM 2670 N N . MET A 1 352 ? -3.927 0.858 9.393 1.00 21.50 352 MET A N 1
ATOM 2671 C CA . MET A 1 352 ? -4.535 -0.357 8.857 1.00 23.73 352 MET A CA 1
ATOM 2672 C C . MET A 1 352 ? -3.954 -0.610 7.480 1.00 20.43 352 MET A C 1
ATOM 2673 O O . MET A 1 352 ? -4.230 -0.056 6.434 1.00 21.11 352 MET A O 1
ATOM 2678 N N . GLU A 1 353 ? -3.031 -1.586 7.465 1.00 21.26 353 GLU A N 1
ATOM 2679 C CA . GLU A 1 353 ? -2.282 -2.012 6.332 1.00 20.04 353 GLU A CA 1
ATOM 2680 C C . GLU A 1 353 ? -1.608 -0.831 5.612 1.00 18.96 353 GLU A C 1
ATOM 2681 O O . GLU A 1 353 ? -1.522 -0.788 4.387 1.00 18.75 353 GLU A O 1
ATOM 2687 N N . GLY A 1 354 ? -1.123 0.102 6.429 1.00 20.23 354 GLY A N 1
ATOM 2688 C CA . GLY A 1 354 ? -0.402 1.237 5.823 1.00 20.30 354 GLY A CA 1
ATOM 2689 C C . GLY A 1 354 ? -1.235 2.500 5.712 1.00 21.62 354 GLY A C 1
ATOM 2690 O O . GLY A 1 354 ? -0.646 3.570 5.469 1.00 19.88 354 GLY A O 1
ATOM 2691 N N . ARG A 1 355 ? -2.560 2.383 5.868 1.00 19.72 355 ARG A N 1
ATOM 2692 C CA . ARG A 1 355 ? -3.410 3.597 5.823 1.00 22.18 355 AR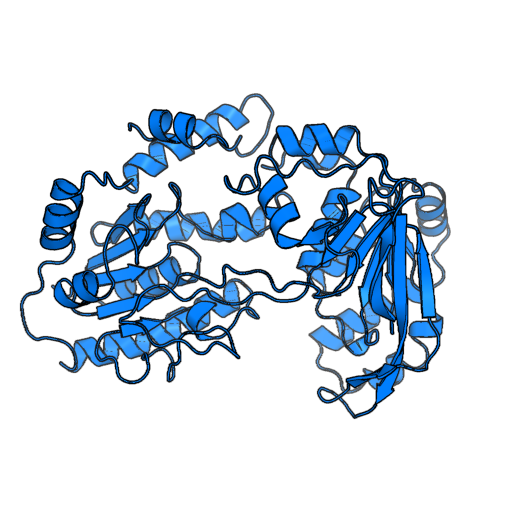G A CA 1
ATOM 2693 C C . ARG A 1 355 ? -3.488 4.120 7.257 1.00 21.37 355 ARG A C 1
ATOM 2694 O O . ARG A 1 355 ? -3.859 3.453 8.208 1.00 20.32 355 ARG A O 1
ATOM 2702 N N . VAL A 1 356 ? -3.073 5.390 7.479 1.00 20.34 356 VAL A N 1
ATOM 2703 C CA . VAL A 1 356 ? -3.062 5.932 8.836 1.00 20.17 356 VAL A CA 1
ATOM 2704 C C . VAL A 1 356 ? -4.508 6.137 9.319 1.00 22.18 356 VAL A C 1
ATOM 2705 O O . VAL A 1 356 ? -5.310 6.657 8.543 1.00 22.99 356 VAL A O 1
ATOM 2709 N N . VAL A 1 357 ? -4.750 5.677 10.514 1.00 25.26 357 VAL A N 1
ATOM 2710 C CA . VAL A 1 357 ? -6.073 5.712 11.111 1.00 28.11 357 VAL A CA 1
ATOM 2711 C C . VAL A 1 357 ? -6.650 7.121 11.193 1.00 31.43 357 VAL A C 1
ATOM 2712 O O . VAL A 1 357 ? -6.141 8.001 11.880 1.00 29.71 357 VAL A O 1
ATOM 2716 N N . ASP A 1 358 ? -7.738 7.276 10.446 1.00 32.32 358 ASP A N 1
ATOM 2717 C CA . ASP A 1 358 ? -8.536 8.481 10.448 1.00 35.66 358 ASP A CA 1
ATOM 2718 C C . ASP A 1 358 ? -7.877 9.652 9.749 1.00 35.31 358 ASP A C 1
ATOM 2719 O O . ASP A 1 358 ? -8.249 10.812 9.997 1.00 37.03 358 ASP A O 1
ATOM 2724 N N . VAL A 1 359 ? -6.911 9.378 8.865 1.00 31.77 359 VAL A N 1
ATOM 2725 C CA . VAL A 1 359 ? -6.258 10.451 8.140 1.00 29.81 359 VAL A CA 1
ATOM 2726 C C . VAL A 1 359 ? -6.152 10.125 6.660 1.00 30.19 359 VAL A C 1
ATOM 2727 O O . VAL A 1 359 ? -5.176 9.535 6.186 1.00 27.06 359 VAL A O 1
ATOM 2731 N N . PRO A 1 360 ? -7.164 10.485 5.884 1.00 29.71 360 PRO A N 1
ATOM 2732 C CA . PRO A 1 360 ? -7.177 10.240 4.453 1.00 29.04 360 PRO A CA 1
ATOM 2733 C C . PRO A 1 360 ? -5.940 10.806 3.774 1.00 29.29 360 PRO A C 1
ATOM 2734 O O . PRO A 1 360 ? -5.536 11.937 4.093 1.00 26.92 360 PRO A O 1
ATOM 2738 N N . GLY A 1 361 ? -5.347 10.069 2.852 1.00 26.17 361 GLY A N 1
ATOM 2739 C CA . GLY A 1 361 ? -4.164 10.480 2.137 1.00 27.27 361 GLY A CA 1
ATOM 2740 C C . GLY A 1 361 ? -2.869 10.298 2.934 1.00 21.21 361 GLY A C 1
ATOM 2741 O O . GLY A 1 361 ? -1.824 10.664 2.352 1.00 23.26 361 GLY A O 1
ATOM 2742 N N . LEU A 1 362 ? -2.891 9.816 4.127 1.00 21.48 362 LEU A N 1
ATOM 2743 C CA . LEU A 1 362 ? -1.681 9.655 4.951 1.00 20.93 362 LEU A CA 1
ATOM 2744 C C . LEU A 1 362 ? -1.405 8.149 5.083 1.00 22.70 362 LEU A C 1
ATOM 2745 O O . LEU A 1 362 ? -2.315 7.394 5.433 1.00 20.24 362 LEU A O 1
ATOM 2750 N N . TYR A 1 363 ? -0.179 7.763 4.753 1.00 20.57 363 TYR A N 1
ATOM 2751 C CA . TYR A 1 363 ? 0.212 6.356 4.784 1.00 21.77 363 TYR A CA 1
ATOM 2752 C C . TYR A 1 363 ? 1.496 6.180 5.577 1.00 20.73 363 TYR A C 1
ATOM 2753 O O . TYR A 1 363 ? 2.096 7.150 6.063 1.00 18.69 363 TYR A O 1
ATOM 2762 N N . CYS A 1 364 ? 1.920 4.924 5.759 1.00 19.04 364 CYS A N 1
ATOM 2763 C CA . CYS A 1 364 ? 3.161 4.673 6.478 1.00 18.83 364 CYS A CA 1
ATOM 2764 C C . CYS A 1 364 ? 3.778 3.363 5.983 1.00 16.76 364 CYS A C 1
ATOM 2765 O O . CYS A 1 364 ? 3.040 2.488 5.496 1.00 18.29 364 CYS A O 1
ATOM 2768 N N . SER A 1 365 ? 5.095 3.315 6.056 1.00 17.46 365 SER A N 1
ATOM 2769 C CA . SER A 1 365 ? 5.828 2.131 5.614 1.00 17.10 365 SER A CA 1
ATOM 2770 C C . SER A 1 365 ? 7.029 1.948 6.554 1.00 17.71 365 SER A C 1
ATOM 2771 O O . SER A 1 365 ? 7.528 2.873 7.178 1.00 17.57 365 SER A O 1
ATOM 2774 N N . GLY A 1 366 ? 7.443 0.668 6.627 1.00 17.28 366 GLY A N 1
ATOM 2775 C CA . GLY A 1 366 ? 8.615 0.342 7.415 1.00 18.06 366 GLY A CA 1
ATOM 2776 C C . GLY A 1 366 ? 8.411 0.248 8.892 1.00 18.17 366 GLY A C 1
ATOM 2777 O O . GLY A 1 366 ? 7.292 -0.010 9.405 1.00 16.31 366 GLY A O 1
ATOM 2778 N N . TRP A 1 367 ? 9.494 0.520 9.634 1.00 16.29 367 TRP A N 1
ATOM 2779 C CA . TRP A 1 367 ? 9.441 0.434 11.096 1.00 15.28 367 TRP A CA 1
ATOM 2780 C C . TRP A 1 367 ? 8.371 1.282 11.732 1.00 17.04 367 TRP A C 1
ATOM 2781 O O . TRP A 1 367 ? 7.797 0.892 12.799 1.00 16.10 367 TRP A O 1
ATOM 2792 N N . VAL A 1 368 ? 8.067 2.455 11.163 1.00 15.08 368 VAL A N 1
ATOM 2793 C CA . VAL A 1 368 ? 7.022 3.285 11.797 1.00 17.75 368 VAL A CA 1
ATOM 2794 C C . VAL A 1 368 ? 5.659 2.654 11.542 1.00 17.81 368 VAL A C 1
ATOM 2795 O O . VAL A 1 368 ? 4.717 3.026 12.248 1.00 20.67 368 VAL A O 1
ATOM 2799 N N . LYS A 1 369 ? 5.492 1.787 10.576 1.00 19.22 369 LYS A N 1
ATOM 2800 C CA . LYS A 1 369 ? 4.265 1.113 10.220 1.00 20.58 369 LYS A CA 1
ATOM 2801 C C . LYS A 1 369 ? 4.023 -0.158 11.064 1.00 22.40 369 LYS A C 1
ATOM 2802 O O . LYS A 1 369 ? 2.950 -0.343 11.647 1.00 21.42 369 LYS A O 1
ATOM 2808 N N . ARG A 1 370 ? 5.022 -1.001 11.085 1.00 22.75 370 ARG A N 1
ATOM 2809 C CA . ARG A 1 370 ? 4.960 -2.296 11.732 1.00 24.67 370 ARG A CA 1
ATOM 2810 C C . ARG A 1 370 ? 5.734 -2.528 12.987 1.00 25.52 370 ARG A C 1
ATOM 2811 O O . ARG A 1 370 ? 5.662 -3.669 13.527 1.00 25.53 370 ARG A O 1
ATOM 2819 N N . GLY A 1 371 ? 6.499 -1.606 13.500 1.00 25.24 371 GLY A N 1
ATOM 2820 C CA . GLY A 1 371 ? 7.359 -1.804 14.656 1.00 25.60 371 GLY A CA 1
ATOM 2821 C C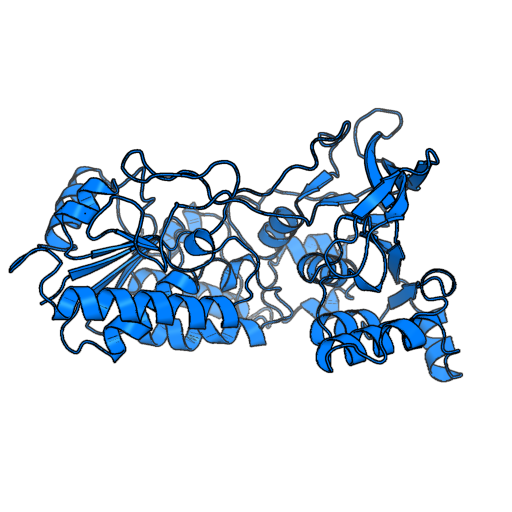 . GLY A 1 371 ? 8.749 -2.203 14.128 1.00 28.84 371 GLY A C 1
ATOM 2822 O O . GLY A 1 371 ? 8.862 -2.496 12.933 1.00 28.24 371 GLY A O 1
ATOM 2823 N N . PRO A 1 372 ? 9.747 -2.177 14.974 1.00 30.03 372 PRO A N 1
ATOM 2824 C CA . PRO A 1 372 ? 11.112 -2.433 14.598 1.00 32.25 372 PRO A CA 1
ATOM 2825 C C . PRO A 1 372 ? 11.604 -3.853 14.494 1.00 33.53 372 PRO A C 1
ATOM 2826 O O . PRO A 1 372 ? 12.799 -4.052 14.733 1.00 34.27 372 PRO A O 1
ATOM 2830 N N . THR A 1 373 ? 10.798 -4.821 14.106 1.00 35.67 373 THR A N 1
ATOM 2831 C CA . THR A 1 373 ? 11.254 -6.201 14.024 1.00 36.99 373 THR A CA 1
ATOM 2832 C C . THR A 1 373 ? 11.925 -6.553 12.696 1.00 35.09 373 THR A C 1
ATOM 2833 O O . THR A 1 373 ? 12.815 -7.406 12.633 1.00 33.17 373 THR A O 1
ATOM 2837 N N . GLY A 1 374 ? 11.495 -5.912 11.618 1.00 31.14 374 GLY A N 1
ATOM 2838 C CA . GLY A 1 374 ? 12.004 -6.301 10.323 1.00 30.76 374 GLY A CA 1
ATOM 2839 C C . GLY A 1 374 ? 13.425 -5.958 9.946 1.00 27.51 374 GLY A C 1
ATOM 2840 O O . GLY A 1 374 ? 13.947 -4.938 10.418 1.00 26.51 374 GLY A O 1
ATOM 2841 N N . VAL A 1 375 ? 13.976 -6.820 9.099 1.00 23.01 375 VAL A N 1
ATOM 2842 C CA . VAL A 1 375 ? 15.306 -6.631 8.514 1.00 22.08 375 VAL A CA 1
ATOM 2843 C C . VAL A 1 375 ? 15.044 -5.906 7.186 1.00 19.18 375 VAL A C 1
ATOM 2844 O O . VAL A 1 375 ? 13.876 -5.607 6.907 1.00 18.13 375 VAL A O 1
ATOM 2848 N N . ILE A 1 376 ? 16.080 -5.555 6.442 1.00 17.78 376 ILE A N 1
ATOM 2849 C CA . ILE A 1 376 ? 15.822 -4.766 5.209 1.00 17.11 376 ILE A CA 1
ATOM 2850 C C . ILE A 1 376 ? 14.864 -5.451 4.265 1.00 19.41 376 ILE A C 1
ATOM 2851 O O . ILE A 1 376 ? 13.985 -4.765 3.691 1.00 16.95 376 ILE A O 1
ATOM 2856 N N . THR A 1 377 ? 15.044 -6.737 3.982 1.00 18.59 377 THR A N 1
ATOM 2857 C CA . THR A 1 377 ? 14.128 -7.409 3.054 1.00 19.66 377 THR A CA 1
ATOM 2858 C C . THR A 1 377 ? 12.679 -7.349 3.516 1.00 17.90 377 THR A C 1
ATOM 2859 O O . THR A 1 377 ? 11.773 -7.226 2.678 1.00 19.65 377 THR A O 1
ATOM 2863 N N . THR A 1 378 ? 12.408 -7.480 4.797 1.00 17.52 378 THR A N 1
ATOM 2864 C CA . THR A 1 378 ? 11.071 -7.421 5.385 1.00 20.24 378 THR A CA 1
ATOM 2865 C C . THR A 1 378 ? 10.456 -6.029 5.173 1.00 21.28 378 THR A C 1
ATOM 2866 O O . THR A 1 378 ? 9.306 -5.828 4.766 1.00 20.85 378 THR A O 1
ATOM 2870 N N . THR A 1 379 ? 11.323 -5.052 5.368 1.00 18.16 379 THR A N 1
ATOM 2871 C CA . THR A 1 379 ? 10.994 -3.642 5.185 1.00 18.08 379 THR A CA 1
ATOM 2872 C C . THR A 1 379 ? 10.634 -3.380 3.727 1.00 16.53 379 THR A C 1
ATOM 2873 O O . THR A 1 379 ? 9.659 -2.675 3.426 1.00 16.44 379 THR A O 1
ATOM 2877 N N . MET A 1 380 ? 11.416 -3.973 2.835 1.00 16.33 380 MET A N 1
ATOM 2878 C CA . MET A 1 380 ? 11.181 -3.856 1.407 1.00 17.41 380 MET A CA 1
ATOM 2879 C C . MET A 1 380 ? 9.818 -4.411 0.992 1.00 20.52 380 MET A C 1
ATOM 2880 O O . MET A 1 380 ? 9.073 -3.648 0.358 1.00 18.71 380 MET A O 1
ATOM 2885 N N . THR A 1 381 ? 9.504 -5.670 1.320 1.00 18.51 381 THR A N 1
ATOM 2886 C CA . THR A 1 381 ? 8.209 -6.216 0.910 1.00 21.24 381 THR A CA 1
ATOM 2887 C C . THR A 1 381 ? 7.029 -5.512 1.553 1.00 23.11 381 THR A C 1
ATOM 2888 O O . THR A 1 381 ? 5.985 -5.400 0.895 1.00 23.15 381 THR A O 1
ATOM 2892 N N . ASP A 1 382 ? 7.162 -5.106 2.803 1.00 20.98 382 ASP A N 1
ATOM 2893 C CA . ASP A 1 382 ? 6.138 -4.359 3.527 1.00 25.20 382 ASP A CA 1
ATOM 2894 C C . ASP A 1 382 ? 5.877 -3.011 2.831 1.00 23.66 382 ASP A C 1
ATOM 2895 O O . ASP A 1 382 ? 4.737 -2.563 2.707 1.00 19.37 382 ASP A O 1
ATOM 2900 N N . SER A 1 383 ? 6.960 -2.356 2.405 1.00 20.43 383 SER A N 1
ATOM 2901 C CA . SER A 1 383 ? 6.814 -1.073 1.721 1.00 20.97 383 SER A CA 1
ATOM 2902 C C . SER A 1 383 ? 6.108 -1.287 0.388 1.00 19.83 383 SER A C 1
ATOM 2903 O O . SER A 1 383 ? 5.361 -0.433 -0.079 1.00 18.56 383 SER A O 1
ATOM 2906 N N . PHE A 1 384 ? 6.291 -2.439 -0.226 1.00 19.37 384 PHE A N 1
ATOM 2907 C CA . PHE A 1 384 ? 5.596 -2.715 -1.485 1.00 20.01 384 PHE A CA 1
ATOM 2908 C C . PHE A 1 384 ? 4.102 -2.887 -1.207 1.00 20.63 384 PHE A C 1
ATOM 2909 O O . PHE A 1 384 ? 3.305 -2.527 -2.066 1.00 21.79 384 PHE A O 1
ATOM 2917 N N . LEU A 1 385 ? 3.760 -3.446 -0.057 1.00 19.25 385 LEU A N 1
ATOM 2918 C CA . LEU A 1 385 ? 2.351 -3.620 0.320 1.00 19.78 385 LEU A CA 1
ATOM 2919 C C . LEU A 1 385 ? 1.720 -2.221 0.438 1.00 21.26 385 LEU A C 1
ATOM 2920 O O . LEU A 1 385 ? 0.668 -1.921 -0.141 1.00 20.70 385 LEU A O 1
ATOM 2925 N N . THR A 1 386 ? 2.392 -1.330 1.171 1.00 19.64 386 THR A N 1
ATOM 2926 C CA . THR A 1 386 ? 1.869 0.055 1.282 1.00 20.62 386 THR A CA 1
ATOM 2927 C C . THR A 1 386 ? 1.746 0.644 -0.106 1.00 22.44 386 THR A C 1
ATOM 2928 O O . THR A 1 386 ? 0.722 1.295 -0.401 1.00 23.51 386 THR A O 1
ATOM 2932 N N . GLY A 1 387 ? 2.769 0.526 -0.930 1.00 20.63 387 GLY A N 1
ATOM 2933 C CA . GLY A 1 387 ? 2.792 1.084 -2.280 1.00 22.23 387 GLY A CA 1
ATOM 2934 C C . GLY A 1 387 ? 1.578 0.620 -3.089 1.00 24.41 387 GLY A C 1
ATOM 2935 O O . GLY A 1 387 ? 0.982 1.354 -3.886 1.00 22.35 387 GLY A O 1
ATOM 2936 N N . GLN A 1 388 ? 1.238 -0.664 -2.934 1.00 23.95 388 GLN A N 1
ATOM 2937 C CA . GLN A 1 388 ? 0.077 -1.178 -3.658 1.00 24.01 388 GLN A CA 1
ATOM 2938 C C . GLN A 1 388 ? -1.220 -0.530 -3.206 1.00 23.07 388 GLN A C 1
ATOM 2939 O O . GLN A 1 388 ? -2.080 -0.203 -4.044 1.00 26.21 388 GLN A O 1
ATOM 2945 N N . ILE A 1 389 ? -1.416 -0.364 -1.919 1.00 22.83 389 ILE A N 1
ATOM 2946 C CA . ILE A 1 389 ? -2.635 0.201 -1.380 1.00 23.80 389 ILE A CA 1
ATOM 2947 C C . ILE A 1 389 ? -2.730 1.663 -1.824 1.00 25.42 389 ILE A C 1
ATOM 2948 O O . ILE A 1 389 ? -3.775 2.104 -2.301 1.00 23.69 389 ILE A O 1
ATOM 2953 N N . LEU A 1 390 ? -1.575 2.351 -1.766 1.00 24.60 390 LEU A N 1
ATOM 2954 C CA . LEU A 1 390 ? -1.592 3.764 -2.203 1.00 25.05 390 LEU A CA 1
ATOM 2955 C C . LEU A 1 390 ? -1.949 3.909 -3.662 1.00 25.38 390 LEU A C 1
ATOM 2956 O O . LEU A 1 390 ? -2.807 4.744 -4.014 1.00 27.01 390 LEU A O 1
ATOM 2961 N N . LEU A 1 391 ? -1.293 3.180 -4.546 1.00 25.09 391 LEU A N 1
ATOM 2962 C CA . LEU A 1 391 ? -1.516 3.282 -5.972 1.00 26.61 391 LEU A CA 1
ATOM 2963 C C . LEU A 1 391 ? -2.959 2.913 -6.350 1.00 28.20 391 LEU A C 1
ATOM 2964 O O . LEU A 1 391 ? -3.481 3.513 -7.301 1.00 28.02 391 LEU A O 1
ATOM 2969 N N . GLN A 1 392 ? -3.513 1.961 -5.641 1.00 28.38 392 GLN A N 1
ATOM 2970 C CA . GLN A 1 392 ? -4.900 1.554 -5.894 1.00 30.27 392 GLN A CA 1
ATOM 2971 C C . GLN A 1 392 ? -5.833 2.685 -5.451 1.00 30.52 392 GLN A C 1
ATOM 2972 O O . GLN A 1 392 ? -6.781 3.012 -6.175 1.00 31.31 392 GLN A O 1
ATOM 2978 N N . ASP A 1 393 ? -5.524 3.314 -4.330 1.00 30.26 393 ASP A N 1
ATOM 2979 C CA . ASP A 1 393 ? -6.290 4.475 -3.854 1.00 32.58 393 ASP A CA 1
ATOM 2980 C C . ASP A 1 393 ? -6.143 5.631 -4.845 1.00 33.50 393 ASP A C 1
ATOM 2981 O O . ASP A 1 393 ? -7.133 6.287 -5.212 1.00 35.02 393 ASP A O 1
ATOM 2986 N N . LEU A 1 394 ? -4.953 5.896 -5.364 1.00 33.89 394 LEU A N 1
ATOM 2987 C CA . LEU A 1 394 ? -4.701 6.942 -6.354 1.00 34.90 394 LEU A CA 1
ATOM 2988 C C . LEU A 1 394 ? -5.489 6.650 -7.629 1.00 37.66 394 LEU A C 1
ATOM 2989 O O . LEU A 1 394 ? -6.225 7.476 -8.178 1.00 36.94 394 LEU A O 1
ATOM 2994 N N . LYS A 1 395 ? -5.355 5.432 -8.162 1.00 38.01 395 LYS A N 1
ATOM 2995 C CA . LYS A 1 395 ? -6.047 5.022 -9.367 1.00 39.65 395 LYS A CA 1
ATOM 2996 C C . LYS A 1 395 ? -7.565 5.077 -9.229 1.00 39.38 395 LYS A C 1
ATOM 2997 O O . LYS A 1 395 ? -8.264 5.319 -10.226 1.00 40.18 395 LYS A O 1
ATOM 3003 N N . ALA A 1 396 ? -8.074 4.848 -8.043 1.00 37.57 396 ALA A N 1
ATOM 3004 C CA . ALA A 1 396 ? -9.479 4.846 -7.736 1.00 38.98 396 ALA A CA 1
ATOM 3005 C C . ALA A 1 396 ? -10.103 6.230 -7.620 1.00 41.28 396 ALA A C 1
ATOM 3006 O O . ALA A 1 396 ? -11.334 6.320 -7.655 1.00 40.36 396 ALA A O 1
ATOM 3008 N N . GLY A 1 397 ? -9.292 7.258 -7.412 1.00 43.50 397 GLY A N 1
ATOM 3009 C CA . GLY A 1 397 ? -9.843 8.613 -7.265 1.00 46.52 397 GLY A CA 1
ATOM 3010 C C . GLY A 1 397 ? -10.263 8.852 -5.816 1.00 49.28 397 GLY A C 1
ATOM 3011 O O . GLY A 1 397 ? -11.186 9.618 -5.560 1.00 49.94 397 GLY A O 1
ATOM 3012 N N . HIS A 1 398 ? -9.565 8.197 -4.894 1.00 51.17 398 HIS A N 1
ATOM 3013 C CA . HIS A 1 398 ? -9.830 8.311 -3.461 1.00 52.19 398 HIS A CA 1
ATOM 3014 C C . HIS A 1 398 ? -9.030 9.435 -2.806 1.00 53.08 398 HIS A C 1
ATOM 3015 O O . HIS A 1 398 ? -9.241 9.813 -1.658 1.00 52.50 398 HIS A O 1
ATOM 3022 N N . LEU A 1 399 ? -8.087 9.992 -3.553 1.00 54.93 399 LEU A N 1
ATOM 3023 C CA . LEU A 1 399 ? -7.268 11.112 -3.043 1.00 57.28 399 LEU A CA 1
ATOM 3024 C C . LEU A 1 399 ? -7.718 12.363 -3.801 1.00 59.65 399 LEU A C 1
ATOM 3025 O O . LEU A 1 399 ? -8.402 12.214 -4.824 1.00 58.96 399 LEU A O 1
ATOM 3030 N N . PRO A 1 400 ? -7.322 13.546 -3.380 1.00 61.98 400 PRO A N 1
ATOM 3031 C CA . PRO A 1 400 ? -7.701 14.778 -4.056 1.00 62.75 400 PRO A CA 1
ATOM 3032 C C . PRO A 1 400 ? -7.596 14.712 -5.563 1.00 63.19 400 PRO A C 1
ATOM 3033 O O . PRO A 1 400 ? -6.676 14.157 -6.161 1.00 63.10 400 PRO A O 1
ATOM 3037 N N . SER A 1 401 ? -8.594 15.301 -6.220 1.00 63.85 401 SER A N 1
ATOM 3038 C CA . SER A 1 401 ? -8.697 15.360 -7.666 1.00 63.63 401 SER A CA 1
ATOM 3039 C C . SER A 1 401 ? -7.923 16.531 -8.254 1.00 62.60 401 SER A C 1
ATOM 3040 O O . SER A 1 401 ? -7.818 17.593 -7.626 1.00 62.69 401 SER A O 1
ATOM 3043 N N . GLY A 1 402 ? -7.387 16.358 -9.455 1.00 61.44 402 GLY A N 1
ATOM 3044 C CA . GLY A 1 402 ? -6.629 17.398 -10.123 1.00 59.83 402 GLY A CA 1
ATOM 3045 C C . GLY A 1 402 ? -5.424 17.860 -9.304 1.00 58.56 402 GLY A C 1
ATOM 3046 O O . GLY A 1 402 ? -5.013 17.213 -8.345 1.00 57.39 402 GLY A O 1
ATOM 3047 N N . PRO A 1 403 ? -4.881 19.014 -9.675 1.00 56.90 403 PRO A N 1
ATOM 3048 C CA . PRO A 1 403 ? -3.746 19.648 -9.102 1.00 55.06 403 PRO A CA 1
ATOM 3049 C C . PRO A 1 403 ? -3.492 19.692 -7.611 1.00 51.11 403 PRO A C 1
ATOM 3050 O O . PRO A 1 403 ? -4.334 19.916 -6.755 1.00 51.28 403 PRO A O 1
ATOM 3054 N N . ARG A 1 404 ? -2.223 19.535 -7.319 1.00 46.59 404 ARG A N 1
ATOM 3055 C CA . ARG A 1 404 ? -1.516 19.563 -6.054 1.00 41.38 404 ARG A CA 1
ATOM 3056 C C . ARG A 1 404 ? -0.134 20.071 -6.497 1.00 37.01 404 ARG A C 1
ATOM 3057 O O . ARG A 1 404 ? 0.380 19.572 -7.499 1.00 38.75 404 ARG A O 1
ATOM 3065 N N . PRO A 1 405 ? 0.394 21.068 -5.834 1.00 31.34 405 PRO A N 1
ATOM 3066 C CA . PRO A 1 405 ? 1.643 21.678 -6.198 1.00 29.64 405 PRO A CA 1
ATOM 3067 C C . PRO A 1 405 ? 2.891 20.902 -5.849 1.00 27.47 405 PRO A C 1
ATOM 3068 O O . PRO A 1 405 ? 3.932 21.122 -6.480 1.00 27.18 405 PRO A O 1
ATOM 3072 N N . GLY A 1 406 ? 2.831 19.997 -4.875 1.00 25.34 406 GLY A N 1
ATOM 3073 C CA . GLY A 1 406 ? 4.091 19.283 -4.591 1.00 22.83 406 GLY A CA 1
ATOM 3074 C C . GLY A 1 406 ? 5.162 20.203 -4.053 1.00 23.82 406 GLY A C 1
ATOM 3075 O O . GLY A 1 406 ? 4.877 21.142 -3.290 1.00 22.34 406 GLY A O 1
ATOM 3076 N N . SER A 1 407 ? 6.411 20.009 -4.445 1.00 23.07 407 SER A N 1
ATOM 3077 C CA . SER A 1 407 ? 7.534 20.782 -3.945 1.00 22.43 407 SER A CA 1
ATOM 3078 C C . SER A 1 407 ? 7.457 22.265 -4.282 1.00 24.01 407 SER A C 1
ATOM 3079 O O . SER A 1 407 ? 8.085 23.069 -3.599 1.00 25.65 407 SER A O 1
ATOM 3082 N N . ALA A 1 408 ? 6.783 22.610 -5.378 1.00 22.88 408 ALA A N 1
ATOM 3083 C CA . ALA A 1 408 ? 6.668 24.038 -5.729 1.00 24.89 408 ALA A CA 1
ATOM 3084 C C . ALA A 1 408 ? 6.137 24.826 -4.539 1.00 25.21 408 ALA A C 1
ATOM 3085 O O . ALA A 1 408 ? 6.603 25.933 -4.243 1.00 26.56 408 ALA A O 1
ATOM 3087 N N . PHE A 1 409 ? 5.159 24.261 -3.864 1.00 23.61 409 PHE A N 1
ATOM 3088 C CA . PHE A 1 409 ? 4.564 24.906 -2.697 1.00 21.89 409 PHE A CA 1
ATOM 3089 C C . PHE A 1 409 ? 5.471 24.783 -1.500 1.00 22.24 409 PHE A C 1
ATOM 3090 O O . PHE A 1 409 ? 5.752 25.765 -0.797 1.00 23.20 409 PHE A O 1
ATOM 3098 N N . ILE A 1 410 ? 6.026 23.582 -1.235 1.00 19.68 410 ILE A N 1
ATOM 3099 C CA . ILE A 1 410 ? 6.835 23.431 -0.022 1.00 19.60 410 ILE A CA 1
ATOM 3100 C C . ILE A 1 410 ? 8.106 24.259 -0.094 1.00 22.63 410 ILE A C 1
ATOM 3101 O O . ILE A 1 410 ? 8.588 24.799 0.906 1.00 22.51 410 ILE A O 1
ATOM 3106 N N . LYS A 1 411 ? 8.654 24.337 -1.304 1.00 24.98 411 LYS A N 1
ATOM 3107 C CA . LYS A 1 411 ? 9.929 25.083 -1.418 1.00 28.44 411 LYS A CA 1
ATOM 3108 C C . LYS A 1 411 ? 9.683 26.573 -1.157 1.00 27.63 411 LYS A C 1
ATOM 3109 O O . LYS A 1 411 ? 10.589 27.154 -0.561 1.00 29.08 411 LYS A O 1
ATOM 3115 N N . ALA A 1 412 ? 8.530 27.080 -1.528 1.00 27.57 412 ALA A N 1
ATOM 3116 C CA . ALA A 1 412 ? 8.189 28.491 -1.279 1.00 27.48 412 ALA A CA 1
ATOM 3117 C C . ALA A 1 412 ? 8.113 28.708 0.237 1.00 26.79 412 ALA A C 1
ATOM 3118 O O . ALA A 1 412 ? 8.426 29.807 0.714 1.00 27.23 412 ALA A O 1
ATOM 3120 N N . LEU A 1 413 ? 7.686 27.673 0.978 1.00 25.38 413 LEU A N 1
ATOM 3121 C CA . LEU A 1 413 ? 7.625 27.813 2.428 1.00 25.09 413 LEU A CA 1
ATOM 3122 C C . LEU A 1 413 ? 9.039 27.706 3.000 1.00 24.88 413 LEU A C 1
ATOM 3123 O O . LEU A 1 413 ? 9.418 28.469 3.885 1.00 25.42 413 LEU A O 1
ATOM 3128 N N . LEU A 1 414 ? 9.778 26.702 2.530 1.00 23.94 414 LEU A N 1
ATOM 3129 C CA . LEU A 1 414 ? 11.109 26.445 3.022 1.00 24.32 414 LEU A CA 1
ATOM 3130 C C . LEU A 1 414 ? 12.029 27.658 2.676 1.00 24.62 414 LEU A C 1
ATOM 3131 O O . LEU A 1 414 ? 12.827 27.975 3.531 1.00 24.89 414 LEU A O 1
ATOM 3136 N N . ASP A 1 415 ? 11.832 28.184 1.492 1.00 25.61 415 ASP A N 1
ATOM 3137 C CA . ASP A 1 415 ? 12.590 29.365 1.070 1.00 28.83 415 ASP A CA 1
ATOM 3138 C C . ASP A 1 415 ? 12.397 30.508 2.076 1.00 29.02 415 ASP A C 1
ATOM 3139 O O . ASP A 1 415 ? 13.366 31.110 2.525 1.00 30.71 415 ASP A O 1
ATOM 3144 N N . SER A 1 416 ? 11.145 30.742 2.446 1.00 30.07 416 SER A N 1
ATOM 3145 C CA . SER A 1 416 ? 10.822 31.798 3.400 1.00 30.46 416 SER A CA 1
ATOM 3146 C C . SER A 1 416 ? 11.304 31.515 4.793 1.00 31.16 416 SER A C 1
ATOM 3147 O O . SER A 1 416 ? 11.665 32.477 5.508 1.00 32.74 416 SER A O 1
ATOM 3150 N N . ARG A 1 417 ? 11.392 30.293 5.267 1.00 28.16 417 ARG A N 1
ATOM 3151 C CA . ARG A 1 417 ? 11.858 29.930 6.576 1.00 26.39 417 ARG A CA 1
ATOM 3152 C C . ARG A 1 417 ? 13.368 29.879 6.713 1.00 27.21 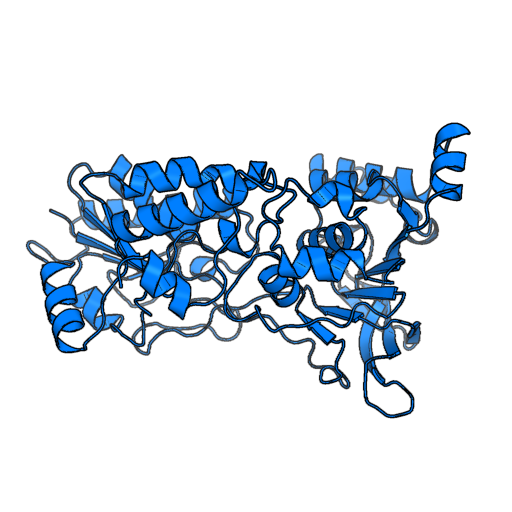417 ARG A C 1
ATOM 3153 O O . ARG A 1 417 ? 13.860 29.687 7.825 1.00 28.98 417 ARG A O 1
ATOM 3161 N N . GLY A 1 418 ? 14.087 29.974 5.612 1.00 27.02 418 GLY A N 1
ATOM 3162 C CA . GLY A 1 418 ? 15.545 29.892 5.706 1.00 30.04 418 GLY A CA 1
ATOM 3163 C C . GLY A 1 418 ? 16.079 28.463 5.755 1.00 28.24 418 GLY A C 1
ATOM 3164 O O . GLY A 1 418 ? 17.204 28.231 6.181 1.00 29.23 418 GLY A O 1
ATOM 3165 N N . VAL A 1 419 ? 15.270 27.497 5.342 1.00 26.54 419 VAL A N 1
ATOM 3166 C CA . VAL A 1 419 ? 15.698 26.090 5.338 1.00 25.34 419 VAL A CA 1
ATOM 3167 C C . VAL A 1 419 ? 16.210 25.765 3.948 1.00 23.51 419 VAL A C 1
ATOM 3168 O O . VAL A 1 419 ? 15.446 25.951 3.002 1.00 25.02 419 VAL A O 1
ATOM 3172 N N . TRP A 1 420 ? 17.458 25.358 3.826 1.00 22.09 420 TRP A N 1
ATOM 3173 C CA . TRP A 1 420 ? 18.026 25.045 2.496 1.00 21.67 420 TRP A CA 1
ATOM 3174 C C . TRP A 1 420 ? 18.234 23.544 2.408 1.00 20.17 420 TRP A C 1
ATOM 3175 O O . TRP A 1 420 ? 19.163 23.019 3.044 1.00 20.73 420 TRP A O 1
ATOM 3186 N N . PRO A 1 421 ? 17.358 22.859 1.697 1.00 20.26 421 PRO A N 1
ATOM 3187 C CA . PRO A 1 421 ? 17.433 21.415 1.580 1.00 20.26 421 PRO A CA 1
ATOM 3188 C C . PRO A 1 421 ? 18.664 20.944 0.816 1.00 20.96 421 PRO A C 1
ATOM 3189 O O . PRO A 1 421 ? 19.190 21.672 -0.022 1.00 21.63 421 PRO A O 1
ATOM 3193 N N . VAL A 1 422 ? 19.059 19.734 1.154 1.00 17.95 422 VAL A N 1
ATOM 3194 C CA . VAL A 1 422 ? 20.192 19.090 0.504 1.00 17.42 422 VAL A CA 1
ATOM 3195 C C . VAL A 1 422 ? 19.599 18.262 -0.640 1.00 18.44 422 VAL A C 1
ATOM 3196 O O . VAL A 1 422 ? 18.806 17.335 -0.408 1.00 16.58 422 VAL A O 1
ATOM 3200 N N . SER A 1 423 ? 19.917 18.630 -1.886 1.00 18.08 423 SER A N 1
ATOM 3201 C CA . SER A 1 423 ? 19.395 17.797 -2.974 1.00 17.03 423 SER A CA 1
ATOM 3202 C C . SER A 1 423 ? 20.199 16.514 -3.130 1.00 17.14 423 SER A C 1
ATOM 3203 O O . SER A 1 423 ? 21.299 16.300 -2.608 1.00 18.65 423 SER A O 1
ATOM 3206 N N . PHE A 1 424 ? 19.691 15.635 -4.016 1.00 16.65 424 PHE A N 1
ATOM 3207 C CA . PHE A 1 424 ? 20.453 14.413 -4.278 1.00 18.65 424 PHE A CA 1
ATOM 3208 C C . PHE A 1 424 ? 21.793 14.763 -4.927 1.00 20.75 424 PHE A C 1
ATOM 3209 O O . PHE A 1 424 ? 22.800 14.147 -4.637 1.00 20.54 424 PHE A O 1
ATOM 3217 N N . SER A 1 425 ? 21.812 15.776 -5.823 1.00 22.48 425 SER A N 1
ATOM 3218 C CA . SER A 1 425 ? 23.080 16.145 -6.462 1.00 22.52 425 SER A CA 1
ATOM 3219 C C . SER A 1 425 ? 24.049 16.698 -5.425 1.00 22.86 425 SER A C 1
ATOM 3220 O O . SER A 1 425 ? 25.271 16.449 -5.510 1.00 22.95 425 SER A O 1
ATOM 3223 N N . ASP A 1 426 ? 23.531 17.394 -4.419 1.00 19.46 426 ASP A N 1
ATOM 3224 C CA . ASP A 1 426 ? 24.363 17.890 -3.334 1.00 21.34 426 ASP A CA 1
ATOM 3225 C C . ASP A 1 426 ? 24.996 16.671 -2.649 1.00 19.59 426 ASP A C 1
ATOM 3226 O O . ASP A 1 426 ? 26.196 16.672 -2.349 1.00 19.36 426 ASP A O 1
ATOM 3231 N N . TRP A 1 427 ? 24.155 15.684 -2.333 1.00 19.02 427 TRP A N 1
ATOM 3232 C CA . TRP A 1 427 ? 24.635 14.470 -1.682 1.00 17.84 427 TRP A CA 1
ATOM 3233 C C . TRP A 1 427 ? 25.712 13.792 -2.531 1.00 19.42 427 TRP A C 1
ATOM 3234 O O . TRP A 1 427 ? 26.715 13.287 -2.053 1.00 18.39 427 TRP A O 1
ATOM 3245 N N . GLU A 1 428 ? 25.522 13.789 -3.852 1.00 20.87 428 GLU A N 1
ATOM 3246 C CA . GLU A 1 428 ? 26.547 13.141 -4.710 1.00 21.40 428 GLU A CA 1
ATOM 3247 C C . GLU A 1 428 ? 27.899 13.805 -4.518 1.00 21.93 428 GLU A C 1
ATOM 3248 O O . GLU A 1 428 ? 28.905 13.068 -4.623 1.00 22.63 428 GLU A O 1
ATOM 3254 N N . LYS A 1 429 ? 27.957 15.079 -4.274 1.00 21.40 429 LYS A N 1
ATOM 3255 C CA . LYS A 1 429 ? 29.178 15.831 -4.029 1.00 23.42 429 LYS A CA 1
ATOM 3256 C C . LYS A 1 429 ? 29.854 15.339 -2.765 1.00 22.48 429 LYS A C 1
ATOM 3257 O O . LYS A 1 429 ? 31.059 15.090 -2.712 1.00 20.12 429 LYS A O 1
ATOM 3263 N N . LEU A 1 430 ? 29.029 15.194 -1.702 1.00 20.55 430 LEU A N 1
ATOM 3264 C CA . LEU A 1 430 ? 29.622 14.678 -0.452 1.00 18.81 430 LEU A CA 1
ATOM 3265 C C . LEU A 1 430 ? 30.042 13.230 -0.621 1.00 17.16 430 LEU A C 1
ATOM 3266 O O . LEU A 1 430 ? 31.065 12.776 -0.067 1.00 19.33 430 LEU A O 1
ATOM 3271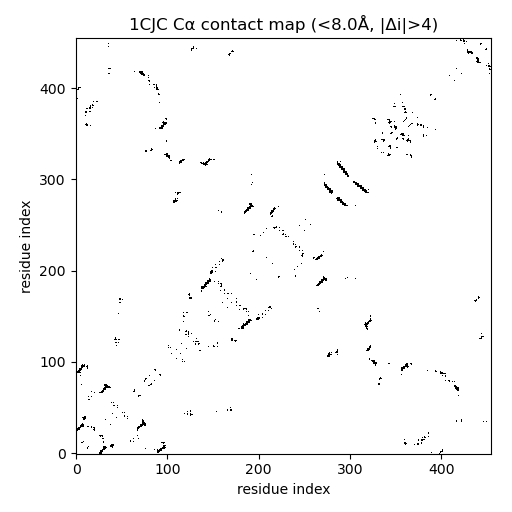 N N . ASP A 1 431 ? 29.253 12.419 -1.278 1.00 17.36 431 ASP A N 1
ATOM 3272 C CA . ASP A 1 431 ? 29.528 11.033 -1.542 1.00 19.39 431 ASP A CA 1
ATOM 3273 C C . ASP A 1 431 ? 30.902 10.900 -2.235 1.00 21.75 431 ASP A C 1
ATOM 3274 O O . ASP A 1 431 ? 31.743 10.135 -1.822 1.00 18.94 431 ASP A O 1
ATOM 3279 N N . ALA A 1 432 ? 31.071 11.716 -3.289 1.00 21.41 432 ALA A N 1
ATOM 3280 C CA . ALA A 1 432 ? 32.329 11.672 -4.030 1.00 22.64 432 ALA A CA 1
ATOM 3281 C C . ALA A 1 432 ? 33.512 12.020 -3.153 1.00 22.33 432 ALA A C 1
ATOM 3282 O O . ALA A 1 432 ? 34.537 11.342 -3.287 1.00 22.80 432 ALA A O 1
ATOM 3284 N N . GLU A 1 433 ? 33.355 13.016 -2.265 1.00 20.87 433 GLU A N 1
ATOM 3285 C CA . GLU A 1 433 ? 34.385 13.405 -1.347 1.00 22.10 433 GLU A CA 1
ATOM 3286 C C . GLU A 1 433 ? 34.694 12.299 -0.342 1.00 22.44 433 GLU A C 1
ATOM 3287 O O . GLU A 1 433 ? 35.848 11.966 -0.079 1.00 21.12 433 GLU A O 1
ATOM 3293 N N . GLU A 1 434 ? 33.651 11.668 0.222 1.00 20.28 434 GLU A N 1
ATOM 3294 C CA . GLU A 1 434 ? 33.901 10.587 1.170 1.00 19.91 434 GLU A CA 1
ATOM 3295 C C . GLU A 1 434 ? 34.664 9.454 0.501 1.00 18.17 434 GLU A C 1
ATOM 3296 O O . GLU A 1 434 ? 35.563 8.870 1.113 1.00 20.82 434 GLU A O 1
ATOM 3302 N N . VAL A 1 435 ? 34.271 9.090 -0.709 1.00 19.42 435 VAL A N 1
ATOM 3303 C CA . VAL A 1 435 ? 34.870 7.960 -1.419 1.00 22.01 435 VAL A CA 1
ATOM 3304 C C . VAL A 1 435 ? 36.330 8.301 -1.752 1.00 24.95 435 VAL A C 1
ATOM 3305 O O . VAL A 1 435 ? 37.207 7.465 -1.532 1.00 26.71 435 VAL A O 1
ATOM 3309 N N . SER A 1 436 ? 36.533 9.510 -2.243 1.00 24.67 436 SER A N 1
ATOM 3310 C CA . SER A 1 436 ? 37.926 9.885 -2.564 1.00 27.63 436 SER A CA 1
ATOM 3311 C C . SER A 1 436 ? 38.786 9.871 -1.334 1.00 26.33 436 SER A C 1
ATOM 3312 O O . SER A 1 436 ? 39.928 9.377 -1.430 1.00 26.47 436 SER A O 1
ATOM 3315 N N . ARG A 1 437 ? 38.309 10.332 -0.183 1.00 25.96 437 ARG A N 1
ATOM 3316 C CA . ARG A 1 437 ? 39.110 10.302 1.040 1.00 26.93 437 ARG A CA 1
ATOM 3317 C C . ARG A 1 437 ? 39.441 8.876 1.487 1.00 28.66 437 ARG A C 1
ATOM 3318 O O . ARG A 1 437 ? 40.374 8.671 2.269 1.00 29.75 437 ARG A O 1
ATOM 3326 N N . GLY A 1 438 ? 38.680 7.909 1.009 1.00 30.75 438 GLY A N 1
ATOM 3327 C CA . GLY A 1 438 ? 38.923 6.503 1.380 1.00 31.20 438 GLY A CA 1
ATOM 3328 C C . GLY A 1 438 ? 40.019 5.885 0.517 1.00 33.10 438 GLY A C 1
ATOM 3329 O O . GLY A 1 438 ? 40.618 4.878 0.873 1.00 32.11 438 GLY A O 1
ATOM 3330 N N . GLN A 1 439 ? 40.283 6.514 -0.622 1.00 35.68 439 GLN A N 1
ATOM 3331 C CA . GLN A 1 439 ? 41.307 6.055 -1.547 1.00 39.45 439 GLN A CA 1
ATOM 3332 C C . GLN A 1 439 ? 42.678 5.885 -0.929 1.00 40.05 439 GLN A C 1
ATOM 3333 O O . GLN A 1 439 ? 43.293 4.821 -1.137 1.00 39.47 439 GLN A O 1
ATOM 3339 N N . ALA A 1 440 ? 43.198 6.873 -0.205 1.00 42.70 440 ALA A N 1
ATOM 3340 C CA . ALA A 1 440 ? 44.540 6.734 0.362 1.00 43.74 440 ALA A CA 1
ATOM 3341 C C . ALA A 1 440 ? 44.631 5.602 1.372 1.00 44.41 440 ALA A C 1
ATOM 3342 O O . ALA A 1 440 ? 45.492 4.719 1.271 1.00 46.20 440 ALA A O 1
ATOM 3344 N N . SER A 1 441 ? 43.748 5.603 2.350 1.00 42.28 441 SER A N 1
ATOM 3345 C CA . SER A 1 441 ? 43.699 4.610 3.404 1.00 38.85 441 SER A CA 1
ATOM 3346 C C . SER A 1 441 ? 43.254 3.237 2.981 1.00 36.28 441 SER A C 1
ATOM 3347 O O . SER A 1 441 ? 43.324 2.283 3.772 1.00 37.28 441 SER A O 1
ATOM 3350 N N . GLY A 1 442 ? 42.772 3.062 1.755 1.00 33.35 442 GLY A N 1
ATOM 3351 C CA . GLY A 1 442 ? 42.321 1.776 1.266 1.00 29.73 442 GLY A CA 1
ATOM 3352 C C . GLY A 1 442 ? 40.935 1.397 1.764 1.00 28.58 442 GLY A C 1
ATOM 3353 O O . GLY A 1 442 ? 40.613 0.225 1.914 1.00 28.84 442 GLY A O 1
ATOM 3354 N N . LYS A 1 443 ? 40.094 2.395 2.021 1.00 25.88 443 LYS A N 1
ATOM 3355 C CA . LYS A 1 443 ? 38.731 2.128 2.501 1.00 25.19 443 LYS A CA 1
ATOM 3356 C C . LYS A 1 443 ? 37.716 2.495 1.428 1.00 24.97 443 LYS A C 1
ATOM 3357 O O . LYS A 1 443 ? 38.027 3.211 0.473 1.00 23.63 443 LYS A O 1
ATOM 3363 N N . PRO A 1 444 ? 36.478 2.050 1.558 1.00 22.98 444 PRO A N 1
ATOM 3364 C CA . PRO A 1 444 ? 35.418 2.343 0.605 1.00 21.79 444 PRO A CA 1
ATOM 3365 C C . PRO A 1 444 ? 35.065 3.812 0.600 1.00 21.56 444 PRO A C 1
ATOM 3366 O O . PRO A 1 444 ? 34.680 4.415 -0.414 1.00 23.04 444 PRO A O 1
ATOM 3370 N N . ARG A 1 445 ? 35.201 4.453 1.751 1.00 21.75 445 ARG A N 1
ATOM 3371 C CA . ARG A 1 445 ? 34.981 5.856 1.990 1.00 21.12 445 ARG A CA 1
ATOM 3372 C C . ARG A 1 445 ? 35.518 6.183 3.393 1.00 21.07 445 ARG A C 1
ATOM 3373 O O . ARG A 1 445 ? 35.720 5.270 4.208 1.00 21.15 445 ARG A O 1
ATOM 3381 N N . GLU A 1 446 ? 35.668 7.459 3.649 1.00 22.15 446 GLU A N 1
ATOM 3382 C CA . GLU A 1 446 ? 35.984 7.995 4.951 1.00 21.76 446 GLU A CA 1
ATOM 3383 C C . GLU A 1 446 ? 34.856 9.023 5.219 1.00 21.00 446 GLU A C 1
ATOM 3384 O O . GLU A 1 446 ? 34.847 10.141 4.731 1.00 20.88 446 GLU A O 1
ATOM 3390 N N . LYS A 1 447 ? 33.871 8.550 5.999 1.00 21.70 447 LYS A N 1
ATOM 3391 C CA . LYS A 1 447 ? 32.727 9.388 6.286 1.00 19.36 447 LYS A CA 1
ATOM 3392 C C . LYS A 1 447 ? 33.045 10.720 6.927 1.00 19.64 447 LYS A C 1
ATOM 3393 O O . LYS A 1 447 ? 33.926 10.840 7.786 1.00 21.49 447 LYS A O 1
ATOM 3399 N N . LEU A 1 448 ? 32.331 11.768 6.484 1.00 21.68 448 LEU A N 1
ATOM 3400 C CA . LEU A 1 448 ? 32.497 13.085 7.141 1.00 21.39 448 LEU A CA 1
ATOM 3401 C C . LEU A 1 448 ? 31.631 13.059 8.405 1.00 24.38 448 LEU A C 1
ATOM 3402 O O . LEU A 1 448 ? 30.441 12.744 8.227 1.00 23.04 448 LEU A O 1
ATOM 3407 N N . LEU A 1 449 ? 32.118 13.406 9.559 1.00 27.29 449 LEU A N 1
ATOM 3408 C CA . LEU A 1 449 ? 31.319 13.333 10.790 1.00 31.16 449 LEU A CA 1
ATOM 3409 C C . LEU A 1 449 ? 30.760 14.631 11.323 1.00 34.77 449 LEU A C 1
ATOM 3410 O O . LEU A 1 449 ? 29.714 14.658 12.002 1.00 33.91 449 LEU A O 1
ATOM 3415 N N . ASP A 1 450 ? 31.476 15.710 11.034 1.00 35.12 450 ASP A N 1
ATOM 3416 C CA . ASP A 1 450 ? 31.119 17.052 11.473 1.00 37.43 450 ASP A CA 1
ATOM 3417 C C . ASP A 1 450 ? 30.073 17.651 10.536 1.00 38.13 450 ASP A C 1
ATOM 3418 O O . ASP A 1 450 ? 30.375 17.884 9.368 1.00 34.73 450 ASP A O 1
ATOM 3423 N N . PRO A 1 451 ? 28.876 17.904 11.036 1.00 38.81 451 PRO A N 1
ATOM 3424 C CA . PRO A 1 451 ? 27.800 18.479 10.263 1.00 37.94 451 PRO A CA 1
ATOM 3425 C C . PRO A 1 451 ? 28.196 19.737 9.510 1.00 35.96 451 PRO A C 1
ATOM 3426 O O . PRO A 1 451 ? 27.808 19.903 8.348 1.00 34.24 451 PRO A O 1
ATOM 3430 N N . GLN A 1 452 ? 28.958 20.614 10.144 1.00 36.03 452 GLN A N 1
ATOM 3431 C CA . GLN A 1 452 ? 29.393 21.857 9.528 1.00 37.35 452 GLN A CA 1
ATOM 3432 C C . GLN A 1 452 ? 30.337 21.605 8.355 1.00 34.32 452 GLN A C 1
ATOM 3433 O O . GLN A 1 452 ? 30.204 22.257 7.330 1.00 29.90 452 GLN A O 1
ATOM 3439 N N . GLU A 1 453 ? 31.252 20.655 8.521 1.00 34.54 453 GLU A N 1
ATOM 3440 C CA . GLU A 1 453 ? 32.164 20.378 7.404 1.00 33.39 453 GLU A CA 1
ATOM 3441 C C . GLU A 1 453 ? 31.368 19.746 6.267 1.00 30.83 453 GLU A C 1
ATOM 3442 O O . GLU A 1 453 ? 31.643 19.917 5.085 1.00 28.11 453 GLU A O 1
ATOM 3448 N N . MET A 1 454 ? 30.356 18.939 6.666 1.00 28.82 454 MET A N 1
ATOM 3449 C CA . MET A 1 454 ? 29.539 18.319 5.621 1.00 26.40 454 MET A CA 1
ATOM 3450 C C . MET A 1 454 ? 28.805 19.400 4.848 1.00 26.39 454 MET A C 1
ATOM 3451 O O . MET A 1 454 ? 28.738 19.391 3.612 1.00 26.87 454 MET A O 1
ATOM 3456 N N . LEU A 1 455 ? 28.230 20.370 5.576 1.00 22.49 455 LEU A N 1
ATOM 3457 C CA . LEU A 1 455 ? 27.496 21.456 4.906 1.00 25.67 455 LEU A CA 1
ATOM 3458 C C . LEU A 1 455 ? 28.410 22.154 3.905 1.00 29.46 455 LEU A C 1
ATOM 3459 O O . LEU A 1 455 ? 27.975 22.497 2.789 1.00 28.70 455 LEU A O 1
ATOM 3464 N N . ARG A 1 456 ? 29.670 22.352 4.306 1.00 30.31 456 ARG A N 1
ATOM 3465 C CA . ARG A 1 456 ? 30.603 22.957 3.287 1.00 33.13 456 ARG A CA 1
ATOM 3466 C C . ARG A 1 456 ? 30.720 22.033 2.103 1.00 34.11 456 ARG A C 1
ATOM 3467 O O . ARG A 1 456 ? 30.469 22.360 0.943 1.00 34.76 456 ARG A O 1
ATOM 3475 N N . LEU A 1 457 ? 31.047 20.758 2.336 1.00 34.96 457 LEU A N 1
ATOM 3476 C CA . LEU A 1 457 ? 31.201 19.768 1.273 1.00 33.93 457 LEU A CA 1
ATOM 3477 C C . LEU A 1 457 ? 29.960 19.441 0.473 1.00 34.48 457 LEU A C 1
ATOM 3478 O O . LEU A 1 457 ? 30.086 18.983 -0.678 1.00 35.77 457 LEU A O 1
ATOM 3483 N N . LEU A 1 458 ? 28.774 19.697 0.986 1.00 31.45 458 LEU A N 1
ATOM 3484 C CA . LEU A 1 458 ? 27.518 19.545 0.278 1.00 29.78 458 LEU A CA 1
ATOM 3485 C C . LEU A 1 458 ? 27.230 20.788 -0.565 1.00 30.68 458 LEU A C 1
ATOM 3486 O O . LEU A 1 458 ? 26.213 20.835 -1.242 1.00 30.28 458 LEU A O 1
ATOM 3491 N N . GLY A 1 459 ? 28.097 21.809 -0.489 1.00 29.44 459 GLY A N 1
ATOM 3492 C CA . GLY A 1 459 ? 27.902 23.000 -1.287 1.00 29.67 459 GLY A CA 1
ATOM 3493 C C . GLY A 1 459 ? 27.108 24.044 -0.518 1.00 26.10 459 GLY A C 1
ATOM 3494 O O . GLY A 1 459 ? 26.619 24.980 -1.097 1.00 27.60 459 GLY A O 1
ATOM 3495 N N . HIS A 1 460 ? 26.951 23.842 0.785 1.00 31.08 460 HIS A N 1
ATOM 3496 C CA . HIS A 1 460 ? 26.200 24.792 1.615 1.00 29.87 460 HIS A CA 1
ATOM 3497 C C . HIS A 1 460 ? 27.147 25.533 2.564 1.00 30.00 460 HIS A C 1
ATOM 3498 O O . HIS A 1 460 ? 26.588 26.005 3.613 1.00 29.45 460 HIS A O 1
#

InterPro domains:
  IPR021163 Ferredoxin-NADP+ reductase, adrenodoxin-type [PIRSF000362] (34-490)
  IPR023753 FAD/NAD(P)-binding domain [PF07992] (40-196)
  IPR036188 FAD/NAD(P)-binding domain superfamily [G3DSA:3.50.50.60] (77-363)
  IPR036188 FAD/NAD(P)-binding domain superfamily [SSF51905] (141-363)
  IPR055275 Ferredoxin-NADP reductase-like [PTHR48467] (33-488)

CATH classification: 3.40.50.720 (+1 more: 3.50.50.60)

Radius of gyration: 23.64 Å; Cα contacts (8 Å, |Δi|>4): 940; chains: 1; bounding box: 56×65×60 Å

Secondary structure (DSSP, 8-state):
--EEEEE--SHHHHHHHHHHHHH-SS-EEEEE-SSSSS-THHHHTS-TT-GGGGGHHHHHHHHHTSTTEEEEBS--BTTTB-HHHHHHHSSEEEE-----EEPP---TTTTSTTEEEHHHHHHHHTT-GGGTT----TTSSEEEEES-SHHHHHHHHHHHS-GGGGTTS---HHHHHHHHT----EEEEE-SS-GGG----HHHHHHHHT-TTEEEE--GGGGTTHHHHTTTS-HHHHHHHHHHHHHHHSPPPHHHHHHHHT-SEEEEEE-SEEEEEEEEPTTSSSEEEEEEEEEEEESSGGG-EEEEEEEEEEEE-SEEEE---EEPPP--TTS--BTTTTB--EETTEETT-TTEEE-THHHH-TT--HHHHHHHHHHHHHHHHHHHHHT-S--S---THHHHHHHHHHHT---B-HHHHHHHHHHHHHHHHHHTSS------HHHHHHHTT-

Solvent-accessible surface area: 20420 Å² total; per-residue (Å²): 105,18,28,0,0,0,6,10,0,12,18,9,0,1,13,0,0,45,16,0,20,160,104,39,93,140,0,43,0,1,0,0,16,76,32,19,4,0,4,22,58,0,14,12,18,24,0,2,37,10,68,87,50,22,92,34,42,96,58,1,20,114,16,6,139,46,146,69,10,25,4,29,0,42,1,58,10,30,159,16,0,52,0,85,32,0,28,78,0,2,19,1,1,0,0,6,38,23,2,39,50,66,76,68,26,118,22,85,9,64,133,15,82,6,24,36,26,0,38,13,0,6,1,17,0,0,2,31,20,119,18,90,142,38,79,13,64,11,55,15,85,18,0,0,0,4,10,18,18,39,53,0,0,17,0,0,5,1,1,1,6,33,23,96,105,2,69,146,17,13,0,2,117,62,0,11,38,37,4,106,145,10,144,0,85,32,0,43,0,2,8,101,76,1,8,42,39,4,70,1,74,35,84,27,0,74,52,0,20,116,15,69,36,0,95,15,39,21,73,68,66,39,4,143,56,12,87,101,170,0,124,153,32,70,196,100,75,52,135,6,1,49,14,0,26,102,17,14,75,112,185,39,50,134,154,60,43,57,79,49,89,95,18,83,31,6,0,0,5,57,8,47,55,18,22,72,52,1,31,67,15,149,105,37,188,76,2,44,2,0,73,0,14,26,9,121,51,60,43,162,45,171,68,17,129,26,28,94,62,66,94,80,40,73,15,95,8,7,0,0,0,9,15,78,34,32,61,3,107,81,33,14,140,39,12,44,57,39,99,173,124,0,14,0,38,37,98,82,0,81,6,65,137,27,122,16,2,4,0,0,2,46,0,6,114,12,34,127,14,90,33,89,71,12,51,74,12,0,48,83,0,0,98,40,0,21,102,7,31,169,67,62,137,17,56,113,44,136,71,66,0,28,78,78,0,50,62,43,0,102,103,110,68,26,151,9,0,41,13,68,24,11,46,121,0,34,58,56,0,52,68,96,0,132,107,65,25,17,66,45,19,10,7,39,57,36,108,50,4,32,146,53,0,48,63

GO terms:
  GO:0005515 protein binding (F, IPI)
  GO:0050660 flavin adenine dinucleotide binding (F, IDA)
  GO:0050661 NADP binding (F, IDA)
  GO:0004324 ferredoxin-NADP+ reductase activity (F, IDA)
  GO:0022900 electron transport chain (P, IDA)
  GO:0005739 mitochondrion (C, TAS)

B-factor: mean 28.49, std 10.81, range [12.61, 81.54]